Protein AF-A0A2V9KTN9-F1 (afdb_monomer_lite)

Foldseek 3Di:
DPPPDPDVVVVVLCVCQDPCVVVDDPDDDQLPDQWDWDWDFFQAAIEIEIFGSDPPGVLLSVLLVQLLCLLRVCVLVQVKHWQANYEYEYGEEDCPADPQKDKDWDDDLQGTYIYIYGYDDQLQDDDPVSLVVSLVVSLVVSVVCCVNTMDHPDPVVSCCCSCPVVVSSVRSSVSSCCSNVVCVPQNSDHQRHPVSVDDPPDDDDDDPDPDDPCPVPDHPVVVPDPPCPDDPDDFDPDDDDVVLVRSVPPDSVLEHEWHAHDPWAQADWAWADDPPLLDAIEIARETADPVSQLSRLVSVCVVCNLENPVPQKAWEWEAQQAPVQRQKIKIKIWGDVRSRPPDPSHSYYHIDIDIDIDRDPDCVRVVVNVVSCVVNQWHWYFYWYDHPPDPDTDTPRVSIHIGRDYHYYYLLQDAQRRPCLVRHDLPTDGDDDPPPPDGRNVNSNVVRVVVVVVDDPPPDDDD

Sequence (463 aa):
MLADKEDPHAFFLKWRDQPASEDLPAAPLLYEERKVTLRSNLLGCNITVESENTSPCVELAESLLAALESLLSTGTVEWMIAREPVLTVAVRKSDFAGHPFEFELQDHTGRPHLEITCRPFDPYAMPMEAQANIKEKLVDLLATIFARIVMTHDVPQTFEKLVREELALDRSVSFTGSFVSVANVLGNNPKNTISSWSDPEAREYPLKRSEAWDAGDVRADKQTDPTNRRSKLKPGVGEPPQDLVDRARTKHTQIQTVSLWEKAEWIATAFLTSPDEALQPVLAPVFRNAEAARQIFSDWRSEVGICDAEQRLRVAIVRGINKMKPYSYRIVIGSNPDAGFSRPDVRYVALVNRINTMDAESDENVERFLRNYTRTGGYFLAPAFTKRERFQPKAIMDLYIVKRELHVRQAWEIGRNDPDSVAVQEDDEPIIPTGQENPPVLELLRWKRERSAIRPSTVRGPK

Structure (mmCIF, N/CA/C/O backbone):
data_AF-A0A2V9KTN9-F1
#
_entry.id   AF-A0A2V9KTN9-F1
#
loop_
_atom_site.group_PDB
_atom_site.id
_atom_site.type_symbol
_atom_site.label_atom_id
_atom_site.label_alt_id
_atom_site.label_comp_id
_atom_site.label_asym_id
_atom_site.label_entity_id
_atom_site.label_seq_id
_atom_site.pdbx_PDB_ins_code
_atom_site.Cartn_x
_atom_site.Cartn_y
_atom_site.Cartn_z
_atom_site.occupancy
_atom_site.B_iso_or_equiv
_atom_site.auth_seq_id
_atom_site.auth_comp_id
_atom_site.auth_asym_id
_atom_site.auth_atom_id
_atom_site.pdbx_PDB_model_num
ATOM 1 N N . MET A 1 1 ? 37.706 -42.404 -20.684 1.00 37.56 1 MET A N 1
ATOM 2 C CA . MET A 1 1 ? 36.741 -41.731 -19.792 1.00 37.56 1 MET A CA 1
ATOM 3 C C . MET A 1 1 ? 35.941 -40.761 -20.641 1.00 37.56 1 MET A C 1
ATOM 5 O O . MET A 1 1 ? 36.442 -39.698 -20.972 1.00 37.56 1 MET A O 1
ATOM 9 N N . LEU A 1 2 ? 34.774 -41.198 -21.113 1.00 40.53 2 LEU A N 1
ATOM 10 C CA . LEU A 1 2 ? 33.793 -40.323 -21.753 1.00 40.53 2 LEU A CA 1
ATOM 11 C C . LEU A 1 2 ? 33.125 -39.532 -20.627 1.00 40.53 2 LEU A C 1
ATOM 13 O O . LEU A 1 2 ? 32.684 -40.143 -19.660 1.00 40.53 2 LEU A O 1
ATOM 17 N N . ALA A 1 3 ? 33.130 -38.204 -20.723 1.00 47.25 3 ALA A N 1
ATOM 18 C CA . ALA A 1 3 ? 32.383 -37.348 -19.813 1.00 47.25 3 ALA A CA 1
ATOM 19 C C . ALA A 1 3 ? 30.901 -37.754 -19.848 1.00 47.25 3 ALA A C 1
ATOM 21 O O . ALA A 1 3 ? 30.346 -37.924 -20.939 1.00 47.25 3 ALA A O 1
ATOM 22 N N . ASP A 1 4 ? 30.292 -37.937 -18.675 1.00 53.03 4 ASP A N 1
ATOM 23 C CA . ASP A 1 4 ? 28.850 -38.122 -18.533 1.00 53.03 4 ASP A CA 1
ATOM 24 C C . ASP A 1 4 ? 28.142 -36.990 -19.283 1.00 53.03 4 ASP A C 1
ATOM 26 O O . ASP A 1 4 ? 28.284 -35.813 -18.948 1.00 53.03 4 ASP A O 1
ATOM 30 N N . LYS A 1 5 ? 27.424 -37.337 -20.354 1.00 60.50 5 LYS A N 1
ATOM 31 C CA . LYS A 1 5 ? 26.530 -36.399 -21.031 1.00 60.50 5 LYS A CA 1
ATOM 32 C C . LYS A 1 5 ? 25.408 -36.093 -20.046 1.00 60.50 5 LYS A C 1
ATOM 34 O O . LYS A 1 5 ? 24.562 -36.955 -19.827 1.00 60.50 5 LYS A O 1
ATOM 39 N N . GLU A 1 6 ? 25.416 -34.906 -19.444 1.00 64.75 6 GLU A N 1
ATOM 40 C CA . GLU A 1 6 ? 24.267 -34.433 -18.672 1.00 64.75 6 GLU A CA 1
ATOM 41 C C . GLU A 1 6 ? 23.003 -34.548 -19.536 1.00 64.75 6 GLU A C 1
ATOM 43 O O . GLU A 1 6 ? 22.982 -34.103 -20.686 1.00 64.75 6 GLU A O 1
ATOM 48 N N . ASP A 1 7 ? 21.968 -35.192 -18.993 1.00 86.19 7 ASP A N 1
ATOM 49 C CA . ASP A 1 7 ? 20.650 -35.278 -19.615 1.00 86.19 7 ASP A CA 1
ATOM 50 C C . ASP A 1 7 ? 20.085 -33.855 -19.799 1.00 86.19 7 ASP A C 1
ATOM 52 O O . ASP A 1 7 ? 19.859 -33.162 -18.799 1.00 86.19 7 ASP A O 1
ATOM 56 N N . PRO A 1 8 ? 19.843 -33.396 -21.046 1.00 87.12 8 PRO A N 1
ATOM 57 C CA . PRO A 1 8 ? 19.311 -32.062 -21.301 1.00 87.12 8 PRO A CA 1
ATOM 58 C C . PRO A 1 8 ? 17.998 -31.797 -20.562 1.00 87.12 8 PRO A C 1
ATOM 60 O O . PRO A 1 8 ? 17.768 -30.671 -20.130 1.00 87.12 8 PRO A O 1
ATOM 63 N N . HIS A 1 9 ? 17.152 -32.818 -20.376 1.00 89.19 9 HIS A N 1
ATOM 64 C CA . HIS A 1 9 ? 15.897 -32.670 -19.643 1.00 89.19 9 HIS A CA 1
ATOM 65 C C . HIS A 1 9 ? 16.156 -32.321 -18.174 1.00 89.19 9 HIS A C 1
ATOM 67 O O . HIS A 1 9 ? 15.685 -31.295 -17.683 1.00 89.19 9 HIS A O 1
ATOM 73 N N . ALA A 1 10 ? 16.993 -33.112 -17.495 1.00 88.12 10 ALA A N 1
ATOM 74 C CA . ALA A 1 10 ? 17.419 -32.836 -16.127 1.00 88.12 10 ALA A CA 1
ATOM 75 C C . ALA A 1 10 ? 18.109 -31.465 -15.979 1.00 88.12 10 ALA A C 1
ATOM 77 O O . ALA A 1 10 ? 17.908 -30.781 -14.974 1.00 88.12 10 ALA A O 1
ATOM 78 N N . PHE A 1 11 ? 18.897 -31.035 -16.970 1.00 89.75 11 PHE A N 1
ATOM 79 C CA . PHE A 1 11 ? 19.509 -29.703 -16.981 1.00 89.75 11 PHE A CA 1
ATOM 80 C C . PHE A 1 11 ? 18.461 -28.578 -17.039 1.00 89.75 11 PHE A C 1
ATOM 82 O O . PHE A 1 11 ? 18.528 -27.639 -16.243 1.00 89.75 11 PHE A O 1
ATOM 89 N N . PHE A 1 12 ? 17.466 -28.676 -17.928 1.00 90.19 12 PHE A N 1
ATOM 90 C CA . PHE A 1 12 ? 16.407 -27.668 -18.032 1.00 90.19 12 PHE A CA 1
ATOM 91 C C . PHE A 1 12 ? 15.500 -27.635 -16.802 1.00 90.19 12 PHE A C 1
ATOM 93 O O . PHE A 1 12 ? 15.088 -26.549 -16.400 1.00 90.19 12 PHE A O 1
ATOM 100 N N . LEU A 1 13 ? 15.241 -28.777 -16.158 1.00 89.94 13 LEU A N 1
ATOM 101 C CA . LEU A 1 13 ? 14.523 -28.805 -14.880 1.00 89.94 13 LEU A CA 1
ATOM 102 C C . LEU A 1 13 ? 15.296 -28.063 -13.781 1.00 89.94 13 LEU A C 1
ATOM 104 O O . LEU A 1 13 ? 14.711 -27.239 -13.084 1.00 89.94 13 LEU A O 1
ATOM 108 N N . LYS A 1 14 ? 16.621 -28.256 -13.677 1.00 87.94 14 LYS A N 1
ATOM 109 C CA . LYS A 1 14 ? 17.461 -27.491 -12.733 1.00 87.94 14 LYS A CA 1
ATOM 110 C C . LYS A 1 14 ? 17.401 -25.983 -12.996 1.00 87.94 14 LYS A C 1
ATOM 112 O O . LYS A 1 14 ? 17.332 -25.206 -12.051 1.00 87.94 14 LYS A O 1
ATOM 117 N N . TRP A 1 15 ? 17.423 -25.571 -14.264 1.00 86.19 15 TRP A N 1
ATOM 118 C CA . TRP A 1 15 ? 17.294 -24.162 -14.654 1.00 86.19 15 TRP A CA 1
ATOM 119 C C . TRP A 1 15 ? 15.906 -23.590 -14.373 1.00 86.19 15 TRP A C 1
ATOM 121 O O . TRP A 1 15 ? 15.795 -22.441 -13.956 1.00 86.19 15 TRP A O 1
ATOM 131 N N . ARG A 1 16 ? 14.851 -24.379 -14.592 1.00 86.38 16 ARG A N 1
ATOM 132 C CA . ARG A 1 16 ? 13.471 -24.006 -14.272 1.00 86.38 16 ARG A CA 1
ATOM 133 C C . ARG A 1 16 ? 13.297 -23.798 -12.770 1.00 86.38 16 ARG A C 1
ATOM 135 O O . ARG A 1 16 ? 12.680 -22.821 -12.373 1.00 86.38 16 ARG A O 1
ATOM 142 N N . ASP A 1 17 ? 13.859 -24.696 -11.966 1.00 87.06 17 ASP A N 1
ATOM 143 C CA . ASP A 1 17 ? 13.660 -24.738 -10.515 1.00 87.06 17 ASP A CA 1
ATOM 144 C C . ASP A 1 17 ? 14.704 -23.912 -9.736 1.00 87.06 17 ASP A C 1
ATOM 146 O O . ASP A 1 17 ? 14.750 -23.954 -8.506 1.00 87.06 17 ASP A O 1
ATOM 150 N N . GLN A 1 18 ? 15.556 -23.144 -10.426 1.00 86.81 18 GLN A N 1
ATOM 151 C CA . GLN A 1 18 ? 16.512 -22.262 -9.760 1.00 86.81 18 GLN A CA 1
ATOM 152 C C . GLN A 1 18 ? 15.784 -21.113 -9.035 1.00 86.81 18 GLN A C 1
ATOM 154 O O . GLN A 1 18 ? 14.798 -20.597 -9.567 1.00 86.81 18 GLN A O 1
ATOM 159 N N . PRO A 1 19 ? 16.294 -20.611 -7.894 1.00 79.94 19 PRO A N 1
ATOM 160 C CA . PRO A 1 19 ? 15.642 -19.529 -7.147 1.00 79.94 19 PRO A CA 1
ATOM 161 C C . PRO A 1 19 ? 15.408 -18.244 -7.955 1.00 79.94 19 PRO A C 1
ATOM 163 O O . PRO A 1 19 ? 14.438 -17.536 -7.715 1.00 79.94 19 PRO A O 1
ATOM 166 N N . ALA A 1 20 ? 16.264 -17.955 -8.943 1.00 81.31 20 ALA A N 1
ATOM 167 C CA . ALA A 1 20 ? 16.106 -16.791 -9.819 1.00 81.31 20 ALA A CA 1
ATOM 168 C C . ALA A 1 20 ? 14.836 -16.852 -10.691 1.00 81.31 20 ALA A C 1
ATOM 170 O O . ALA A 1 20 ? 14.394 -15.820 -11.184 1.00 81.31 20 ALA A O 1
ATOM 171 N N . SER A 1 21 ? 14.235 -18.034 -10.878 1.00 80.31 21 SER A N 1
ATOM 172 C CA . SER A 1 21 ? 12.977 -18.185 -11.619 1.00 80.31 21 SER A CA 1
ATOM 173 C C . SER A 1 21 ? 11.802 -17.465 -10.952 1.00 80.31 21 SER A C 1
ATOM 175 O O . SER A 1 21 ? 10.915 -16.991 -11.656 1.00 80.31 21 SER A O 1
ATOM 177 N N . GLU A 1 22 ? 11.822 -17.323 -9.621 1.00 76.06 22 GLU A N 1
ATOM 178 C CA . GLU A 1 22 ? 10.807 -16.584 -8.856 1.00 76.06 22 GLU A CA 1
ATOM 179 C C . GLU A 1 22 ? 10.823 -15.081 -9.163 1.00 76.06 22 GLU A C 1
ATOM 181 O O . GLU A 1 22 ? 9.815 -14.402 -8.979 1.00 76.06 22 GLU A O 1
ATOM 186 N N . ASP A 1 23 ? 11.966 -14.568 -9.629 1.00 75.94 23 ASP A N 1
ATOM 187 C CA . ASP A 1 23 ? 12.176 -13.154 -9.936 1.00 75.94 23 ASP A CA 1
ATOM 188 C C . ASP A 1 23 ? 12.005 -12.857 -11.446 1.00 75.94 23 ASP A C 1
ATOM 190 O O . ASP A 1 23 ? 12.043 -11.697 -11.860 1.00 75.94 23 ASP A O 1
ATOM 194 N N . LEU A 1 24 ? 11.789 -13.884 -12.285 1.00 80.94 24 LEU A N 1
ATOM 195 C CA . LEU A 1 24 ? 11.534 -13.718 -13.719 1.00 80.94 24 LEU A CA 1
ATOM 196 C C . LEU A 1 24 ? 10.062 -13.364 -13.999 1.00 80.94 24 LEU A C 1
ATOM 198 O O . LEU A 1 24 ? 9.152 -13.863 -13.331 1.00 80.94 24 LEU A O 1
ATOM 202 N N . PRO A 1 25 ? 9.785 -12.550 -15.034 1.00 78.75 25 PRO A N 1
ATOM 203 C CA . PRO A 1 25 ? 8.417 -12.290 -15.456 1.00 78.75 25 PRO A CA 1
ATOM 204 C C . PRO A 1 25 ? 7.741 -13.575 -15.958 1.00 78.75 25 PRO A C 1
ATOM 206 O O . PRO A 1 25 ? 8.371 -14.442 -16.561 1.00 78.75 25 PRO A O 1
ATOM 209 N N . ALA A 1 26 ? 6.421 -13.669 -15.768 1.00 77.19 26 ALA A N 1
ATOM 210 C CA . ALA A 1 26 ? 5.636 -14.844 -16.162 1.00 77.19 26 ALA A CA 1
ATOM 211 C C . ALA A 1 26 ? 5.655 -15.128 -17.679 1.00 77.19 26 ALA A C 1
ATOM 213 O O . ALA A 1 26 ? 5.421 -16.260 -18.099 1.00 77.19 26 ALA A O 1
ATOM 214 N N . ALA A 1 27 ? 5.907 -14.101 -18.493 1.00 82.75 27 ALA A N 1
ATOM 215 C CA . ALA A 1 27 ? 6.033 -14.194 -19.939 1.00 82.75 27 ALA A CA 1
ATOM 216 C C . ALA A 1 27 ? 6.990 -13.106 -20.458 1.00 82.75 27 ALA A C 1
ATOM 218 O O . ALA A 1 27 ? 7.088 -12.042 -19.838 1.00 82.75 27 ALA A O 1
ATOM 219 N N . PRO A 1 28 ? 7.678 -13.339 -21.590 1.00 86.19 28 PRO A N 1
ATOM 220 C CA . PRO A 1 28 ? 8.470 -12.305 -22.240 1.00 86.19 28 PRO A CA 1
ATOM 221 C C . PRO A 1 28 ? 7.567 -11.203 -22.805 1.00 86.19 28 PRO A C 1
ATOM 223 O O . PRO A 1 28 ? 6.478 -11.469 -23.316 1.00 86.19 28 PRO A O 1
ATOM 226 N N . LEU A 1 29 ? 8.050 -9.964 -22.762 1.00 87.31 29 LEU A N 1
ATOM 227 C CA . LEU A 1 29 ? 7.438 -8.857 -23.487 1.00 87.31 29 LEU A CA 1
ATOM 228 C C . LEU A 1 29 ? 7.917 -8.909 -24.940 1.00 87.31 29 LEU A C 1
ATOM 230 O O . LEU A 1 29 ? 9.114 -8.858 -25.200 1.00 87.31 29 LEU A O 1
ATOM 234 N N . LEU A 1 30 ? 6.981 -9.042 -25.882 1.00 90.38 30 LEU A N 1
ATOM 235 C CA . LEU A 1 30 ? 7.291 -9.200 -27.312 1.00 90.38 30 LEU A CA 1
ATOM 236 C C . LEU A 1 30 ? 7.254 -7.884 -28.103 1.00 90.38 30 LEU A C 1
ATOM 238 O O . LEU A 1 30 ? 7.686 -7.863 -29.253 1.00 90.38 30 LEU A O 1
ATOM 242 N N . TYR A 1 31 ? 6.735 -6.809 -27.494 1.00 89.81 31 TYR A N 1
ATOM 243 C CA . TYR A 1 31 ? 6.667 -5.463 -28.078 1.00 89.81 31 TYR A CA 1
ATOM 244 C C . TYR A 1 31 ? 5.966 -5.421 -29.457 1.00 89.81 31 TYR A C 1
ATOM 246 O O . TYR A 1 31 ? 6.333 -4.634 -30.321 1.00 89.81 31 TYR A O 1
ATOM 254 N N . GLU A 1 32 ? 4.936 -6.245 -29.677 1.00 90.81 32 GLU A N 1
ATOM 255 C CA . GLU A 1 32 ? 4.134 -6.238 -30.922 1.00 90.81 32 GLU A CA 1
ATOM 256 C C . GLU A 1 32 ? 2.894 -5.337 -30.842 1.00 90.81 32 GLU A C 1
ATOM 258 O O . GLU A 1 32 ? 2.314 -4.939 -31.852 1.00 90.81 32 GLU A O 1
ATOM 263 N N . GLU A 1 33 ? 2.448 -5.019 -29.629 1.00 91.88 33 GLU A N 1
ATOM 264 C CA . GLU A 1 33 ? 1.246 -4.224 -29.411 1.00 91.88 33 GLU A CA 1
ATOM 265 C C . GLU A 1 33 ? 1.529 -2.722 -29.532 1.00 91.88 33 GLU A C 1
ATOM 267 O O . GLU A 1 33 ? 2.666 -2.266 -29.446 1.00 91.88 33 GLU A O 1
ATOM 272 N N . ARG A 1 34 ? 0.474 -1.909 -29.681 1.00 93.06 34 ARG A N 1
ATOM 273 C CA . ARG A 1 34 ? 0.603 -0.436 -29.704 1.00 93.06 34 ARG A CA 1
ATOM 274 C C . ARG A 1 34 ? 1.080 0.150 -28.376 1.00 93.06 34 ARG A C 1
ATOM 276 O O . ARG A 1 34 ? 1.528 1.294 -28.339 1.00 93.06 34 ARG A O 1
ATOM 283 N N . LYS A 1 35 ? 0.933 -0.603 -27.290 1.00 95.12 35 LYS A N 1
ATOM 284 C CA . LYS A 1 35 ? 1.353 -0.222 -25.949 1.00 95.12 35 LYS A CA 1
ATOM 285 C C . LYS A 1 35 ? 2.158 -1.349 -25.325 1.00 95.12 35 LYS A C 1
ATOM 287 O O . LYS A 1 35 ? 1.929 -2.514 -25.626 1.00 95.12 35 LYS A O 1
ATOM 292 N N . VAL A 1 36 ? 3.057 -0.989 -24.422 1.00 93.94 36 VAL A N 1
ATOM 293 C CA . VAL A 1 36 ? 3.831 -1.924 -23.604 1.00 93.94 36 VAL A CA 1
ATOM 294 C C . VAL A 1 36 ? 3.525 -1.640 -22.144 1.00 93.94 36 VAL A C 1
ATOM 296 O O . VAL A 1 36 ? 3.424 -0.484 -21.738 1.00 93.94 36 VAL A O 1
ATOM 299 N N . THR A 1 37 ? 3.355 -2.694 -21.350 1.00 95.25 37 THR A N 1
ATOM 300 C CA . THR A 1 37 ? 3.180 -2.579 -19.900 1.00 95.25 37 THR A CA 1
ATOM 301 C C . THR A 1 37 ? 4.395 -3.149 -19.189 1.00 95.25 37 THR A C 1
ATOM 303 O O . THR A 1 37 ? 4.628 -4.356 -19.223 1.00 95.25 37 THR A O 1
ATOM 306 N N . LEU A 1 38 ? 5.135 -2.279 -18.511 1.00 93.62 38 LEU A N 1
ATOM 307 C CA . LEU A 1 38 ? 6.260 -2.629 -17.654 1.00 93.62 38 LEU A CA 1
ATOM 308 C C . LEU A 1 38 ? 5.807 -2.625 -16.192 1.00 93.62 38 LEU A C 1
ATOM 310 O O . LEU A 1 38 ? 4.922 -1.856 -15.805 1.00 93.62 38 LEU A O 1
ATOM 314 N N . ARG A 1 39 ? 6.383 -3.503 -15.370 1.00 93.50 39 ARG A N 1
ATOM 315 C CA . ARG A 1 39 ? 5.991 -3.660 -13.965 1.00 93.50 39 ARG A CA 1
ATOM 316 C C . ARG A 1 39 ? 7.213 -3.794 -13.076 1.00 93.50 39 ARG A C 1
ATOM 318 O O . ARG A 1 39 ? 8.154 -4.483 -13.443 1.00 93.50 39 ARG A O 1
ATOM 325 N N . SER A 1 40 ? 7.135 -3.203 -11.891 1.00 92.19 40 SER A N 1
ATOM 326 C CA . SER A 1 40 ? 8.093 -3.402 -10.805 1.00 92.19 40 SER A CA 1
ATOM 327 C C . SER A 1 40 ? 7.353 -3.471 -9.467 1.00 92.19 40 SER A C 1
ATOM 329 O O . SER A 1 40 ? 6.233 -2.966 -9.338 1.00 92.19 40 SER A O 1
ATOM 331 N N . ASN A 1 41 ? 7.953 -4.112 -8.466 1.00 90.38 41 ASN A N 1
ATOM 332 C CA . ASN A 1 41 ? 7.435 -4.133 -7.100 1.00 90.38 41 ASN A CA 1
ATOM 333 C C . ASN A 1 41 ? 8.501 -3.587 -6.152 1.00 90.38 41 ASN A C 1
ATOM 335 O O . ASN A 1 41 ? 9.528 -4.227 -5.935 1.00 90.38 41 ASN A O 1
ATOM 339 N N . LEU A 1 42 ? 8.237 -2.412 -5.580 1.00 91.06 42 LEU A N 1
ATOM 340 C CA . LEU A 1 42 ? 9.179 -1.699 -4.726 1.00 91.06 42 LEU A CA 1
ATOM 341 C C . LEU A 1 42 ? 8.553 -1.418 -3.365 1.00 91.06 42 LEU A C 1
ATOM 343 O O . LEU A 1 42 ? 7.588 -0.666 -3.250 1.00 91.06 42 LEU A O 1
ATOM 347 N N . LEU A 1 43 ? 9.129 -2.018 -2.318 1.00 88.19 43 LEU A N 1
ATOM 348 C CA . LEU A 1 43 ? 8.761 -1.775 -0.914 1.00 88.19 43 LEU A CA 1
ATOM 349 C C . LEU A 1 43 ? 7.265 -2.014 -0.626 1.00 88.19 43 LEU A C 1
ATOM 351 O O . LEU A 1 43 ? 6.691 -1.358 0.244 1.00 88.19 43 LEU A O 1
ATOM 355 N N . GLY A 1 44 ? 6.643 -2.947 -1.355 1.00 84.88 44 GLY A N 1
ATOM 356 C CA . GLY A 1 44 ? 5.218 -3.260 -1.261 1.00 84.88 44 GLY A CA 1
ATOM 357 C C . GLY A 1 44 ? 4.291 -2.425 -2.145 1.00 84.88 44 GLY A C 1
ATOM 358 O O . GLY A 1 44 ? 3.080 -2.637 -2.079 1.00 84.88 44 GLY A O 1
ATOM 359 N N . CYS A 1 45 ? 4.827 -1.532 -2.984 1.00 89.31 45 CYS A N 1
ATOM 360 C CA . CYS A 1 45 ? 4.090 -0.840 -4.042 1.00 89.31 45 CYS A CA 1
ATOM 361 C C . CYS A 1 45 ? 4.249 -1.568 -5.379 1.00 89.31 45 CYS A C 1
ATOM 363 O O . CYS A 1 45 ? 5.368 -1.774 -5.849 1.00 89.31 45 CYS A O 1
ATOM 365 N N . ASN A 1 46 ? 3.131 -1.911 -6.017 1.00 91.31 46 ASN A N 1
ATOM 366 C CA . ASN A 1 46 ? 3.117 -2.368 -7.402 1.00 91.31 46 ASN A CA 1
ATOM 367 C C . ASN A 1 46 ? 3.124 -1.157 -8.336 1.00 91.31 46 ASN A C 1
ATOM 369 O O . ASN A 1 46 ? 2.138 -0.422 -8.423 1.00 91.31 46 ASN A O 1
ATOM 373 N N . ILE A 1 47 ? 4.226 -0.970 -9.054 1.00 94.88 47 ILE A N 1
ATOM 374 C CA . ILE A 1 47 ? 4.388 0.098 -10.035 1.00 94.88 47 ILE A CA 1
ATOM 375 C C . ILE A 1 47 ? 4.090 -0.484 -11.412 1.00 94.88 47 ILE A C 1
ATOM 377 O O . ILE A 1 47 ? 4.731 -1.444 -11.836 1.00 94.88 47 ILE A O 1
ATOM 381 N N . THR A 1 48 ? 3.102 0.078 -12.103 1.00 95.94 48 THR A N 1
ATOM 382 C CA . THR A 1 48 ? 2.729 -0.329 -13.465 1.00 95.94 48 THR A CA 1
ATOM 383 C C . THR A 1 48 ? 2.887 0.851 -14.407 1.00 95.94 48 THR A C 1
ATOM 385 O O . THR A 1 48 ? 2.206 1.860 -14.237 1.00 95.94 48 THR A O 1
ATOM 388 N N . VAL A 1 49 ? 3.762 0.714 -15.402 1.00 97.31 49 VAL A N 1
ATOM 389 C CA . VAL A 1 49 ? 4.030 1.736 -16.416 1.00 97.31 49 VAL A CA 1
ATOM 390 C C . VAL A 1 49 ? 3.473 1.268 -17.752 1.00 97.31 49 VAL A C 1
ATOM 392 O O . VAL A 1 49 ? 3.970 0.307 -18.332 1.00 97.31 49 VAL A O 1
ATOM 395 N N . GLU A 1 50 ? 2.435 1.936 -18.242 1.00 97.56 50 GLU A N 1
ATOM 396 C CA . GLU A 1 50 ? 1.886 1.724 -19.578 1.00 97.56 50 GLU A CA 1
ATOM 397 C C . GLU A 1 50 ? 2.460 2.775 -20.533 1.00 97.56 50 GLU A C 1
ATOM 399 O O . GLU A 1 50 ? 2.125 3.958 -20.441 1.00 97.56 50 GLU A O 1
ATOM 404 N N . SER A 1 51 ? 3.291 2.349 -21.478 1.00 96.69 51 SER A N 1
ATOM 405 C CA . SER A 1 51 ? 3.938 3.218 -22.462 1.00 96.69 51 SER A CA 1
ATOM 406 C C . SER A 1 51 ? 3.392 2.976 -23.867 1.00 96.69 51 SER A C 1
ATOM 408 O O . SER A 1 51 ? 3.026 1.851 -24.209 1.00 96.69 51 SER A O 1
ATOM 410 N N . GLU A 1 52 ? 3.333 4.015 -24.700 1.00 95.31 52 GLU A N 1
ATOM 411 C CA . GLU A 1 52 ? 3.205 3.819 -26.147 1.00 95.31 52 GLU A CA 1
ATOM 412 C C . GLU A 1 52 ? 4.433 3.078 -26.679 1.00 95.31 52 GLU A C 1
ATOM 414 O O . GLU A 1 52 ? 5.566 3.408 -26.332 1.00 95.31 52 GLU A O 1
ATOM 419 N N . ASN A 1 53 ? 4.214 2.084 -27.541 1.00 93.00 53 ASN A N 1
ATOM 420 C CA . ASN A 1 53 ? 5.286 1.272 -28.109 1.00 93.00 53 ASN A CA 1
ATOM 421 C C . ASN A 1 53 ? 5.999 2.010 -29.255 1.00 93.00 53 ASN A C 1
ATOM 423 O O . ASN A 1 53 ? 5.903 1.649 -30.427 1.00 93.00 53 ASN A O 1
ATOM 427 N N . THR A 1 54 ? 6.640 3.123 -28.918 1.00 89.31 54 THR A N 1
ATOM 428 C CA . THR A 1 54 ? 7.401 3.969 -29.833 1.00 89.31 54 THR A CA 1
ATOM 429 C C . THR A 1 54 ? 8.552 4.609 -29.081 1.00 89.31 54 THR A C 1
ATOM 431 O O . THR A 1 54 ? 8.424 4.982 -27.915 1.00 89.31 54 THR A O 1
ATOM 434 N N . SER A 1 55 ? 9.651 4.843 -29.787 1.00 86.81 55 SER A N 1
ATOM 435 C CA . SER A 1 55 ? 10.719 5.690 -29.273 1.00 86.81 55 SER A CA 1
ATOM 436 C C . SER A 1 55 ? 10.262 7.161 -29.195 1.00 86.81 55 SER A C 1
ATOM 438 O O . SER A 1 55 ? 9.507 7.605 -30.083 1.00 86.81 55 SER A O 1
ATOM 440 N N . PRO A 1 56 ? 10.652 7.932 -28.158 1.00 88.25 56 PRO A N 1
ATOM 441 C CA . PRO A 1 56 ? 11.469 7.542 -26.993 1.00 88.25 56 PRO A CA 1
ATOM 442 C C . PRO A 1 56 ? 10.647 7.112 -25.750 1.00 88.25 56 PRO A C 1
ATOM 444 O O . PRO A 1 56 ? 11.149 7.125 -24.625 1.00 88.25 56 PRO A O 1
ATOM 447 N N . CYS A 1 57 ? 9.352 6.803 -25.906 1.00 91.94 57 CYS A N 1
ATOM 448 C CA . CYS A 1 57 ? 8.447 6.526 -24.781 1.00 91.94 57 CYS A CA 1
ATOM 449 C C . CYS A 1 57 ? 8.789 5.219 -24.057 1.00 91.94 57 CYS A C 1
ATOM 451 O O . CYS A 1 57 ? 8.655 5.138 -22.834 1.00 91.94 57 CYS A O 1
ATOM 453 N N . VAL A 1 58 ? 9.208 4.191 -24.794 1.00 90.12 58 VAL A N 1
ATOM 454 C CA . VAL A 1 58 ? 9.608 2.901 -24.216 1.00 90.12 58 VAL A CA 1
ATOM 455 C C . VAL A 1 58 ? 10.862 3.074 -23.365 1.00 90.12 58 VAL A C 1
ATOM 457 O O . VAL A 1 58 ? 10.877 2.701 -22.197 1.00 90.12 58 VAL A O 1
ATOM 460 N N . GLU A 1 59 ? 11.875 3.728 -23.915 1.00 88.94 59 GLU A N 1
ATOM 461 C CA . GLU A 1 59 ? 13.171 3.924 -23.280 1.00 88.94 59 GLU A CA 1
ATOM 462 C C . GLU A 1 59 ? 13.055 4.847 -22.054 1.00 88.94 59 GLU A C 1
ATOM 464 O O . GLU A 1 59 ? 13.734 4.642 -21.046 1.00 88.94 59 GLU A O 1
ATOM 469 N N . LEU A 1 60 ? 12.144 5.829 -22.089 1.00 90.62 60 LEU A N 1
ATOM 470 C CA . LEU A 1 60 ? 11.806 6.647 -20.923 1.00 90.62 60 LEU A CA 1
ATOM 471 C C . LEU A 1 60 ? 11.101 5.830 -19.830 1.00 90.62 60 LEU A C 1
ATOM 473 O O . LEU A 1 60 ? 11.417 5.992 -18.652 1.00 90.62 60 LEU A O 1
ATOM 477 N N . ALA A 1 61 ? 10.176 4.942 -20.203 1.00 93.31 61 ALA A N 1
ATOM 478 C CA . ALA A 1 61 ? 9.489 4.060 -19.262 1.00 93.31 61 ALA A CA 1
ATOM 479 C C . ALA A 1 61 ? 10.459 3.068 -18.590 1.00 93.31 61 ALA A C 1
ATOM 481 O O . ALA A 1 61 ? 10.404 2.878 -17.374 1.00 93.31 61 ALA A O 1
ATOM 482 N N . GLU A 1 62 ? 11.375 2.485 -19.363 1.00 91.06 62 GLU A N 1
ATOM 483 C CA . GLU A 1 62 ? 12.437 1.600 -18.871 1.00 91.06 62 GLU A CA 1
ATOM 484 C C . GLU A 1 62 ? 13.412 2.357 -17.961 1.00 91.06 62 GLU A C 1
ATOM 486 O O . GLU A 1 62 ? 13.701 1.904 -16.853 1.00 91.06 62 GLU A O 1
ATOM 491 N N . SER A 1 63 ? 13.851 3.552 -18.376 1.00 90.94 63 SER A N 1
ATOM 492 C CA . SER A 1 63 ? 14.736 4.410 -17.578 1.00 90.94 63 SER A CA 1
ATOM 493 C C . SER A 1 63 ? 14.106 4.814 -16.247 1.00 90.94 63 SER A C 1
ATOM 495 O O . SER A 1 63 ? 14.795 4.835 -15.229 1.00 90.94 63 SER A O 1
ATOM 497 N N . LEU A 1 64 ? 12.803 5.114 -16.232 1.00 93.50 64 LEU A N 1
ATOM 498 C CA . LEU A 1 64 ? 12.068 5.435 -15.010 1.00 93.50 64 LEU A CA 1
ATOM 499 C C . LEU A 1 64 ? 12.070 4.261 -14.027 1.00 93.50 64 LEU A C 1
ATOM 501 O O . LEU A 1 64 ? 12.394 4.454 -12.855 1.00 93.50 64 LEU A O 1
ATOM 505 N N . LEU A 1 65 ? 11.713 3.057 -14.486 1.00 93.81 65 LEU A N 1
ATOM 506 C CA . LEU A 1 65 ? 11.686 1.880 -13.616 1.00 93.81 65 LEU A CA 1
ATOM 507 C C . LEU A 1 65 ? 13.081 1.527 -13.105 1.00 93.81 65 LEU A C 1
ATOM 509 O O . LEU A 1 65 ? 13.247 1.368 -11.898 1.00 93.81 65 LEU A O 1
ATOM 513 N N . ALA A 1 66 ? 14.085 1.508 -13.983 1.00 92.31 66 ALA A N 1
ATOM 514 C CA . ALA A 1 66 ? 15.465 1.228 -13.599 1.00 92.31 66 ALA A CA 1
ATOM 515 C C . ALA A 1 66 ? 15.994 2.250 -12.578 1.00 92.31 66 ALA A C 1
ATOM 517 O O . ALA A 1 66 ? 16.652 1.888 -11.601 1.00 92.31 66 ALA A O 1
ATOM 518 N N . ALA A 1 67 ? 15.669 3.533 -12.755 1.00 93.00 67 ALA A N 1
ATOM 519 C CA . ALA A 1 67 ? 16.065 4.570 -11.815 1.00 93.00 67 ALA A CA 1
ATOM 520 C C . ALA A 1 67 ? 15.333 4.456 -10.467 1.00 93.00 67 ALA A C 1
ATOM 522 O O . ALA A 1 67 ? 15.964 4.637 -9.430 1.00 93.00 67 ALA A O 1
ATOM 523 N N . LEU A 1 68 ? 14.041 4.112 -10.449 1.00 92.94 68 LEU A N 1
ATOM 524 C CA . LEU A 1 68 ? 13.298 3.859 -9.207 1.00 92.94 68 LEU A CA 1
ATOM 525 C C . LEU A 1 68 ? 13.833 2.635 -8.453 1.00 92.94 68 LEU A C 1
ATOM 527 O O . LEU A 1 68 ? 14.008 2.693 -7.235 1.00 92.94 68 LEU A O 1
ATOM 531 N N . GLU A 1 69 ? 14.115 1.546 -9.165 1.00 91.81 69 GLU A N 1
ATOM 532 C CA . GLU A 1 69 ? 14.713 0.330 -8.606 1.00 91.81 69 GLU A CA 1
ATOM 533 C C . GLU A 1 69 ? 16.093 0.614 -8.015 1.00 91.81 69 GLU A C 1
ATOM 535 O O . GLU A 1 69 ? 16.388 0.222 -6.886 1.00 91.81 69 GLU A O 1
ATOM 540 N N . SER A 1 70 ? 16.919 1.370 -8.737 1.00 92.00 70 SER A N 1
ATOM 541 C CA . SER A 1 70 ? 18.235 1.799 -8.269 1.00 92.00 70 SER A CA 1
ATOM 542 C C . SER A 1 70 ? 18.144 2.688 -7.026 1.00 92.00 70 SER A C 1
ATOM 544 O O . SER A 1 70 ? 18.862 2.457 -6.042 1.00 92.00 70 SER A O 1
ATOM 546 N N . LEU A 1 71 ? 17.218 3.652 -7.021 1.00 90.69 71 LEU A N 1
ATOM 547 C CA . LEU A 1 71 ? 17.016 4.586 -5.914 1.00 90.69 71 LEU A CA 1
ATOM 548 C C . LEU A 1 71 ? 16.633 3.841 -4.640 1.00 90.69 71 LEU A C 1
ATOM 550 O O . LEU A 1 71 ? 17.196 4.094 -3.578 1.00 90.69 71 LEU A O 1
ATOM 554 N N . LEU A 1 72 ? 15.706 2.891 -4.765 1.00 90.31 72 LEU A N 1
ATOM 555 C CA . LEU A 1 72 ? 15.117 2.170 -3.643 1.00 90.31 72 LEU A CA 1
ATOM 556 C C . LEU A 1 72 ? 15.805 0.840 -3.325 1.00 90.31 72 LEU A C 1
ATOM 558 O O . LEU A 1 72 ? 15.359 0.168 -2.400 1.00 90.31 72 LEU A O 1
ATOM 562 N N . SER A 1 73 ? 16.889 0.478 -4.015 1.00 87.94 73 SER A N 1
ATOM 563 C CA . SER A 1 73 ? 17.590 -0.811 -3.853 1.00 87.94 73 SER A CA 1
ATOM 564 C C . SER A 1 73 ? 18.023 -1.132 -2.415 1.00 87.94 73 SER A C 1
ATOM 566 O O . SER A 1 73 ? 18.049 -2.294 -2.019 1.00 87.94 73 SER A O 1
ATOM 568 N N . THR A 1 74 ? 18.315 -0.115 -1.605 1.00 84.38 74 THR A N 1
ATOM 569 C CA . THR A 1 74 ? 18.685 -0.232 -0.181 1.00 84.38 74 THR A CA 1
ATOM 570 C C . THR A 1 74 ? 17.522 0.063 0.770 1.00 84.38 74 THR A C 1
ATOM 572 O O . THR A 1 74 ? 17.657 -0.001 1.991 1.00 84.38 74 THR A O 1
ATOM 575 N N . GLY A 1 75 ? 16.330 0.335 0.237 1.00 82.56 75 GLY A N 1
ATOM 576 C CA . GLY A 1 75 ? 15.192 0.799 1.021 1.00 82.56 75 GLY A CA 1
ATOM 577 C C . GLY A 1 75 ? 14.633 -0.197 2.023 1.00 82.56 75 GLY A C 1
ATOM 578 O O . GLY A 1 75 ? 14.003 0.203 3.002 1.00 82.56 75 GLY A O 1
ATOM 579 N N . THR A 1 76 ? 14.880 -1.489 1.820 1.00 82.38 76 THR A N 1
ATOM 580 C CA . THR A 1 76 ? 14.509 -2.515 2.795 1.00 82.38 76 THR A CA 1
ATOM 581 C C . THR A 1 76 ? 15.323 -2.370 4.082 1.00 82.38 76 THR A C 1
ATOM 583 O O . THR A 1 76 ? 14.730 -2.434 5.162 1.00 82.38 76 THR A O 1
ATOM 586 N N . VAL A 1 77 ? 16.627 -2.088 3.971 1.00 82.38 77 VAL A N 1
ATOM 587 C CA . VAL A 1 77 ? 17.566 -1.867 5.087 1.00 82.38 77 VAL A CA 1
ATOM 588 C C . VAL A 1 77 ? 17.246 -0.571 5.831 1.00 82.38 77 VAL A C 1
ATOM 590 O O . VAL A 1 77 ? 17.197 -0.567 7.059 1.00 82.38 77 VAL A O 1
ATOM 593 N N . GLU A 1 78 ? 16.909 0.493 5.100 1.00 79.25 78 GLU A N 1
ATOM 594 C CA . GLU A 1 78 ? 16.589 1.813 5.669 1.00 79.25 78 GLU A CA 1
ATOM 595 C C . GLU A 1 78 ? 15.180 1.923 6.270 1.00 79.25 78 GLU A C 1
ATOM 597 O O . GLU A 1 78 ? 14.693 3.021 6.540 1.00 79.25 78 GLU A O 1
ATOM 602 N N . TRP A 1 79 ? 14.495 0.793 6.484 1.00 75.88 79 TRP A N 1
ATOM 603 C CA . TRP A 1 79 ? 13.139 0.750 7.044 1.00 75.88 79 TRP A CA 1
ATOM 604 C C . TRP A 1 79 ? 12.126 1.614 6.284 1.00 75.88 79 TRP A C 1
ATOM 606 O O . TRP A 1 79 ? 11.126 2.069 6.850 1.00 75.88 79 TRP A O 1
ATOM 616 N N . MET A 1 80 ? 12.349 1.782 4.981 1.00 86.62 80 MET A N 1
ATOM 617 C CA . MET A 1 80 ? 11.385 2.418 4.103 1.00 86.62 80 MET A CA 1
ATOM 618 C C . MET A 1 80 ? 10.246 1.444 3.801 1.00 86.62 80 MET A C 1
ATOM 620 O O . MET A 1 80 ? 10.429 0.224 3.675 1.00 86.62 80 MET A O 1
ATOM 624 N N . ILE A 1 81 ? 9.043 1.997 3.699 1.00 82.69 81 ILE A N 1
ATOM 625 C CA . ILE A 1 81 ? 7.848 1.283 3.258 1.00 82.69 81 ILE A CA 1
ATOM 626 C C . ILE A 1 81 ? 7.095 2.143 2.259 1.00 82.69 81 ILE A C 1
ATOM 628 O O . ILE A 1 81 ? 7.091 3.372 2.364 1.00 82.69 81 ILE A O 1
ATOM 632 N N . ALA A 1 82 ? 6.425 1.504 1.304 1.00 86.25 82 ALA A N 1
ATOM 633 C CA . ALA A 1 82 ? 5.488 2.238 0.484 1.00 86.25 82 ALA A CA 1
ATOM 634 C C . ALA A 1 82 ? 4.248 2.610 1.310 1.00 86.25 82 ALA A C 1
ATOM 636 O O . ALA A 1 82 ? 3.709 1.785 2.048 1.00 86.25 82 ALA A O 1
ATOM 637 N N . ARG A 1 83 ? 3.780 3.849 1.180 1.00 80.12 83 ARG A N 1
ATOM 638 C CA . ARG A 1 83 ? 2.497 4.332 1.697 1.00 80.12 83 ARG A CA 1
ATOM 639 C C . ARG A 1 83 ? 1.342 3.965 0.774 1.00 80.12 83 ARG A C 1
ATOM 641 O O . ARG A 1 83 ? 0.218 3.860 1.248 1.00 80.12 83 ARG A O 1
ATOM 648 N N . GLU A 1 84 ? 1.606 3.778 -0.514 1.00 82.81 84 GLU A N 1
ATOM 649 C CA . GLU A 1 84 ? 0.608 3.405 -1.515 1.00 82.81 84 GLU A CA 1
ATOM 650 C C . GLU A 1 84 ? 0.882 1.985 -2.034 1.00 82.81 84 GLU A C 1
ATOM 652 O O . GLU A 1 84 ? 2.035 1.653 -2.301 1.00 82.81 84 GLU A O 1
ATOM 657 N N . PRO A 1 85 ? -0.142 1.124 -2.165 1.00 81.38 85 PRO A N 1
ATOM 658 C CA . PRO A 1 85 ? 0.013 -0.242 -2.661 1.00 81.38 85 PRO A CA 1
ATOM 659 C C . PRO A 1 85 ? 0.196 -0.302 -4.180 1.00 81.38 85 PRO A C 1
ATOM 661 O O . PRO A 1 85 ? 0.657 -1.315 -4.704 1.00 81.38 85 PRO A O 1
ATOM 664 N N . VAL A 1 86 ? -0.221 0.747 -4.893 1.00 87.81 86 VAL A N 1
ATOM 665 C CA . VAL A 1 86 ? -0.221 0.810 -6.353 1.00 87.81 86 VAL A CA 1
ATOM 666 C C . VAL A 1 86 ? 0.164 2.216 -6.794 1.00 87.81 86 VAL A C 1
ATOM 668 O O . VAL A 1 86 ? -0.411 3.194 -6.315 1.00 87.81 86 VAL A O 1
ATOM 671 N N . LEU A 1 87 ? 1.089 2.291 -7.747 1.00 92.75 87 LEU A N 1
ATOM 672 C CA . LEU A 1 87 ? 1.378 3.473 -8.550 1.00 92.75 87 LEU A CA 1
ATOM 673 C C . LEU A 1 87 ? 1.163 3.105 -10.014 1.00 92.75 87 LEU A C 1
ATOM 675 O O . LEU A 1 87 ? 1.739 2.138 -10.514 1.00 92.75 87 LEU A O 1
ATOM 679 N N . THR A 1 88 ? 0.344 3.887 -10.707 1.00 95.75 88 THR A N 1
ATOM 680 C CA . THR A 1 88 ? 0.167 3.734 -12.154 1.00 95.75 88 THR A CA 1
ATOM 681 C C . THR A 1 88 ? 0.856 4.875 -12.880 1.00 95.75 88 THR A C 1
ATOM 683 O O . THR A 1 88 ? 0.839 6.009 -12.411 1.00 95.75 88 THR A O 1
ATOM 686 N N . VAL A 1 89 ? 1.479 4.572 -14.013 1.00 97.94 89 VAL A N 1
ATOM 687 C CA . VAL A 1 89 ? 2.170 5.550 -14.849 1.00 97.94 89 VAL A CA 1
ATOM 688 C C . VAL A 1 89 ? 1.728 5.361 -16.293 1.00 97.94 89 VAL A C 1
ATOM 690 O O . VAL A 1 89 ? 1.697 4.234 -16.784 1.00 97.94 89 VAL A O 1
ATOM 693 N N . ALA A 1 90 ? 1.400 6.449 -16.977 1.00 97.81 90 ALA A N 1
ATOM 694 C CA . ALA A 1 90 ? 1.131 6.469 -18.406 1.00 97.81 90 ALA A CA 1
ATOM 695 C C . ALA A 1 90 ? 2.206 7.298 -19.112 1.00 97.81 90 ALA A C 1
ATOM 697 O O . ALA A 1 90 ? 2.373 8.470 -18.799 1.00 97.81 90 ALA A O 1
ATOM 698 N N . VAL A 1 91 ? 2.913 6.705 -20.075 1.00 97.19 91 VAL A N 1
ATOM 699 C CA . VAL A 1 91 ? 3.887 7.416 -20.918 1.00 97.19 91 VAL A CA 1
ATOM 700 C C . VAL A 1 91 ? 3.320 7.546 -22.326 1.00 97.19 91 VAL A C 1
ATOM 702 O O . VAL A 1 91 ? 2.915 6.547 -22.933 1.00 97.19 91 VAL A O 1
ATOM 705 N N . ARG A 1 92 ? 3.227 8.780 -22.826 1.00 96.25 92 ARG A N 1
ATOM 706 C CA . ARG A 1 92 ? 2.600 9.119 -24.111 1.00 96.25 92 ARG A CA 1
ATOM 707 C C . ARG A 1 92 ? 3.481 10.045 -24.925 1.00 96.25 92 ARG A C 1
ATOM 709 O O . ARG A 1 92 ? 4.114 10.944 -24.372 1.00 96.25 92 ARG A O 1
ATOM 716 N N . LYS A 1 93 ? 3.467 9.875 -26.243 1.00 94.12 93 LYS A N 1
ATOM 717 C CA . LYS A 1 93 ? 4.117 10.800 -27.161 1.00 94.12 93 LYS A CA 1
ATOM 718 C C . LYS A 1 93 ? 3.217 12.008 -27.410 1.00 94.12 93 LYS A C 1
ATOM 720 O O . LYS A 1 93 ? 2.022 11.865 -27.648 1.00 94.12 93 LYS A O 1
ATOM 725 N N . SER A 1 94 ? 3.794 13.206 -27.393 1.00 93.25 94 SER A N 1
ATOM 726 C CA . SER A 1 94 ? 3.088 14.438 -27.751 1.00 93.25 94 SER A CA 1
ATOM 727 C C . SER A 1 94 ? 4.033 15.432 -28.413 1.00 93.25 94 SER A C 1
ATOM 729 O O . SER A 1 94 ? 5.047 15.819 -27.834 1.00 93.25 94 SER A O 1
ATOM 731 N N . ASP A 1 95 ? 3.677 15.902 -29.608 1.00 86.88 95 ASP A N 1
ATOM 732 C CA . ASP A 1 95 ? 4.445 16.931 -30.324 1.00 86.88 95 ASP A CA 1
ATOM 733 C C . ASP A 1 95 ? 4.384 18.307 -29.632 1.00 86.88 95 ASP A C 1
ATOM 735 O O . ASP A 1 95 ? 5.201 19.184 -29.918 1.00 86.88 95 ASP A O 1
ATOM 739 N N . PHE A 1 96 ? 3.436 18.489 -28.704 1.00 88.12 96 PHE A N 1
ATOM 740 C CA . PHE A 1 96 ? 3.212 19.732 -27.961 1.00 88.12 96 PHE A CA 1
ATOM 741 C C . PHE A 1 96 ? 3.863 19.754 -26.573 1.00 88.12 96 PHE A C 1
ATOM 743 O O . PHE A 1 96 ? 3.846 20.802 -25.932 1.00 88.12 96 PHE A O 1
ATOM 750 N N . ALA A 1 97 ? 4.426 18.635 -26.106 1.00 86.94 97 ALA A N 1
ATOM 751 C CA . ALA A 1 97 ? 5.068 18.573 -24.796 1.00 86.94 97 ALA A CA 1
ATOM 752 C C . ALA A 1 97 ? 6.338 19.441 -24.737 1.00 86.94 97 ALA A C 1
ATOM 754 O O . ALA A 1 97 ? 7.083 19.576 -25.719 1.00 86.94 97 ALA A O 1
ATOM 755 N N . GLY A 1 98 ? 6.619 19.994 -23.558 1.00 85.00 98 GLY A N 1
ATOM 756 C CA . GLY A 1 98 ? 7.909 20.594 -23.234 1.00 85.00 98 GLY A CA 1
ATOM 757 C C . GLY A 1 98 ? 9.071 19.608 -23.409 1.00 85.00 98 GLY A C 1
ATOM 758 O O . GLY A 1 98 ? 8.931 18.396 -23.241 1.00 85.00 98 GLY A O 1
ATOM 759 N N . HIS A 1 99 ? 10.245 20.125 -23.777 1.00 80.69 99 HIS A N 1
ATOM 760 C CA . HIS A 1 99 ? 11.450 19.303 -23.895 1.00 80.69 99 HIS A CA 1
ATOM 761 C C . HIS A 1 99 ? 12.087 19.069 -22.512 1.00 80.69 99 HIS A C 1
ATOM 763 O O . HIS A 1 99 ? 12.191 20.027 -21.742 1.00 80.69 99 HIS A O 1
ATOM 769 N N . PRO A 1 100 ? 12.596 17.860 -22.205 1.00 81.69 100 PRO A N 1
ATOM 770 C CA . PRO A 1 100 ? 12.487 16.609 -22.973 1.00 81.69 100 PRO A CA 1
ATOM 771 C C . PRO A 1 100 ? 11.159 15.862 -22.757 1.00 81.69 100 PRO A C 1
ATOM 773 O O . PRO A 1 100 ? 10.678 15.172 -23.658 1.00 81.69 100 PRO A O 1
ATOM 776 N N . PHE A 1 101 ? 10.563 16.011 -21.576 1.00 92.12 101 PHE A N 1
ATOM 777 C CA . PHE A 1 101 ? 9.236 15.517 -21.236 1.00 92.12 101 PHE A CA 1
ATOM 778 C C . PHE A 1 101 ? 8.640 16.363 -20.109 1.00 92.12 101 PHE A C 1
ATOM 780 O O . PHE A 1 101 ? 9.352 17.049 -19.368 1.00 92.12 101 PHE A O 1
ATOM 787 N N . GLU A 1 102 ? 7.328 16.269 -19.968 1.00 94.50 102 GLU A N 1
ATOM 788 C CA . GLU A 1 102 ? 6.557 16.829 -18.865 1.00 94.50 102 GLU A CA 1
ATOM 789 C C . GLU A 1 102 ? 5.907 15.691 -18.088 1.00 94.50 102 GLU A C 1
ATOM 791 O O . GLU A 1 102 ? 5.687 14.603 -18.629 1.00 94.50 102 GLU A O 1
ATOM 796 N N . PHE A 1 103 ? 5.628 15.932 -16.811 1.00 96.12 103 PHE A N 1
ATOM 797 C CA . PHE A 1 103 ? 4.912 14.973 -15.992 1.00 96.12 103 PHE A CA 1
ATOM 798 C C . PHE A 1 103 ? 3.930 15.664 -15.054 1.00 96.12 103 PHE A C 1
ATOM 800 O O . PHE A 1 103 ? 4.199 16.752 -14.543 1.00 96.12 103 PHE A O 1
ATOM 807 N N . GLU A 1 104 ? 2.816 14.993 -14.795 1.00 95.56 104 GLU A N 1
ATOM 808 C CA . GLU A 1 104 ? 1.810 15.410 -13.831 1.00 95.56 104 GLU A CA 1
ATOM 809 C C . GLU A 1 104 ? 1.449 14.230 -12.931 1.00 95.56 104 GLU A C 1
ATOM 811 O O . GLU A 1 104 ? 1.087 13.148 -13.396 1.00 95.56 104 GLU A O 1
ATOM 816 N N . LEU A 1 105 ? 1.566 14.437 -11.620 1.00 93.31 105 LEU A N 1
ATOM 817 C CA . LEU A 1 105 ? 1.133 13.470 -10.622 1.00 93.31 105 LEU A CA 1
ATOM 818 C C . LEU A 1 105 ? -0.248 13.872 -10.106 1.00 93.31 105 LEU A C 1
ATOM 820 O O . LEU A 1 105 ? -0.400 14.881 -9.418 1.00 93.31 105 LEU A O 1
ATOM 824 N N . GLN A 1 106 ? -1.231 13.028 -10.383 1.00 88.94 106 GLN A N 1
ATOM 825 C CA . GLN A 1 106 ? -2.615 13.192 -9.960 1.00 88.94 106 GLN A CA 1
ATOM 826 C C . GLN A 1 106 ? -3.109 11.948 -9.220 1.00 88.94 106 GLN A C 1
ATOM 828 O O . GLN A 1 106 ? -2.416 10.937 -9.144 1.00 88.94 106 GLN A O 1
ATOM 833 N N . ASP A 1 107 ? -4.304 12.018 -8.635 1.00 81.44 107 ASP A N 1
ATOM 834 C CA . ASP A 1 107 ? -4.954 10.824 -8.097 1.00 81.44 107 ASP A CA 1
ATOM 835 C C . ASP A 1 107 ? -6.046 10.367 -9.073 1.00 81.44 107 ASP A C 1
ATOM 837 O O . ASP A 1 107 ? -7.018 11.088 -9.300 1.00 81.44 107 ASP A O 1
ATOM 841 N N . HIS A 1 108 ? -5.924 9.151 -9.603 1.00 74.06 108 HIS A N 1
ATOM 842 C CA . HIS A 1 108 ? -6.998 8.459 -10.315 1.00 74.06 108 HIS A CA 1
ATOM 843 C C . HIS A 1 108 ? -7.604 7.412 -9.392 1.00 74.06 108 HIS A C 1
ATOM 845 O O . HIS A 1 108 ? -6.884 6.595 -8.822 1.00 74.06 108 HIS A O 1
ATOM 851 N N . THR A 1 109 ? -8.928 7.464 -9.207 1.00 68.44 109 THR A N 1
ATOM 852 C CA . THR A 1 109 ? -9.659 6.543 -8.314 1.00 68.44 109 THR A CA 1
ATOM 853 C C . THR A 1 109 ? -8.987 6.399 -6.939 1.00 68.44 109 THR A C 1
ATOM 855 O O . THR A 1 109 ? -8.674 5.299 -6.491 1.00 68.44 109 THR A O 1
ATOM 858 N N . GLY A 1 110 ? -8.616 7.537 -6.336 1.00 68.12 110 GLY A N 1
ATOM 859 C CA . GLY A 1 110 ? -7.993 7.589 -5.009 1.00 68.12 110 GLY A CA 1
ATOM 860 C C . GLY A 1 110 ? -6.550 7.071 -4.917 1.00 68.12 110 GLY A C 1
ATOM 861 O O . GLY A 1 110 ? -6.013 7.011 -3.810 1.00 68.12 110 GLY A O 1
ATOM 862 N N . ARG A 1 111 ? -5.918 6.711 -6.041 1.00 77.94 111 ARG A N 1
ATOM 863 C CA . ARG A 1 111 ? -4.548 6.184 -6.123 1.00 77.94 111 ARG A CA 1
ATOM 864 C C . ARG A 1 111 ? -3.654 7.101 -6.954 1.00 77.94 111 ARG A C 1
ATOM 866 O O . ARG A 1 111 ? -4.148 7.711 -7.901 1.00 77.94 111 ARG A O 1
ATOM 873 N N . PRO A 1 112 ? -2.347 7.178 -6.653 1.00 88.12 112 PRO A N 1
ATOM 874 C CA . PRO A 1 112 ? -1.440 7.992 -7.443 1.00 88.12 112 PRO A CA 1
ATOM 875 C C . PRO A 1 112 ? -1.356 7.467 -8.884 1.00 88.12 112 PRO A C 1
ATOM 877 O O . PRO A 1 112 ? -1.109 6.281 -9.141 1.00 88.12 112 PRO A O 1
ATOM 880 N N . HIS A 1 113 ? -1.552 8.387 -9.818 1.00 93.56 113 HIS A N 1
ATOM 881 C CA . HIS A 1 113 ? -1.384 8.199 -11.244 1.00 93.56 113 HIS A CA 1
ATOM 882 C C . HIS A 1 113 ? -0.466 9.284 -11.785 1.00 93.56 113 HIS A C 1
ATOM 884 O O . HIS A 1 113 ? -0.709 10.474 -11.595 1.00 93.56 113 HIS A O 1
ATOM 890 N N . LEU A 1 114 ? 0.591 8.858 -12.454 1.00 96.69 114 LEU A N 1
ATOM 891 C CA . LEU A 1 114 ? 1.552 9.739 -13.083 1.00 96.69 114 LEU A CA 1
ATOM 892 C C . LEU A 1 114 ? 1.329 9.729 -14.592 1.00 96.69 114 LEU A C 1
ATOM 894 O O . LEU A 1 114 ? 1.430 8.682 -15.229 1.00 96.69 114 LEU A O 1
ATOM 898 N N . GLU A 1 115 ? 1.079 10.891 -15.167 1.00 97.06 115 GLU A N 1
ATOM 899 C CA . GLU A 1 115 ? 1.047 11.070 -16.611 1.00 97.06 115 GLU A CA 1
ATOM 900 C C . GLU A 1 115 ? 2.370 11.685 -17.059 1.00 97.06 115 GLU A C 1
ATOM 902 O O . GLU A 1 115 ? 2.810 12.681 -16.494 1.00 97.06 115 GLU A O 1
ATOM 907 N N . ILE A 1 116 ? 3.034 11.064 -18.032 1.00 96.69 116 ILE A N 1
ATOM 908 C CA . ILE A 1 116 ? 4.283 11.536 -18.626 1.00 96.69 116 ILE A CA 1
ATOM 909 C C . ILE A 1 116 ? 4.037 11.756 -20.112 1.00 96.69 116 ILE A C 1
ATOM 911 O O . ILE A 1 116 ? 3.784 10.808 -20.861 1.00 96.69 116 ILE A O 1
ATOM 915 N N . THR A 1 117 ? 4.164 13.001 -20.555 1.00 95.88 117 THR A N 1
ATOM 916 C CA . THR A 1 117 ? 4.087 13.363 -21.970 1.00 95.88 117 THR A CA 1
ATOM 917 C C . THR A 1 117 ? 5.473 13.683 -22.490 1.00 95.88 117 THR A C 1
ATOM 919 O O . THR A 1 117 ? 6.127 14.625 -22.042 1.00 95.88 117 THR A O 1
ATOM 922 N N . CYS A 1 118 ? 5.930 12.886 -23.446 1.00 90.25 118 CYS A N 1
ATOM 923 C CA . CYS A 1 118 ? 7.266 12.975 -23.998 1.00 90.25 118 CYS A CA 1
ATOM 924 C C . CYS A 1 118 ? 7.238 13.577 -25.402 1.00 90.25 118 CYS A C 1
ATOM 926 O O . CYS A 1 118 ? 6.482 13.135 -26.276 1.00 90.25 118 CYS A O 1
ATOM 928 N N . ARG A 1 119 ? 8.094 14.576 -25.627 1.00 87.88 119 ARG A N 1
ATOM 929 C CA . ARG A 1 119 ? 8.312 15.135 -26.957 1.00 87.88 119 ARG A CA 1
ATOM 930 C C . ARG A 1 119 ? 9.191 14.181 -27.773 1.00 87.88 119 ARG A C 1
ATOM 932 O O . ARG A 1 119 ? 10.141 13.635 -27.217 1.00 87.88 119 ARG A O 1
ATOM 939 N N . PRO A 1 120 ? 8.953 13.994 -29.084 1.00 85.06 120 PRO A N 1
ATOM 940 C CA . PRO A 1 120 ? 9.859 13.201 -29.906 1.00 85.06 120 PRO A CA 1
ATOM 941 C C . PRO A 1 120 ? 11.297 13.748 -29.850 1.00 85.06 120 PRO A C 1
ATOM 943 O O . PRO A 1 120 ? 11.527 14.932 -30.106 1.00 85.06 120 PRO A O 1
ATOM 946 N N . PHE A 1 121 ? 12.259 12.877 -29.559 1.00 82.94 121 PHE A N 1
ATOM 947 C CA . PHE A 1 121 ? 13.693 13.117 -29.718 1.00 82.94 121 PHE A CA 1
ATOM 948 C C . PHE A 1 121 ? 14.372 11.820 -30.170 1.00 82.94 121 PHE A C 1
ATOM 950 O O . PHE A 1 121 ? 13.799 10.743 -30.016 1.00 82.94 121 PHE A O 1
ATOM 957 N N . ASP A 1 122 ? 15.568 11.930 -30.747 1.00 81.44 122 ASP A N 1
ATOM 958 C CA . ASP A 1 122 ? 16.396 10.765 -31.062 1.00 81.44 122 ASP A CA 1
ATOM 959 C C . ASP A 1 122 ? 17.177 10.360 -29.800 1.00 81.44 122 ASP A C 1
ATOM 961 O O . ASP A 1 122 ? 18.086 11.099 -29.405 1.00 81.44 122 ASP A O 1
ATOM 965 N N . PRO A 1 123 ? 16.841 9.237 -29.137 1.00 75.19 123 PRO A N 1
ATOM 966 C CA . PRO A 1 123 ? 17.536 8.810 -27.922 1.00 75.19 123 PRO A CA 1
ATOM 967 C C . PRO A 1 123 ? 19.006 8.441 -28.172 1.00 75.19 123 PRO A C 1
ATOM 969 O O . PRO A 1 123 ? 19.816 8.440 -27.244 1.00 75.19 123 PRO A O 1
ATOM 972 N N . TYR A 1 124 ? 19.378 8.162 -29.418 1.00 76.56 124 TYR A N 1
ATOM 973 C CA . TYR A 1 124 ? 20.696 7.662 -29.794 1.00 76.56 124 TYR A CA 1
ATOM 974 C C . TYR A 1 124 ? 21.637 8.775 -30.274 1.00 76.56 124 TYR A C 1
ATOM 976 O O . TYR A 1 124 ? 22.848 8.572 -30.351 1.00 76.56 124 TYR A O 1
ATOM 984 N N . ALA A 1 125 ? 21.105 9.972 -30.535 1.00 77.50 125 ALA A N 1
ATOM 985 C CA . ALA A 1 125 ? 21.853 11.132 -31.021 1.00 77.50 125 ALA A CA 1
ATOM 986 C C . ALA A 1 125 ? 21.595 12.398 -30.180 1.00 77.50 125 ALA A C 1
ATOM 988 O O . ALA A 1 125 ? 21.339 13.480 -30.712 1.00 77.50 125 ALA A O 1
ATOM 989 N N . MET A 1 126 ? 21.667 12.281 -28.850 1.00 79.12 126 MET A N 1
ATOM 990 C CA . MET A 1 126 ? 21.383 13.397 -27.940 1.00 79.12 126 MET A CA 1
ATOM 991 C C . MET A 1 126 ? 22.618 14.257 -27.615 1.00 79.12 126 MET A C 1
ATOM 993 O O . MET A 1 126 ? 23.606 13.726 -27.092 1.00 79.12 126 MET A O 1
ATOM 997 N N . PRO A 1 127 ? 22.557 15.592 -27.805 1.00 83.25 127 PRO A N 1
ATOM 998 C CA . PRO A 1 127 ? 23.572 16.518 -27.300 1.00 83.25 127 PRO A CA 1
ATOM 999 C C . PRO A 1 127 ? 23.748 16.417 -25.779 1.00 83.25 127 PRO A C 1
ATOM 1001 O O . PRO A 1 127 ? 22.801 16.098 -25.059 1.00 83.25 127 PRO A O 1
ATOM 1004 N N . MET A 1 128 ? 24.937 16.758 -25.268 1.00 82.94 128 MET A N 1
ATOM 1005 C CA . MET A 1 128 ? 25.227 16.711 -23.822 1.00 82.94 128 MET A CA 1
ATOM 1006 C C . MET A 1 128 ? 24.249 17.555 -22.989 1.00 82.94 128 MET A C 1
ATOM 1008 O O . MET A 1 128 ? 23.868 17.146 -21.898 1.00 82.94 128 MET A O 1
ATOM 1012 N N . GLU A 1 129 ? 23.806 18.698 -23.518 1.00 85.06 129 GLU A N 1
ATOM 1013 C CA . GLU A 1 129 ? 22.805 19.558 -22.876 1.00 85.06 129 GLU A CA 1
ATOM 1014 C C . GLU A 1 129 ? 21.440 18.861 -22.752 1.00 85.06 129 GLU A C 1
ATOM 1016 O O . GLU A 1 129 ? 20.841 18.860 -21.682 1.00 85.06 129 GLU A O 1
ATOM 1021 N N . ALA A 1 130 ? 20.981 18.174 -23.803 1.00 82.81 130 ALA A N 1
ATOM 1022 C CA . ALA A 1 130 ? 19.734 17.408 -23.760 1.00 82.81 130 ALA A CA 1
ATOM 1023 C C . ALA A 1 130 ? 19.816 16.246 -22.755 1.00 82.81 130 ALA A C 1
ATOM 1025 O O . ALA A 1 130 ? 18.872 16.006 -22.004 1.00 82.81 130 ALA A O 1
ATOM 1026 N N . GLN A 1 131 ? 20.966 15.568 -22.678 1.00 82.88 131 GLN A N 1
ATOM 1027 C CA . GLN A 1 131 ? 21.201 14.521 -21.678 1.00 82.88 131 GLN A CA 1
ATOM 1028 C C . GLN A 1 131 ? 21.174 15.074 -20.245 1.00 82.88 131 GLN A C 1
ATOM 1030 O O . GLN A 1 131 ? 20.635 14.425 -19.349 1.00 82.88 131 GLN A O 1
ATOM 1035 N N . ALA A 1 132 ? 21.735 16.266 -20.018 1.00 85.19 132 ALA A N 1
ATOM 1036 C CA . ALA A 1 132 ? 21.676 16.940 -18.722 1.00 85.19 132 ALA A CA 1
ATOM 1037 C C . ALA A 1 132 ? 20.232 17.317 -18.348 1.00 85.19 132 ALA A C 1
ATOM 1039 O O . ALA A 1 132 ? 19.798 17.016 -17.238 1.00 85.19 132 ALA A O 1
ATOM 1040 N N . ASN A 1 133 ? 19.461 17.858 -19.296 1.00 87.38 133 ASN A N 1
ATOM 1041 C CA . ASN A 1 133 ? 18.056 18.218 -19.085 1.00 87.38 133 ASN A CA 1
ATOM 1042 C C . ASN A 1 133 ? 17.183 16.993 -18.759 1.00 87.38 133 ASN A C 1
ATOM 1044 O O . ASN A 1 133 ? 16.316 17.062 -17.890 1.00 87.38 133 ASN A O 1
ATOM 1048 N N . ILE A 1 134 ? 17.417 15.851 -19.420 1.00 86.38 134 ILE A N 1
ATOM 1049 C CA . ILE A 1 134 ? 16.728 14.585 -19.106 1.00 86.38 134 ILE A CA 1
ATOM 1050 C C . ILE A 1 134 ? 17.063 14.122 -17.690 1.00 86.38 134 ILE A C 1
ATOM 1052 O O . ILE A 1 134 ? 16.163 13.711 -16.959 1.00 86.38 134 ILE A O 1
ATOM 1056 N N . LYS A 1 135 ? 18.338 14.198 -17.291 1.00 87.06 135 LYS A N 1
ATOM 1057 C CA . LYS A 1 135 ? 18.770 13.841 -15.934 1.00 87.06 135 LYS A CA 1
ATOM 1058 C C . LYS A 1 135 ? 18.081 14.696 -14.884 1.00 87.06 135 LYS A C 1
ATOM 1060 O O . LYS A 1 135 ? 17.520 14.139 -13.948 1.00 87.06 135 LYS A O 1
ATOM 1065 N N . GLU A 1 136 ? 18.089 16.014 -15.055 1.00 88.88 136 GLU A N 1
ATOM 1066 C CA . GLU A 1 136 ? 17.444 16.949 -14.130 1.00 88.88 136 GLU A CA 1
ATOM 1067 C C . GLU A 1 136 ? 15.940 16.666 -14.008 1.00 88.88 136 GLU A C 1
ATOM 1069 O O . GLU A 1 136 ? 15.438 16.452 -12.905 1.00 88.88 136 GLU A O 1
ATOM 1074 N N . LYS A 1 137 ? 15.234 16.516 -15.138 1.00 90.38 137 LYS A N 1
ATOM 1075 C CA . LYS A 1 137 ? 13.806 16.167 -15.130 1.00 90.38 137 LYS A CA 1
ATOM 1076 C C . LYS A 1 137 ? 13.513 14.808 -14.508 1.00 90.38 137 LYS A C 1
ATOM 1078 O O . LYS A 1 137 ? 12.483 14.654 -13.852 1.00 90.38 137 LYS A O 1
ATOM 1083 N N . LEU A 1 138 ? 14.391 13.821 -14.691 1.00 90.25 138 LEU A N 1
ATOM 1084 C CA . LEU A 1 138 ? 14.223 12.530 -14.034 1.00 90.25 138 LEU A CA 1
ATOM 1085 C C . LEU A 1 138 ? 14.434 12.646 -12.521 1.00 90.25 138 LEU A C 1
ATOM 1087 O O . LEU A 1 138 ? 13.691 12.014 -11.779 1.00 90.25 138 LEU A O 1
ATOM 1091 N N . VAL A 1 139 ? 15.381 13.461 -12.046 1.00 89.88 139 VAL A N 1
ATOM 1092 C CA . VAL A 1 139 ? 15.552 13.716 -10.604 1.00 89.88 139 VAL A CA 1
ATOM 1093 C C . VAL A 1 139 ? 14.282 14.311 -10.007 1.00 89.88 139 VAL A C 1
ATOM 1095 O O . VAL A 1 139 ? 13.794 13.787 -9.005 1.00 89.88 139 VAL A O 1
ATOM 1098 N N . ASP A 1 140 ? 13.712 15.338 -10.641 1.00 91.62 140 ASP A N 1
ATOM 1099 C CA . ASP A 1 140 ? 12.456 15.954 -10.194 1.00 91.62 140 ASP A CA 1
ATOM 1100 C C . ASP A 1 140 ? 11.326 14.924 -10.124 1.00 91.62 140 ASP A C 1
ATOM 1102 O O . ASP A 1 140 ? 10.559 14.870 -9.154 1.00 91.62 140 ASP A O 1
ATOM 1106 N N . LEU A 1 141 ? 11.243 14.066 -11.142 1.00 93.69 141 LEU A N 1
ATOM 1107 C CA . LEU A 1 141 ? 10.238 13.023 -11.207 1.00 93.69 141 LEU A CA 1
ATOM 1108 C C . LEU A 1 141 ? 10.422 11.977 -10.096 1.00 93.69 141 LEU A C 1
ATOM 1110 O O . LEU A 1 141 ? 9.467 11.649 -9.389 1.00 93.69 141 LEU A O 1
ATOM 1114 N N . LEU A 1 142 ? 11.645 11.478 -9.905 1.00 92.25 142 LEU A N 1
ATOM 1115 C CA . LEU A 1 142 ? 11.978 10.508 -8.861 1.00 92.25 142 LEU A CA 1
ATOM 1116 C C . LEU A 1 142 ? 11.712 11.078 -7.469 1.00 92.25 142 LEU A C 1
ATOM 1118 O O . LEU A 1 142 ? 11.123 10.390 -6.639 1.00 92.25 142 LEU A O 1
ATOM 1122 N N . ALA A 1 143 ? 12.092 12.333 -7.220 1.00 90.12 143 ALA A N 1
ATOM 1123 C CA . ALA A 1 143 ? 11.826 13.019 -5.961 1.00 90.12 143 ALA A CA 1
ATOM 1124 C C . ALA A 1 143 ? 10.318 13.165 -5.709 1.00 90.12 143 ALA A C 1
ATOM 1126 O O . ALA A 1 143 ? 9.850 12.907 -4.598 1.00 90.12 143 ALA A O 1
ATOM 1127 N N . THR A 1 144 ? 9.546 13.502 -6.746 1.00 92.50 144 THR A N 1
ATOM 1128 C CA . THR A 1 144 ? 8.082 13.612 -6.673 1.00 92.50 144 THR A CA 1
ATOM 1129 C C . THR A 1 144 ? 7.434 12.266 -6.341 1.00 92.50 144 THR A C 1
ATOM 1131 O O . THR A 1 144 ? 6.596 12.186 -5.439 1.00 92.50 144 THR A O 1
ATOM 1134 N N . ILE A 1 145 ? 7.846 11.190 -7.022 1.00 92.50 145 ILE A N 1
ATOM 1135 C CA . ILE A 1 145 ? 7.364 9.833 -6.739 1.00 92.50 145 ILE A CA 1
ATOM 1136 C C . ILE A 1 145 ? 7.756 9.429 -5.318 1.00 92.50 145 ILE A C 1
ATOM 1138 O O . ILE A 1 145 ? 6.887 9.025 -4.548 1.00 92.50 145 ILE A O 1
ATOM 1142 N N . PHE A 1 146 ? 9.031 9.578 -4.948 1.00 88.69 146 PHE A N 1
ATOM 1143 C CA . PHE A 1 146 ? 9.552 9.215 -3.631 1.00 88.69 146 PHE A CA 1
ATOM 1144 C C . PHE A 1 146 ? 8.757 9.897 -2.515 1.00 88.69 146 PHE A C 1
ATOM 1146 O O . PHE A 1 146 ? 8.252 9.220 -1.622 1.00 88.69 146 PHE A O 1
ATOM 1153 N N . ALA A 1 147 ? 8.563 11.215 -2.603 1.00 87.25 147 ALA A N 1
ATOM 1154 C CA . ALA A 1 147 ? 7.807 11.979 -1.615 1.00 87.25 147 ALA A CA 1
ATOM 1155 C C . ALA A 1 147 ? 6.332 11.549 -1.522 1.00 87.25 147 ALA A C 1
ATOM 1157 O O . ALA A 1 147 ? 5.735 11.617 -0.446 1.00 87.25 147 ALA A O 1
ATOM 1158 N N . ARG A 1 148 ? 5.731 11.098 -2.632 1.00 85.00 148 ARG A N 1
ATOM 1159 C CA . ARG A 1 148 ? 4.339 10.632 -2.650 1.00 85.00 148 ARG A CA 1
ATOM 1160 C C . ARG A 1 148 ? 4.184 9.229 -2.073 1.00 85.00 148 ARG A C 1
ATOM 1162 O O . ARG A 1 148 ? 3.220 8.992 -1.341 1.00 85.00 148 ARG A O 1
ATOM 1169 N N . ILE A 1 149 ? 5.065 8.302 -2.452 1.00 85.75 149 ILE A N 1
ATOM 1170 C CA . ILE A 1 149 ? 4.854 6.869 -2.215 1.00 85.75 149 ILE A CA 1
ATOM 1171 C C . ILE A 1 149 ? 5.686 6.305 -1.072 1.00 85.75 149 ILE A C 1
ATOM 1173 O O . ILE A 1 149 ? 5.312 5.251 -0.577 1.00 85.75 149 ILE A O 1
ATOM 1177 N N . VAL A 1 150 ? 6.777 6.940 -0.639 1.00 86.00 150 VAL A N 1
ATOM 1178 C CA . VAL A 1 150 ? 7.676 6.383 0.384 1.00 86.00 150 VAL A CA 1
ATOM 11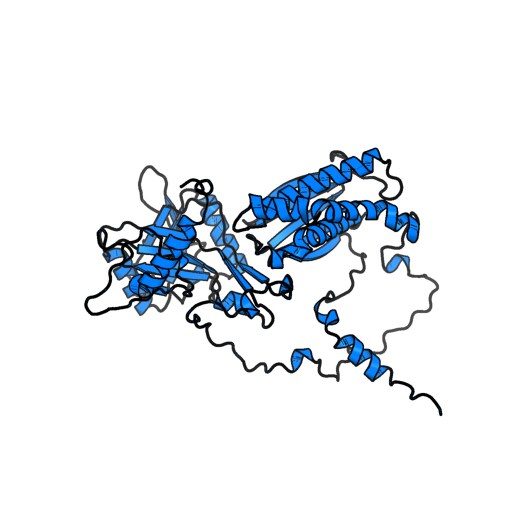79 C C . VAL A 1 150 ? 7.416 7.021 1.746 1.00 86.00 150 VAL A C 1
ATOM 1181 O O . VAL A 1 150 ? 7.287 8.235 1.876 1.00 86.00 150 VAL A O 1
ATOM 1184 N N . MET A 1 151 ? 7.364 6.190 2.787 1.00 82.25 151 MET A N 1
ATOM 1185 C CA . MET A 1 151 ? 7.330 6.618 4.182 1.00 82.25 151 MET A CA 1
ATOM 1186 C C . MET A 1 151 ? 8.531 6.039 4.932 1.00 82.25 151 MET A C 1
ATOM 1188 O O . MET A 1 151 ? 8.838 4.851 4.821 1.00 82.25 151 MET A O 1
ATOM 1192 N N . THR A 1 152 ? 9.175 6.882 5.735 1.00 81.56 152 THR A N 1
ATOM 1193 C CA . THR A 1 152 ? 10.256 6.515 6.657 1.00 81.56 152 THR A CA 1
ATOM 1194 C C . THR A 1 152 ? 10.008 7.154 8.027 1.00 81.56 152 THR A C 1
ATOM 1196 O O . THR A 1 152 ? 9.194 8.070 8.164 1.00 81.56 152 THR A O 1
ATOM 1199 N N . HIS A 1 153 ? 10.673 6.638 9.058 1.00 70.00 153 HIS A N 1
ATOM 1200 C CA . HIS A 1 153 ? 10.553 7.120 10.432 1.00 70.00 153 HIS A CA 1
ATOM 1201 C C . HIS A 1 153 ? 11.276 8.456 10.663 1.00 70.00 153 HIS A C 1
ATOM 1203 O O . HIS A 1 153 ? 10.785 9.261 11.454 1.00 70.00 153 HIS A O 1
ATOM 1209 N N . ASP A 1 154 ? 12.399 8.686 9.976 1.00 75.81 154 ASP A N 1
ATOM 1210 C CA . ASP A 1 154 ? 13.208 9.908 10.046 1.00 75.81 154 ASP A CA 1
ATOM 1211 C C . ASP A 1 154 ? 13.601 10.330 8.624 1.00 75.81 154 ASP A C 1
ATOM 1213 O O . ASP A 1 154 ? 14.555 9.821 8.038 1.00 75.81 154 ASP A O 1
ATOM 1217 N N . VAL A 1 155 ? 12.801 11.223 8.032 1.00 78.06 155 VAL A N 1
ATOM 1218 C CA . VAL A 1 155 ? 12.999 11.661 6.642 1.00 78.06 155 VAL A CA 1
ATOM 1219 C C . VAL A 1 155 ? 14.366 12.330 6.449 1.00 78.06 155 VAL A C 1
ATOM 1221 O O . VAL A 1 155 ? 15.060 11.918 5.520 1.00 78.06 155 VAL A O 1
ATOM 1224 N N . PRO A 1 156 ? 14.793 13.304 7.285 1.00 79.50 156 PRO A N 1
ATOM 1225 C CA . PRO A 1 156 ? 16.120 13.903 7.159 1.00 79.50 156 PRO A CA 1
ATOM 1226 C C . PRO A 1 156 ? 17.258 12.883 7.188 1.00 79.50 156 PRO A C 1
ATOM 1228 O O . PRO A 1 156 ? 18.097 12.899 6.290 1.00 79.50 156 PRO A O 1
ATOM 1231 N N . GLN A 1 157 ? 17.268 11.977 8.170 1.00 82.06 157 GLN A N 1
ATOM 1232 C CA . GLN A 1 157 ? 18.351 11.006 8.317 1.00 82.06 157 GLN A CA 1
ATOM 1233 C C . GLN A 1 157 ? 18.370 9.995 7.165 1.00 82.06 157 GLN A C 1
ATOM 1235 O O . GLN A 1 157 ? 19.427 9.727 6.595 1.00 82.06 157 GLN A O 1
ATOM 1240 N N . THR A 1 158 ? 17.207 9.453 6.783 1.00 81.88 158 THR A N 1
ATOM 1241 C CA . THR A 1 158 ? 17.110 8.531 5.643 1.00 81.88 158 THR A CA 1
ATOM 1242 C C . THR A 1 158 ? 17.549 9.211 4.348 1.00 81.88 158 THR A C 1
ATOM 1244 O O . THR A 1 158 ? 18.268 8.608 3.556 1.00 81.88 158 THR A O 1
ATOM 1247 N N . PHE A 1 159 ? 17.153 10.466 4.125 1.00 80.75 159 PHE A N 1
ATOM 1248 C CA . PHE A 1 159 ? 17.542 11.201 2.926 1.00 80.75 159 PHE A CA 1
ATOM 1249 C C . PHE A 1 159 ? 19.043 11.505 2.901 1.00 80.75 159 PHE A C 1
ATOM 1251 O O . PHE A 1 159 ? 19.679 11.313 1.867 1.00 80.75 159 PHE A O 1
ATOM 1258 N N . GLU A 1 160 ? 19.625 11.931 4.028 1.00 82.56 160 GLU A N 1
ATOM 1259 C CA . GLU A 1 160 ? 21.070 12.153 4.139 1.00 82.56 160 GLU A CA 1
ATOM 1260 C C . GLU A 1 160 ? 21.850 10.884 3.799 1.00 82.56 160 GLU A C 1
ATOM 1262 O O . GLU A 1 160 ? 22.753 10.929 2.965 1.00 82.56 160 GLU A O 1
ATOM 1267 N N . LYS A 1 161 ? 21.447 9.743 4.357 1.00 85.19 161 LYS A N 1
ATOM 1268 C CA . LYS A 1 161 ? 22.101 8.466 4.089 1.00 85.19 161 LYS A CA 1
ATOM 1269 C C . LYS A 1 161 ? 21.958 8.021 2.632 1.00 85.19 161 LYS A C 1
ATOM 1271 O O . LYS A 1 161 ? 22.963 7.748 1.979 1.00 85.19 161 LYS A O 1
ATOM 1276 N N . LEU A 1 162 ? 20.739 8.026 2.084 1.00 85.25 162 LEU A N 1
ATOM 1277 C CA . LEU A 1 162 ? 20.497 7.637 0.689 1.00 85.25 162 LEU A CA 1
ATOM 1278 C C . LEU A 1 162 ? 21.276 8.516 -0.289 1.00 85.25 162 LEU A C 1
ATOM 1280 O O . LEU A 1 162 ? 21.908 8.012 -1.214 1.00 85.25 162 LEU A O 1
ATOM 1284 N N . VAL A 1 163 ? 21.225 9.836 -0.111 1.00 82.94 163 VAL A N 1
ATOM 1285 C CA . VAL A 1 163 ? 21.799 10.768 -1.083 1.00 82.94 163 VAL A CA 1
ATOM 1286 C C . VAL A 1 163 ? 23.302 10.934 -0.895 1.00 82.94 163 VAL A C 1
ATOM 1288 O O . VAL A 1 163 ? 24.023 10.922 -1.886 1.00 82.94 163 VAL A O 1
ATOM 1291 N N . ARG A 1 164 ? 23.793 11.093 0.341 1.00 81.75 164 ARG A N 1
ATOM 1292 C CA . ARG A 1 164 ? 25.211 11.402 0.589 1.00 81.75 164 ARG A CA 1
ATOM 1293 C C . ARG A 1 164 ? 26.081 10.174 0.791 1.00 81.75 164 ARG A C 1
ATOM 1295 O O . ARG A 1 164 ? 27.181 10.139 0.253 1.00 81.75 164 ARG A O 1
ATOM 1302 N N . GLU A 1 165 ? 25.633 9.207 1.587 1.00 84.31 165 GLU A N 1
ATOM 1303 C CA . GLU A 1 165 ? 26.462 8.045 1.939 1.00 84.31 165 GLU A CA 1
ATOM 1304 C C . GLU A 1 165 ? 26.393 6.963 0.860 1.00 84.31 165 GLU A C 1
ATOM 1306 O O . GLU A 1 165 ? 27.410 6.376 0.496 1.00 84.31 165 GLU A O 1
ATOM 1311 N N . GLU A 1 166 ? 25.199 6.720 0.319 1.00 84.88 166 GLU A N 1
ATOM 1312 C CA . GLU A 1 166 ? 24.958 5.639 -0.640 1.00 84.88 166 GLU A CA 1
ATOM 1313 C C . GLU A 1 166 ? 24.953 6.083 -2.105 1.00 84.88 166 GLU A C 1
ATOM 1315 O O . GLU A 1 166 ? 24.851 5.234 -2.999 1.00 84.88 166 GLU A O 1
ATOM 1320 N N . LEU A 1 167 ? 25.030 7.397 -2.351 1.00 87.38 167 LEU A N 1
ATOM 1321 C CA . LEU A 1 167 ? 24.978 8.007 -3.683 1.00 87.38 167 LEU A CA 1
ATOM 1322 C C . LEU A 1 167 ? 23.785 7.486 -4.506 1.00 87.38 167 LEU A C 1
ATOM 1324 O O . LEU A 1 167 ? 23.885 7.246 -5.712 1.00 87.38 167 LEU A O 1
ATOM 1328 N N . ALA A 1 168 ? 22.645 7.261 -3.838 1.00 86.31 168 ALA A N 1
ATOM 1329 C CA . ALA A 1 168 ? 21.481 6.601 -4.416 1.00 86.31 168 ALA A CA 1
ATOM 1330 C C . ALA A 1 168 ? 20.934 7.376 -5.619 1.00 86.31 168 ALA A C 1
ATOM 1332 O O . ALA A 1 168 ? 20.559 6.771 -6.623 1.00 86.31 168 ALA A O 1
ATOM 1333 N N . LEU A 1 169 ? 20.942 8.711 -5.561 1.00 83.94 169 LEU A N 1
ATOM 1334 C CA . LEU A 1 169 ? 20.555 9.546 -6.697 1.00 83.94 169 LEU A CA 1
ATOM 1335 C C . LEU A 1 169 ? 21.547 9.414 -7.858 1.00 83.94 169 LEU A C 1
ATOM 1337 O O . LEU A 1 169 ? 21.096 9.193 -8.979 1.00 83.94 169 LEU A O 1
ATOM 1341 N N . ASP A 1 170 ? 22.861 9.443 -7.611 1.00 84.19 170 ASP A N 1
ATOM 1342 C CA . ASP A 1 170 ? 23.885 9.314 -8.660 1.00 84.19 170 ASP A CA 1
ATOM 1343 C C . ASP A 1 170 ? 23.786 7.978 -9.414 1.00 84.19 170 ASP A C 1
ATOM 1345 O O . ASP A 1 170 ? 23.810 7.945 -10.652 1.00 84.19 170 ASP A O 1
ATOM 1349 N N . ARG A 1 171 ? 23.596 6.863 -8.692 1.00 85.81 171 ARG A N 1
ATOM 1350 C CA . ARG A 1 171 ? 23.373 5.546 -9.320 1.00 85.81 171 ARG A CA 1
ATOM 1351 C C . ARG A 1 171 ? 22.034 5.462 -10.052 1.00 85.81 171 ARG A C 1
ATOM 1353 O O . ARG A 1 171 ? 21.938 4.756 -11.051 1.00 85.81 171 ARG A O 1
ATOM 1360 N N . SER A 1 172 ? 21.004 6.173 -9.594 1.00 87.00 172 SER A N 1
ATOM 1361 C CA . SER A 1 172 ? 19.674 6.154 -10.222 1.00 87.00 172 SER A CA 1
ATOM 1362 C C . SER A 1 172 ? 19.662 6.916 -11.535 1.00 87.00 172 SER A C 1
ATOM 1364 O O . SER A 1 172 ? 19.230 6.394 -12.559 1.00 87.00 172 SER A O 1
ATOM 1366 N N . VAL A 1 173 ? 20.204 8.135 -11.540 1.00 83.31 173 VAL A N 1
ATOM 1367 C CA . VAL A 1 173 ? 20.231 8.972 -12.745 1.00 83.31 173 VAL A CA 1
ATOM 1368 C C . VAL A 1 173 ? 21.201 8.443 -13.791 1.00 83.31 173 VAL A C 1
ATOM 1370 O O . VAL A 1 173 ? 21.047 8.756 -14.968 1.00 83.31 173 VAL A O 1
ATOM 1373 N N . SER A 1 174 ? 22.164 7.600 -13.412 1.00 81.06 174 SER A N 1
ATOM 1374 C CA . SER A 1 174 ? 23.048 6.919 -14.364 1.00 81.06 174 SER A CA 1
ATOM 1375 C C . SER A 1 174 ? 22.280 6.028 -15.355 1.00 81.06 174 SER A C 1
ATOM 1377 O O . SER A 1 174 ? 22.735 5.859 -16.486 1.00 81.06 174 SER A O 1
ATOM 1379 N N . PHE A 1 175 ? 21.071 5.564 -15.009 1.00 76.44 175 PHE A N 1
ATOM 1380 C CA . PHE A 1 175 ? 20.202 4.817 -15.927 1.00 76.44 175 PHE A CA 1
ATOM 1381 C C . PHE A 1 175 ? 19.608 5.671 -17.060 1.00 76.44 175 PHE A C 1
ATOM 1383 O O . PHE A 1 175 ? 19.222 5.115 -18.083 1.00 76.44 175 PHE A O 1
ATOM 1390 N N . THR A 1 176 ? 19.649 7.007 -16.974 1.00 69.25 176 THR A N 1
ATOM 1391 C CA . THR A 1 176 ? 19.372 7.888 -18.135 1.00 69.25 176 THR A CA 1
ATOM 1392 C C . THR A 1 176 ? 20.466 7.831 -19.198 1.00 69.25 176 THR A C 1
ATOM 1394 O O . THR A 1 176 ? 20.255 8.248 -20.326 1.00 69.25 176 THR A O 1
ATOM 1397 N N . GLY A 1 177 ? 21.656 7.318 -18.877 1.00 61.81 177 GLY A N 1
ATOM 1398 C CA . GLY A 1 177 ? 22.703 7.080 -19.871 1.00 61.81 177 GLY A CA 1
ATOM 1399 C C . GLY A 1 177 ? 22.394 5.897 -20.795 1.00 61.81 177 GLY A C 1
ATOM 1400 O O . GLY A 1 177 ? 23.109 5.699 -21.781 1.00 61.81 177 GLY A O 1
ATOM 1401 N N . SER A 1 178 ? 21.353 5.111 -20.487 1.00 64.50 178 SER A N 1
ATOM 1402 C CA . SER A 1 178 ? 20.943 3.931 -21.255 1.00 64.50 178 SER A CA 1
ATOM 1403 C C . SER A 1 178 ? 20.585 4.273 -22.700 1.00 64.50 178 SER A C 1
ATOM 1405 O O . SER A 1 178 ? 21.019 3.546 -23.587 1.00 64.50 178 SER A O 1
ATOM 1407 N N . PHE A 1 179 ? 19.922 5.408 -22.953 1.00 69.06 179 PHE A N 1
ATOM 1408 C CA . PHE A 1 179 ? 19.547 5.838 -24.303 1.00 69.06 179 PHE A CA 1
ATOM 1409 C C . PHE A 1 179 ? 20.752 5.810 -25.262 1.00 69.06 179 PHE A C 1
ATOM 1411 O O . PHE A 1 179 ? 20.729 5.106 -26.263 1.00 69.06 179 PHE A O 1
ATOM 1418 N N . VAL A 1 180 ? 21.863 6.469 -24.908 1.00 73.62 180 VAL A N 1
ATOM 1419 C CA . VAL A 1 180 ? 23.077 6.508 -25.748 1.00 73.62 180 VAL A CA 1
ATOM 1420 C C . VAL A 1 180 ? 23.877 5.204 -25.655 1.00 73.62 180 VAL A C 1
ATOM 1422 O O . VAL A 1 180 ? 24.430 4.726 -26.645 1.00 73.62 180 VAL A O 1
ATOM 1425 N N . SER A 1 181 ? 23.941 4.600 -24.467 1.00 74.94 181 SER A N 1
ATOM 1426 C CA . SER A 1 181 ? 24.767 3.407 -24.234 1.00 74.94 181 SER A CA 1
ATOM 1427 C C . SER A 1 181 ? 24.247 2.178 -24.980 1.00 74.94 181 SER A C 1
ATOM 1429 O O . SER A 1 181 ? 25.046 1.386 -25.473 1.00 74.94 181 SER A O 1
ATOM 1431 N N . VAL A 1 182 ? 22.925 2.034 -25.107 1.00 76.00 182 VAL A N 1
ATOM 1432 C CA . VAL A 1 182 ? 22.298 0.951 -25.873 1.00 76.00 182 VAL A CA 1
ATOM 1433 C C . VAL A 1 182 ? 22.643 1.076 -27.355 1.00 76.00 182 VAL A C 1
ATOM 1435 O O . VAL A 1 182 ? 23.032 0.078 -27.961 1.00 76.00 182 VAL A O 1
ATOM 1438 N N . ALA A 1 183 ? 22.615 2.286 -27.925 1.00 75.25 183 ALA A N 1
ATOM 1439 C CA . ALA A 1 183 ? 23.040 2.501 -29.310 1.00 75.25 183 ALA A CA 1
ATOM 1440 C C . ALA A 1 183 ? 24.519 2.194 -29.550 1.00 75.25 183 ALA A C 1
ATOM 1442 O O . ALA A 1 183 ? 24.867 1.651 -30.596 1.00 75.25 183 ALA A O 1
ATOM 1443 N N . ASN A 1 184 ? 25.395 2.463 -28.579 1.00 79.62 184 ASN A N 1
ATOM 1444 C CA . ASN A 1 184 ? 26.811 2.110 -28.707 1.00 79.62 184 ASN A CA 1
ATOM 1445 C C . ASN A 1 184 ? 27.038 0.592 -28.844 1.00 79.62 184 ASN A C 1
ATOM 1447 O O . ASN A 1 184 ? 28.052 0.182 -29.406 1.00 79.62 184 ASN A O 1
ATOM 1451 N N . VAL A 1 185 ? 26.118 -0.236 -28.336 1.00 83.50 185 VAL A N 1
ATOM 1452 C CA . VAL A 1 185 ? 26.219 -1.704 -28.375 1.00 83.50 185 VAL A CA 1
ATOM 1453 C C . VAL A 1 185 ? 25.388 -2.306 -29.512 1.00 83.50 185 VAL A C 1
ATOM 1455 O O . VAL A 1 185 ? 25.880 -3.165 -30.240 1.00 83.50 185 VAL A O 1
ATOM 1458 N N . LEU A 1 186 ? 24.134 -1.872 -29.668 1.00 82.88 186 LEU A N 1
ATOM 1459 C CA . LEU A 1 186 ? 23.159 -2.448 -30.605 1.00 82.88 186 LEU A CA 1
ATOM 1460 C C . LEU A 1 186 ? 23.008 -1.649 -31.913 1.00 82.88 186 LEU A C 1
ATOM 1462 O O . LEU A 1 186 ? 22.333 -2.105 -32.835 1.00 82.88 186 LEU A O 1
ATOM 1466 N N . GLY A 1 187 ? 23.641 -0.478 -32.011 1.00 81.69 187 GLY A N 1
ATOM 1467 C CA . GLY A 1 187 ? 23.478 0.477 -33.108 1.00 81.69 187 GLY A CA 1
ATOM 1468 C C . GLY A 1 187 ? 22.260 1.395 -32.942 1.00 81.69 187 GLY A C 1
ATOM 1469 O O . GLY A 1 187 ? 21.444 1.226 -32.043 1.00 81.69 187 GLY A O 1
ATOM 1470 N N . ASN A 1 188 ? 22.110 2.361 -33.854 1.00 78.50 188 ASN A N 1
ATOM 1471 C CA . ASN A 1 188 ? 21.065 3.402 -33.793 1.00 78.50 188 ASN A CA 1
ATOM 1472 C C . ASN A 1 188 ? 19.674 2.929 -34.258 1.00 78.50 188 ASN A C 1
ATOM 1474 O O . ASN A 1 188 ? 18.747 3.727 -34.346 1.00 78.50 188 ASN A O 1
ATOM 1478 N N . ASN A 1 189 ? 19.537 1.654 -34.627 1.00 78.06 189 ASN A N 1
ATOM 1479 C CA . ASN A 1 189 ? 18.265 1.065 -35.045 1.00 78.06 189 ASN A CA 1
ATOM 1480 C C . ASN A 1 189 ? 18.143 -0.375 -34.519 1.00 78.06 189 ASN A C 1
ATOM 1482 O O . ASN A 1 189 ? 18.197 -1.328 -35.307 1.00 78.06 189 ASN A O 1
ATOM 1486 N N . PRO A 1 190 ? 18.074 -0.554 -33.188 1.00 81.44 190 PRO A N 1
ATOM 1487 C CA . PRO A 1 190 ? 17.986 -1.877 -32.596 1.00 81.44 190 PRO A CA 1
ATOM 1488 C C . PRO A 1 190 ? 16.652 -2.553 -32.944 1.00 81.44 190 PRO A C 1
ATOM 1490 O O . PRO A 1 190 ? 15.602 -1.923 -33.082 1.00 81.44 190 PRO A O 1
ATOM 1493 N N . LYS A 1 191 ? 16.701 -3.877 -33.099 1.00 85.25 191 LYS A N 1
ATOM 1494 C CA . LYS A 1 191 ? 15.539 -4.726 -33.376 1.00 85.25 191 LYS A CA 1
ATOM 1495 C C . LYS A 1 191 ? 14.754 -4.996 -32.084 1.00 85.25 191 LYS A C 1
ATOM 1497 O O . LYS A 1 191 ? 15.046 -5.959 -31.374 1.00 85.25 191 LYS A O 1
ATOM 1502 N N . ASN A 1 192 ? 13.776 -4.140 -31.785 1.00 80.88 192 ASN A N 1
ATOM 1503 C CA . ASN A 1 192 ? 13.071 -4.125 -30.491 1.00 80.88 192 ASN A CA 1
ATOM 1504 C C . ASN A 1 192 ? 11.769 -4.948 -30.452 1.00 80.88 192 ASN A C 1
ATOM 1506 O O . ASN A 1 192 ? 11.221 -5.158 -29.376 1.00 80.88 192 ASN A O 1
ATOM 1510 N N . THR A 1 193 ? 11.270 -5.421 -31.597 1.00 88.38 193 THR A N 1
ATOM 1511 C CA . THR A 1 193 ? 10.062 -6.266 -31.685 1.00 88.38 193 THR A CA 1
ATOM 1512 C C . THR A 1 193 ? 10.430 -7.670 -32.140 1.00 88.38 193 THR A C 1
ATOM 1514 O O . THR A 1 193 ? 11.397 -7.837 -32.889 1.00 88.38 193 THR A O 1
ATOM 1517 N N . ILE A 1 194 ? 9.671 -8.697 -31.753 1.00 87.94 194 ILE A N 1
ATOM 1518 C CA . ILE A 1 194 ? 9.966 -10.062 -32.218 1.00 87.94 194 ILE A CA 1
ATOM 1519 C C . ILE A 1 194 ? 9.833 -10.182 -33.748 1.00 87.94 194 ILE A C 1
ATOM 1521 O O . ILE A 1 194 ? 10.635 -10.859 -34.391 1.00 87.94 194 ILE A O 1
ATOM 1525 N N . SER A 1 195 ? 8.901 -9.446 -34.355 1.00 88.75 195 SER A N 1
ATOM 1526 C CA . SER A 1 195 ? 8.698 -9.354 -35.803 1.00 88.75 195 SER A CA 1
ATOM 1527 C C . SER A 1 195 ? 9.900 -8.768 -36.541 1.00 88.75 195 SER A C 1
ATOM 1529 O O . SER A 1 195 ? 10.200 -9.208 -37.648 1.00 88.75 195 SER A O 1
ATOM 1531 N N . SER A 1 196 ? 10.661 -7.858 -35.926 1.00 88.62 196 SER A N 1
ATOM 1532 C CA . SER A 1 196 ? 11.883 -7.306 -36.533 1.00 88.62 196 SER A CA 1
ATOM 1533 C C . SER A 1 196 ? 13.007 -8.345 -36.695 1.00 88.62 196 SER A C 1
ATOM 1535 O O . SER A 1 196 ? 13.930 -8.164 -37.501 1.00 88.62 196 SER A O 1
ATOM 1537 N N . TRP A 1 197 ? 12.926 -9.461 -35.964 1.00 87.38 197 TRP A N 1
ATOM 1538 C CA . TRP A 1 197 ? 13.820 -10.613 -36.091 1.00 87.38 197 TRP A CA 1
ATOM 1539 C C . TRP A 1 197 ? 13.306 -11.678 -37.065 1.00 87.38 197 TRP A C 1
ATOM 1541 O O . TRP A 1 197 ? 14.061 -12.590 -37.397 1.00 87.38 197 TRP A O 1
ATOM 1551 N N . SER A 1 198 ? 12.061 -11.565 -37.532 1.00 86.25 198 SER A N 1
ATOM 1552 C CA . SER A 1 198 ? 11.470 -12.506 -38.480 1.00 86.25 198 SER A CA 1
ATOM 1553 C C . SER A 1 198 ? 12.007 -12.262 -39.891 1.00 86.25 198 SER A C 1
A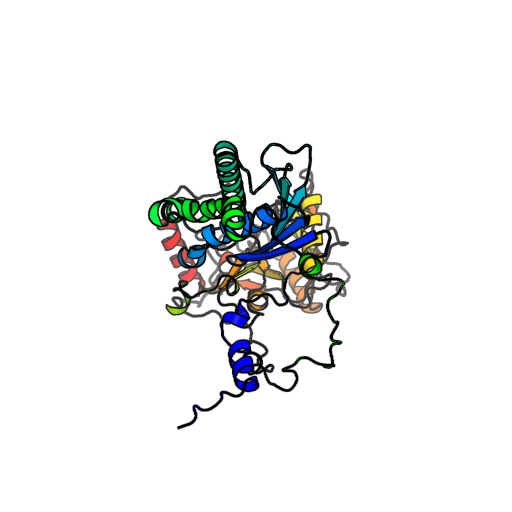TOM 1555 O O . SER A 1 198 ? 12.055 -11.129 -40.369 1.00 86.25 198 SER A O 1
ATOM 1557 N N . ASP A 1 199 ? 12.423 -13.339 -40.550 1.00 87.44 199 ASP A N 1
ATOM 1558 C CA . ASP A 1 199 ? 12.743 -13.352 -41.973 1.00 87.44 199 ASP A CA 1
ATOM 1559 C C . ASP A 1 199 ? 11.548 -13.979 -42.714 1.00 87.44 199 ASP A C 1
ATOM 1561 O O . ASP A 1 199 ? 11.216 -15.131 -42.421 1.00 87.44 199 ASP A O 1
ATOM 1565 N N . PRO A 1 200 ? 10.882 -13.259 -43.639 1.00 86.12 200 PRO A N 1
ATOM 1566 C CA . PRO A 1 200 ? 9.762 -13.796 -44.415 1.00 86.12 200 PRO A CA 1
ATOM 1567 C C . PRO A 1 200 ? 10.102 -15.062 -45.213 1.00 86.12 200 PRO A C 1
ATOM 1569 O O . PRO A 1 200 ? 9.209 -15.847 -45.517 1.00 86.12 200 PRO A O 1
ATOM 1572 N N . GLU A 1 201 ? 11.381 -15.270 -45.535 1.00 91.44 201 GLU A N 1
ATOM 1573 C CA . GLU A 1 201 ? 11.870 -16.450 -46.254 1.00 91.44 201 GLU A CA 1
ATOM 1574 C C . GLU A 1 201 ? 12.292 -17.586 -45.300 1.00 91.44 201 GLU A C 1
ATOM 1576 O O . GLU A 1 201 ? 12.711 -18.665 -45.739 1.00 91.44 201 GLU A O 1
ATOM 1581 N N . ALA A 1 202 ? 12.200 -17.378 -43.980 1.00 90.31 202 ALA A N 1
ATOM 1582 C CA . ALA A 1 202 ? 12.552 -18.396 -43.004 1.00 90.31 202 ALA A CA 1
ATOM 1583 C C . ALA A 1 202 ? 11.609 -19.598 -43.086 1.00 90.31 202 ALA A C 1
ATOM 1585 O O . ALA A 1 202 ? 10.389 -19.493 -43.202 1.00 90.31 202 ALA A O 1
ATOM 1586 N N . ARG A 1 203 ? 12.188 -20.790 -42.932 1.00 91.00 203 ARG A N 1
ATOM 1587 C CA . ARG A 1 203 ? 11.408 -22.019 -42.824 1.00 91.00 203 ARG A CA 1
ATOM 1588 C C . ARG A 1 203 ? 10.630 -22.039 -41.511 1.00 91.00 203 ARG A C 1
ATOM 1590 O O . ARG A 1 203 ? 11.226 -22.128 -40.438 1.00 91.00 203 ARG A O 1
ATOM 1597 N N . GLU A 1 204 ? 9.308 -22.078 -41.608 1.00 88.94 204 GLU A N 1
ATOM 1598 C CA . GLU A 1 204 ? 8.440 -22.267 -40.451 1.00 88.94 204 GLU A CA 1
ATOM 1599 C C . GLU A 1 204 ? 8.466 -23.718 -39.950 1.00 88.94 204 GLU A C 1
ATOM 1601 O O . GLU A 1 204 ? 8.368 -24.684 -40.716 1.00 88.94 204 GLU A O 1
ATOM 1606 N N . TYR A 1 205 ? 8.579 -23.874 -38.631 1.00 90.06 205 TYR A N 1
ATOM 1607 C CA . TYR A 1 205 ? 8.478 -25.160 -37.950 1.00 90.06 205 TYR A CA 1
ATOM 1608 C C . TYR A 1 205 ? 7.252 -25.136 -37.031 1.00 90.06 205 TYR A C 1
ATOM 1610 O O . TYR A 1 205 ? 7.286 -24.452 -36.007 1.00 90.06 205 TYR A O 1
ATOM 1618 N N . PRO A 1 206 ? 6.172 -25.873 -37.354 1.00 91.38 206 PRO A N 1
ATOM 1619 C CA . PRO A 1 206 ? 4.975 -25.869 -36.524 1.00 91.38 206 PRO A CA 1
ATOM 1620 C C . PRO A 1 206 ? 5.266 -26.469 -35.146 1.00 91.38 206 PRO A C 1
ATOM 1622 O O . PRO A 1 206 ? 5.988 -27.468 -35.022 1.00 91.38 206 PRO A O 1
ATOM 1625 N N . LEU A 1 207 ? 4.675 -25.876 -34.105 1.00 91.56 207 LEU A N 1
ATOM 1626 C CA . LEU A 1 207 ? 4.768 -26.390 -32.744 1.00 91.56 207 LEU A CA 1
ATOM 1627 C C . LEU A 1 207 ? 4.136 -27.786 -32.685 1.00 91.56 207 LEU A C 1
ATOM 1629 O O . LEU A 1 207 ? 2.938 -27.951 -32.892 1.00 91.56 207 LEU A O 1
ATOM 1633 N N . LYS A 1 208 ? 4.957 -28.803 -32.402 1.00 93.50 208 LYS A N 1
ATOM 1634 C CA . LYS A 1 208 ? 4.500 -30.201 -32.314 1.00 93.50 208 LYS A CA 1
ATOM 1635 C C . LYS A 1 208 ? 3.926 -30.577 -30.948 1.00 93.50 208 LYS A C 1
ATOM 1637 O O . LYS A 1 208 ? 3.248 -31.592 -30.845 1.00 93.50 208 LYS A O 1
ATOM 1642 N N . ARG A 1 209 ? 4.253 -29.819 -29.896 1.00 89.62 209 ARG A N 1
ATOM 1643 C CA . ARG A 1 209 ? 3.779 -30.091 -28.533 1.00 89.62 209 ARG A CA 1
ATOM 1644 C C . ARG A 1 209 ? 2.382 -29.506 -28.344 1.00 89.62 209 ARG A C 1
ATOM 1646 O O . ARG A 1 209 ? 2.151 -28.360 -28.711 1.00 89.62 209 ARG A O 1
ATOM 1653 N N . SER A 1 210 ? 1.488 -30.280 -27.740 1.00 92.50 210 SER A N 1
ATOM 1654 C CA . SER A 1 210 ? 0.158 -29.830 -27.305 1.00 92.50 210 SER A CA 1
ATOM 1655 C C . SER A 1 210 ? 0.143 -29.300 -25.869 1.00 92.50 210 SER A C 1
ATOM 1657 O O . SER A 1 210 ? -0.849 -28.720 -25.441 1.00 92.50 210 SER A O 1
ATOM 1659 N N . GLU A 1 211 ? 1.229 -29.509 -25.126 1.00 92.12 211 GLU A N 1
ATOM 1660 C CA . GLU A 1 211 ? 1.397 -29.117 -23.727 1.00 92.12 211 GLU A CA 1
ATOM 1661 C C . GLU A 1 211 ? 2.801 -28.545 -23.476 1.00 92.12 211 GLU A C 1
ATOM 1663 O O . GLU A 1 211 ? 3.679 -28.596 -24.347 1.00 92.12 211 GLU A O 1
ATOM 1668 N N . ALA A 1 212 ? 3.006 -27.966 -22.290 1.00 87.88 212 ALA A N 1
ATOM 1669 C CA . ALA A 1 212 ? 4.309 -27.459 -21.870 1.00 87.88 212 ALA A CA 1
ATOM 1670 C C . ALA A 1 212 ? 5.359 -28.583 -21.859 1.00 87.88 212 ALA A C 1
ATOM 1672 O O . ALA A 1 212 ? 5.039 -29.747 -21.630 1.00 87.88 212 ALA A O 1
ATOM 1673 N N . TRP A 1 213 ? 6.626 -28.239 -22.114 1.00 89.25 213 TRP A N 1
ATOM 1674 C CA . TRP A 1 213 ? 7.700 -29.238 -22.192 1.00 89.25 213 TRP A CA 1
ATOM 1675 C C . TRP A 1 213 ? 7.929 -29.983 -20.869 1.00 89.25 213 TRP A C 1
ATOM 1677 O O . TRP A 1 213 ? 8.452 -31.089 -20.910 1.00 89.25 213 TRP A O 1
ATOM 1687 N N . ASP A 1 214 ? 7.515 -29.386 -19.749 1.00 89.00 214 ASP A N 1
ATOM 1688 C CA . ASP A 1 214 ? 7.663 -29.861 -18.374 1.00 89.00 214 ASP A CA 1
ATOM 1689 C C . ASP A 1 214 ? 6.318 -30.240 -17.721 1.00 89.00 214 ASP A C 1
ATOM 1691 O O . ASP A 1 214 ? 6.206 -30.282 -16.497 1.00 89.00 214 ASP A O 1
ATOM 1695 N N . ALA A 1 215 ? 5.264 -30.479 -18.514 1.00 87.25 215 ALA A N 1
ATOM 1696 C CA . ALA A 1 215 ? 3.908 -30.721 -18.006 1.00 87.25 215 ALA A CA 1
ATOM 1697 C C . ALA A 1 215 ? 3.801 -31.937 -17.061 1.00 87.25 215 ALA A C 1
ATOM 1699 O O . ALA A 1 215 ? 2.947 -31.954 -16.173 1.00 87.25 215 ALA A O 1
ATOM 1700 N N . GLY A 1 216 ? 4.669 -32.939 -17.242 1.00 86.94 216 GLY A N 1
ATOM 1701 C CA . GLY A 1 216 ? 4.749 -34.129 -16.391 1.00 86.94 216 GLY A CA 1
ATOM 1702 C C . GLY A 1 216 ? 5.587 -33.952 -15.121 1.00 86.94 216 GLY A C 1
ATOM 1703 O O . GLY A 1 216 ? 5.596 -34.849 -14.278 1.00 86.94 216 GLY A O 1
ATOM 1704 N N . ASP A 1 217 ? 6.278 -32.820 -14.963 1.00 88.75 217 ASP A N 1
ATOM 1705 C CA . ASP A 1 217 ? 7.234 -32.593 -13.884 1.00 88.75 217 ASP A CA 1
ATOM 1706 C C . ASP A 1 217 ? 6.645 -31.704 -12.788 1.00 88.75 217 ASP A C 1
ATOM 1708 O O . ASP A 1 217 ? 6.185 -30.582 -13.020 1.00 88.75 217 ASP A O 1
ATOM 1712 N N . VAL A 1 218 ? 6.727 -32.171 -11.543 1.00 80.56 218 VAL A N 1
ATOM 1713 C CA . VAL A 1 218 ? 6.333 -31.371 -10.380 1.00 80.56 218 VAL A CA 1
ATOM 1714 C C . VAL A 1 218 ? 7.354 -30.252 -10.186 1.00 80.56 218 VAL A C 1
ATOM 1716 O O . VAL A 1 218 ? 8.551 -30.511 -10.076 1.00 80.56 218 VAL A O 1
ATOM 1719 N N . ARG A 1 219 ? 6.890 -29.001 -10.139 1.00 76.12 219 ARG A N 1
ATOM 1720 C CA . ARG A 1 219 ? 7.752 -27.867 -9.791 1.00 76.12 219 ARG A CA 1
ATOM 1721 C C . ARG A 1 219 ? 8.135 -27.904 -8.312 1.00 76.12 219 ARG A C 1
ATOM 1723 O O . ARG A 1 219 ? 7.317 -28.274 -7.467 1.00 76.12 219 ARG A O 1
ATOM 1730 N N . ALA A 1 220 ? 9.360 -27.485 -8.005 1.00 68.25 220 ALA A N 1
ATOM 1731 C CA . ALA A 1 220 ? 9.886 -27.485 -6.639 1.00 68.25 220 ALA A CA 1
ATOM 1732 C C . ALA A 1 220 ? 9.082 -26.580 -5.674 1.00 68.25 220 ALA A C 1
ATOM 1734 O O . ALA A 1 220 ? 8.912 -26.923 -4.506 1.00 68.25 220 ALA A O 1
ATOM 1735 N N . ASP A 1 221 ? 8.524 -25.471 -6.168 1.00 62.56 221 ASP A N 1
ATOM 1736 C CA . ASP A 1 221 ? 7.708 -24.501 -5.415 1.00 62.56 221 ASP A CA 1
ATOM 1737 C C . ASP A 1 221 ? 6.346 -25.068 -4.947 1.00 62.56 221 ASP A C 1
ATOM 1739 O O . ASP A 1 221 ? 5.859 -24.758 -3.854 1.00 62.56 221 ASP A O 1
ATOM 1743 N N . LYS A 1 222 ? 5.748 -25.968 -5.737 1.00 54.56 222 LYS A N 1
ATOM 1744 C CA . LYS A 1 222 ? 4.448 -26.611 -5.476 1.00 54.56 222 LYS A CA 1
ATOM 1745 C C . LYS A 1 222 ? 4.507 -27.804 -4.518 1.00 54.56 222 LYS A C 1
ATOM 1747 O O . LYS A 1 222 ? 3.469 -28.404 -4.250 1.00 54.56 222 LYS A O 1
ATOM 1752 N N . GLN A 1 223 ? 5.676 -28.145 -3.970 1.00 52.47 223 GLN A N 1
ATOM 1753 C CA . GLN A 1 223 ? 5.781 -29.136 -2.885 1.00 52.47 223 GLN A CA 1
ATOM 1754 C C . GLN A 1 223 ? 5.320 -28.591 -1.522 1.00 52.47 223 GLN A C 1
ATOM 1756 O O . GLN A 1 223 ? 5.300 -29.325 -0.534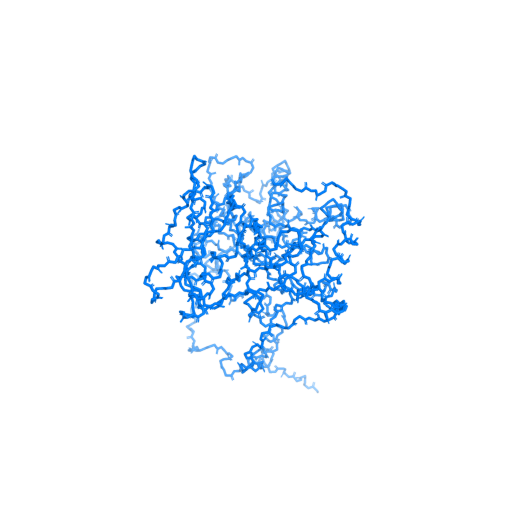 1.00 52.47 223 GLN A O 1
ATOM 1761 N N . THR A 1 224 ? 4.919 -27.320 -1.449 1.00 50.41 224 THR A N 1
ATOM 1762 C CA . THR A 1 224 ? 4.305 -26.742 -0.253 1.00 50.41 224 THR A CA 1
ATOM 1763 C C . THR A 1 224 ? 2.854 -27.214 -0.103 1.00 50.41 224 THR A C 1
ATOM 1765 O O . THR A 1 224 ? 2.033 -27.072 -1.006 1.00 50.41 224 THR A O 1
ATOM 1768 N N . ASP A 1 225 ? 2.548 -27.818 1.048 1.00 43.59 225 ASP A N 1
ATOM 1769 C CA . ASP A 1 225 ? 1.268 -28.469 1.338 1.00 43.59 225 ASP A CA 1
ATOM 1770 C C . ASP A 1 225 ? 0.073 -27.486 1.221 1.00 43.59 225 ASP A C 1
ATOM 1772 O O . ASP A 1 225 ? -0.034 -26.546 2.020 1.00 43.59 225 ASP A O 1
ATOM 1776 N N . PRO A 1 226 ? -0.856 -27.687 0.264 1.00 44.59 226 PRO A N 1
ATOM 1777 C CA . PRO A 1 226 ? -2.009 -26.810 0.057 1.00 44.59 226 PRO A CA 1
ATOM 1778 C C . PRO A 1 226 ? -3.042 -26.876 1.195 1.00 44.59 226 PRO A C 1
ATOM 1780 O O . PRO A 1 226 ? -3.977 -26.074 1.224 1.00 44.59 226 PRO A O 1
ATOM 1783 N N . THR A 1 227 ? -2.904 -27.808 2.145 1.00 40.38 227 THR A N 1
ATOM 1784 C CA . THR A 1 227 ? -3.820 -27.933 3.290 1.00 40.38 227 THR A CA 1
ATOM 1785 C C . THR A 1 227 ? -3.543 -26.940 4.417 1.00 40.38 227 THR A C 1
ATOM 1787 O O . THR A 1 227 ? -4.371 -26.795 5.321 1.00 40.38 227 THR A O 1
ATOM 1790 N N . ASN A 1 228 ? -2.444 -26.182 4.350 1.00 44.66 228 ASN A N 1
ATOM 1791 C CA . ASN A 1 228 ? -2.115 -25.180 5.354 1.00 44.66 228 ASN A CA 1
ATOM 1792 C C . ASN A 1 228 ? -2.936 -23.893 5.132 1.00 44.66 228 ASN A C 1
ATOM 1794 O O . ASN A 1 228 ? -2.409 -22.836 4.783 1.00 44.66 228 ASN A O 1
ATOM 1798 N N . ARG A 1 229 ? -4.263 -23.977 5.327 1.00 45.41 229 ARG A N 1
ATOM 1799 C CA . ARG A 1 229 ? -5.109 -22.799 5.567 1.00 45.41 229 ARG A CA 1
ATOM 1800 C C . ARG A 1 229 ? -4.516 -22.082 6.771 1.00 45.41 229 ARG A C 1
ATOM 1802 O O . ARG A 1 229 ? -4.706 -22.517 7.904 1.00 45.41 229 ARG A O 1
ATOM 1809 N N . ARG A 1 230 ? -3.751 -21.024 6.500 1.00 55.47 230 ARG A N 1
ATOM 1810 C CA . ARG A 1 230 ? -3.027 -20.255 7.511 1.00 55.47 230 ARG A CA 1
ATOM 1811 C C . ARG A 1 230 ? -3.975 -19.906 8.653 1.00 55.47 230 ARG A C 1
ATOM 1813 O O . ARG A 1 230 ? -5.010 -19.276 8.444 1.00 55.47 230 ARG A O 1
ATOM 1820 N N . SER A 1 231 ? -3.640 -20.373 9.853 1.00 57.34 231 SER A N 1
ATOM 1821 C CA . SER A 1 231 ? -4.335 -19.976 11.074 1.00 57.34 231 SER A CA 1
ATOM 1822 C C . SER A 1 231 ? -4.253 -18.458 11.234 1.00 57.34 231 SER A C 1
ATOM 1824 O O . SER A 1 231 ? -3.220 -17.886 10.884 1.00 57.34 231 SER A O 1
ATOM 1826 N N . LYS A 1 232 ? -5.287 -17.830 11.814 1.00 66.56 232 LYS A N 1
ATOM 1827 C CA . LYS A 1 232 ? -5.258 -16.400 12.175 1.00 66.56 232 LYS A CA 1
ATOM 1828 C C . LYS A 1 232 ? -3.938 -16.046 12.864 1.00 66.56 232 LYS A C 1
ATOM 1830 O O . LYS A 1 232 ? -3.485 -16.796 13.739 1.00 66.56 232 LYS A O 1
ATOM 1835 N N . LEU A 1 233 ? -3.339 -14.924 12.471 1.00 74.00 233 LEU A N 1
ATOM 1836 C CA . LEU A 1 233 ? -2.090 -14.449 13.052 1.00 74.00 233 LEU A CA 1
ATOM 1837 C C . LEU A 1 233 ? -2.282 -14.218 14.550 1.00 74.00 233 LEU A C 1
ATOM 1839 O O . LEU A 1 233 ? -3.284 -13.655 14.995 1.00 74.00 233 LEU A O 1
ATOM 1843 N N . LYS A 1 234 ? -1.305 -14.662 15.340 1.00 78.94 234 LYS A N 1
ATOM 1844 C CA . LYS A 1 234 ? -1.277 -14.426 16.782 1.00 78.94 234 LYS A CA 1
ATOM 1845 C C . LYS A 1 234 ? -0.180 -13.413 17.092 1.00 78.94 234 LYS A C 1
ATOM 1847 O O . LYS A 1 234 ? 0.957 -13.641 16.676 1.00 78.94 234 LYS A O 1
ATOM 1852 N N . PRO A 1 235 ? -0.488 -12.325 17.816 1.00 81.00 235 PRO A N 1
ATOM 1853 C CA . PRO A 1 235 ? 0.529 -11.406 18.307 1.00 81.00 235 PRO A CA 1
ATOM 1854 C C . PRO A 1 235 ? 1.624 -12.141 19.090 1.00 81.00 235 PRO A C 1
ATOM 1856 O O . PRO A 1 235 ? 1.325 -12.978 19.944 1.00 81.00 235 PRO A O 1
ATOM 1859 N N . GLY A 1 236 ? 2.888 -11.826 18.798 1.00 81.06 236 GLY A N 1
ATOM 1860 C CA . GLY A 1 236 ? 4.032 -12.302 19.578 1.00 81.06 236 GLY A CA 1
ATOM 1861 C C . GLY A 1 236 ? 4.155 -11.582 20.925 1.00 81.06 236 GLY A C 1
ATOM 1862 O O . GLY A 1 236 ? 3.531 -10.541 21.145 1.00 81.06 236 GLY A O 1
ATOM 1863 N N . VAL A 1 237 ? 4.993 -12.106 21.821 1.00 78.62 237 VAL A N 1
ATOM 1864 C CA . VAL A 1 237 ? 5.280 -11.511 23.139 1.00 78.62 237 VAL A CA 1
ATOM 1865 C C . VAL A 1 237 ? 6.704 -10.955 23.149 1.00 78.62 237 VAL A C 1
ATOM 1867 O O . VAL A 1 237 ? 7.631 -11.657 22.755 1.00 78.62 237 VAL A O 1
ATOM 1870 N N . GLY A 1 238 ? 6.877 -9.721 23.630 1.00 81.38 238 GLY A N 1
ATOM 1871 C CA . GLY A 1 238 ? 8.184 -9.070 23.744 1.00 81.38 238 GLY A CA 1
ATOM 1872 C C . GLY A 1 238 ? 8.696 -8.455 22.439 1.00 81.38 238 GLY A C 1
ATOM 1873 O O . GLY A 1 238 ? 7.913 -8.061 21.569 1.00 81.38 238 GLY A O 1
ATOM 1874 N N . GLU A 1 239 ? 10.022 -8.329 22.340 1.00 80.94 239 GLU A N 1
ATOM 1875 C CA . GLU A 1 239 ? 10.703 -7.793 21.158 1.00 80.94 239 GLU A CA 1
ATOM 1876 C C . GLU A 1 239 ? 10.597 -8.748 19.959 1.00 80.94 239 GLU A C 1
ATOM 1878 O O . GLU A 1 239 ? 10.596 -9.970 20.139 1.00 80.94 239 GLU A O 1
ATOM 1883 N N . PRO A 1 240 ? 10.537 -8.216 18.725 1.00 79.19 240 PRO A N 1
ATOM 1884 C CA . PRO A 1 240 ? 10.588 -9.047 17.537 1.00 79.19 240 PRO A CA 1
ATOM 1885 C C . PRO A 1 240 ? 11.919 -9.825 17.476 1.00 79.19 240 PRO A C 1
ATOM 1887 O O . PRO A 1 240 ? 12.976 -9.254 17.762 1.00 79.19 240 PRO A O 1
ATOM 1890 N N . PRO A 1 241 ? 11.884 -11.110 17.081 1.00 79.50 241 PRO A N 1
ATOM 1891 C CA . PRO A 1 241 ? 13.073 -11.891 16.749 1.00 79.50 241 PRO A CA 1
ATOM 1892 C C . PRO A 1 241 ? 14.042 -11.134 15.824 1.00 79.50 241 PRO A C 1
ATOM 1894 O O . PRO A 1 241 ? 13.606 -10.442 14.904 1.00 79.50 241 PRO A O 1
ATOM 1897 N N . GLN A 1 242 ? 15.357 -11.257 16.051 1.00 73.88 242 GLN A N 1
ATOM 1898 C CA . GLN A 1 242 ? 16.373 -10.505 15.290 1.00 73.88 242 GLN A CA 1
ATOM 1899 C C . GLN A 1 242 ? 16.306 -10.758 13.779 1.00 73.88 242 GLN A C 1
ATOM 1901 O O . GLN A 1 242 ? 16.526 -9.841 12.995 1.00 73.88 242 GLN A O 1
ATOM 1906 N N . ASP A 1 243 ? 15.952 -11.971 13.367 1.00 69.31 243 ASP A N 1
ATOM 1907 C CA . ASP A 1 243 ? 15.758 -12.364 11.971 1.00 69.31 243 ASP A CA 1
ATOM 1908 C C . ASP A 1 243 ? 14.556 -11.676 11.301 1.00 69.31 243 ASP A C 1
ATOM 1910 O O . ASP A 1 243 ? 14.528 -11.557 10.079 1.00 69.31 243 ASP A O 1
ATOM 1914 N N . LEU A 1 244 ? 13.587 -11.184 12.082 1.00 70.62 244 LEU A N 1
ATOM 1915 C CA . LEU A 1 244 ? 12.506 -10.319 11.597 1.00 70.62 244 LEU A CA 1
ATOM 1916 C C . LEU A 1 244 ? 12.893 -8.833 11.602 1.00 70.62 244 LEU A C 1
ATOM 1918 O O . LEU A 1 244 ? 12.243 -8.035 10.927 1.00 70.62 244 LEU A O 1
ATOM 1922 N N . VAL A 1 245 ? 13.934 -8.442 12.334 1.00 70.69 245 VAL A N 1
ATOM 1923 C CA . VAL A 1 245 ? 14.438 -7.059 12.382 1.00 70.69 245 VAL A CA 1
ATOM 1924 C C . VAL A 1 245 ? 15.476 -6.809 11.282 1.00 70.69 245 VAL A C 1
ATOM 1926 O O . VAL A 1 245 ? 15.526 -5.711 10.731 1.00 70.69 245 VAL A O 1
ATOM 1929 N N . ASP A 1 246 ? 16.274 -7.814 10.920 1.00 75.31 246 ASP A N 1
ATOM 1930 C CA . ASP A 1 246 ? 17.246 -7.711 9.830 1.00 75.31 246 ASP A CA 1
ATOM 1931 C C . ASP A 1 246 ? 16.571 -7.810 8.451 1.00 75.31 246 ASP A C 1
ATOM 1933 O O . ASP A 1 246 ? 16.268 -8.889 7.933 1.00 75.31 246 ASP A O 1
ATOM 1937 N N . ARG A 1 247 ? 16.362 -6.649 7.824 1.00 77.19 247 ARG A N 1
ATOM 1938 C CA . ARG A 1 247 ? 15.737 -6.548 6.500 1.00 77.19 247 ARG A CA 1
ATOM 1939 C C . ARG A 1 247 ? 16.725 -6.662 5.339 1.00 77.19 247 ARG A C 1
ATOM 1941 O O . ARG A 1 247 ? 16.278 -6.638 4.194 1.00 77.19 247 ARG A O 1
ATOM 1948 N N . ALA A 1 248 ? 18.023 -6.866 5.582 1.00 77.50 248 ALA A N 1
ATOM 1949 C CA . ALA A 1 248 ? 19.030 -6.938 4.516 1.00 77.50 248 ALA A CA 1
ATOM 1950 C C . ALA A 1 248 ? 18.793 -8.089 3.525 1.00 77.50 248 ALA A C 1
ATOM 1952 O O . ALA A 1 248 ? 19.182 -8.005 2.364 1.00 77.50 248 ALA A O 1
ATOM 1953 N N . ARG A 1 249 ? 18.124 -9.162 3.964 1.00 78.31 249 ARG A N 1
ATOM 1954 C CA . ARG A 1 249 ? 17.759 -10.315 3.118 1.00 78.31 249 ARG A CA 1
ATOM 1955 C C . ARG A 1 249 ? 16.312 -10.285 2.624 1.00 78.31 249 ARG A C 1
ATOM 1957 O O . ARG A 1 249 ? 15.845 -11.258 2.038 1.00 78.31 249 ARG A O 1
ATOM 1964 N N . THR A 1 250 ? 15.585 -9.207 2.901 1.00 81.06 250 THR A N 1
ATOM 1965 C CA . THR A 1 250 ? 14.182 -9.069 2.504 1.00 81.06 250 THR A CA 1
ATOM 1966 C C . THR A 1 250 ? 14.105 -8.603 1.060 1.00 81.06 250 THR A C 1
ATOM 1968 O O . THR A 1 250 ? 14.611 -7.531 0.734 1.00 81.06 250 THR A O 1
ATOM 1971 N N . LYS A 1 251 ? 13.428 -9.372 0.202 1.00 83.00 251 LYS A N 1
ATOM 1972 C CA . LYS A 1 251 ? 13.097 -8.918 -1.155 1.00 83.00 251 LYS A CA 1
ATOM 1973 C C . LYS A 1 251 ? 11.983 -7.868 -1.095 1.00 83.00 251 LYS A C 1
ATOM 1975 O O . LYS A 1 251 ? 11.083 -7.968 -0.260 1.00 83.00 251 LYS A O 1
ATOM 1980 N N . HIS A 1 252 ? 11.971 -6.909 -2.022 1.00 83.19 252 HIS A N 1
ATOM 1981 C CA . HIS A 1 252 ? 10.880 -5.928 -2.122 1.00 83.19 252 HIS A CA 1
ATOM 1982 C C . HIS A 1 252 ? 9.503 -6.595 -2.270 1.00 83.19 252 HIS A C 1
ATOM 1984 O O . HIS A 1 252 ? 8.545 -6.160 -1.635 1.00 83.19 252 HIS A O 1
ATOM 1990 N N . THR A 1 253 ? 9.438 -7.707 -3.007 1.00 78.31 253 THR A N 1
ATOM 1991 C CA . THR A 1 253 ? 8.234 -8.523 -3.226 1.00 78.31 253 THR A CA 1
ATOM 1992 C C . THR A 1 253 ? 7.696 -9.196 -1.964 1.00 78.31 253 THR A C 1
ATOM 1994 O O . THR A 1 253 ? 6.513 -9.530 -1.920 1.00 78.31 253 THR A O 1
ATOM 1997 N N . GLN A 1 254 ? 8.522 -9.362 -0.925 1.00 80.75 254 GLN A N 1
ATOM 1998 C CA . GLN A 1 254 ? 8.128 -9.923 0.375 1.00 80.75 254 GLN A CA 1
ATOM 1999 C C . GLN A 1 254 ? 7.544 -8.865 1.323 1.00 80.75 254 GLN A C 1
ATOM 2001 O O . GLN A 1 254 ? 7.197 -9.177 2.468 1.00 80.75 254 GLN A O 1
ATOM 2006 N N . ILE A 1 255 ? 7.454 -7.616 0.864 1.00 79.69 255 ILE A N 1
ATOM 2007 C CA . ILE A 1 255 ? 6.798 -6.511 1.550 1.00 79.69 255 ILE A CA 1
ATOM 2008 C C . ILE A 1 255 ? 5.445 -6.303 0.880 1.00 79.69 255 ILE A C 1
ATOM 2010 O O . ILE A 1 255 ? 5.344 -6.283 -0.343 1.00 79.69 255 ILE A O 1
ATOM 2014 N N . GLN A 1 256 ? 4.398 -6.129 1.675 1.00 77.56 256 GLN A N 1
ATOM 2015 C CA . GLN A 1 256 ? 3.076 -5.789 1.176 1.00 77.56 256 GLN A CA 1
ATOM 2016 C C . GLN A 1 256 ? 2.578 -4.522 1.858 1.00 77.56 256 GLN A C 1
ATOM 2018 O O . GLN A 1 256 ? 2.425 -4.480 3.078 1.00 77.56 256 GLN A O 1
ATOM 2023 N N . THR A 1 257 ? 2.299 -3.491 1.068 1.00 75.56 257 THR A N 1
ATOM 2024 C CA . THR A 1 257 ? 1.609 -2.302 1.558 1.00 75.56 257 THR A CA 1
ATOM 2025 C C . THR A 1 257 ? 0.122 -2.478 1.350 1.00 75.56 257 THR A C 1
ATOM 2027 O O . THR A 1 257 ? -0.323 -2.904 0.287 1.00 75.56 257 THR A O 1
ATOM 2030 N N . VAL A 1 258 ? -0.661 -2.116 2.361 1.00 62.91 258 VAL A N 1
ATOM 2031 C CA . VAL A 1 258 ? -2.101 -1.957 2.203 1.00 62.91 258 VAL A CA 1
ATOM 2032 C C . VAL A 1 258 ? -2.491 -0.605 2.776 1.00 62.91 258 VAL A C 1
ATOM 2034 O O . VAL A 1 258 ? -2.327 -0.341 3.972 1.00 62.91 258 VAL A O 1
ATOM 2037 N N . SER A 1 259 ? -2.969 0.280 1.902 1.00 63.12 259 SER A N 1
ATOM 2038 C CA . SER A 1 259 ? -3.346 1.635 2.282 1.00 63.12 259 SER A CA 1
ATOM 2039 C C . SER A 1 259 ? -4.732 2.008 1.810 1.00 63.12 259 SER A C 1
ATOM 2041 O O . SER A 1 259 ? -5.181 1.583 0.743 1.00 63.12 259 SER A O 1
ATOM 2043 N N . LEU A 1 260 ? -5.390 2.836 2.619 1.00 56.47 260 LEU A N 1
ATOM 2044 C CA . LEU A 1 260 ? -6.695 3.389 2.318 1.00 56.47 260 LEU A CA 1
ATOM 2045 C C . LEU A 1 260 ? -6.657 4.895 2.597 1.00 56.47 260 LEU A C 1
ATOM 2047 O O . LEU A 1 260 ? -6.524 5.313 3.747 1.00 56.47 260 LEU A O 1
ATOM 2051 N N . TRP A 1 261 ? -6.711 5.640 1.489 1.00 63.41 261 TRP A N 1
ATOM 2052 C CA . TRP A 1 261 ? -7.120 7.034 1.265 1.00 63.41 261 TRP A CA 1
ATOM 2053 C C . TRP A 1 261 ? -6.668 8.134 2.252 1.00 63.41 261 TRP A C 1
ATOM 2055 O O . TRP A 1 261 ? -6.713 8.009 3.472 1.00 63.41 261 TRP A O 1
ATOM 2065 N N . GLU A 1 262 ? -6.279 9.296 1.724 1.00 55.41 262 GLU A N 1
ATOM 2066 C CA . GLU A 1 262 ? -5.793 10.449 2.508 1.00 55.41 262 GLU A CA 1
ATOM 2067 C C . GLU A 1 262 ? -6.762 11.648 2.515 1.00 55.41 262 GLU A C 1
ATOM 2069 O O . GLU A 1 262 ? -6.753 12.452 3.440 1.00 55.41 262 GLU A O 1
ATOM 2074 N N . LYS A 1 263 ? -7.644 11.755 1.514 1.00 55.50 263 LYS A N 1
ATOM 2075 C CA . LYS A 1 263 ? -8.292 13.028 1.147 1.00 55.50 263 LYS A CA 1
ATOM 2076 C C . LYS A 1 263 ? -9.663 13.328 1.769 1.00 55.50 263 LYS A C 1
ATOM 2078 O O . LYS A 1 263 ? -10.287 14.310 1.371 1.00 55.50 263 LYS A O 1
ATOM 2083 N N . ALA A 1 264 ? -10.164 12.542 2.722 1.00 57.75 264 ALA A N 1
ATOM 2084 C CA . ALA A 1 264 ? -11.484 12.809 3.298 1.00 57.75 264 ALA A CA 1
ATOM 2085 C C . ALA A 1 264 ? -11.418 13.187 4.779 1.00 57.75 264 ALA A C 1
ATOM 2087 O O . ALA A 1 264 ? -11.008 12.408 5.632 1.00 57.75 264 ALA A O 1
ATOM 2088 N N . GLU A 1 265 ? -11.874 14.395 5.102 1.00 76.06 265 GLU A N 1
ATOM 2089 C CA . GLU A 1 265 ? -12.072 14.842 6.480 1.00 76.06 265 GLU A CA 1
ATOM 2090 C C . GLU A 1 265 ? -13.159 13.991 7.159 1.00 76.06 265 GLU A C 1
ATOM 2092 O O . GLU A 1 265 ? -14.339 14.359 7.182 1.00 76.06 265 GLU A O 1
ATOM 2097 N N . TRP A 1 266 ? -12.769 12.820 7.665 1.00 86.12 266 TRP A N 1
ATOM 2098 C CA . TRP A 1 266 ? -13.593 11.962 8.503 1.00 86.12 266 TRP A CA 1
ATOM 2099 C C . TRP A 1 266 ? -13.728 12.623 9.868 1.00 86.12 266 TRP A C 1
ATOM 2101 O O . TRP A 1 266 ? -12.760 12.730 10.615 1.00 86.12 266 TRP A O 1
ATOM 2111 N N . ILE A 1 267 ? -14.932 13.092 10.180 1.00 88.62 267 ILE A N 1
ATOM 2112 C CA . ILE A 1 267 ? -15.186 13.947 11.346 1.00 88.62 267 ILE A CA 1
ATOM 2113 C C . ILE A 1 267 ? -16.010 13.274 12.437 1.00 88.62 267 ILE A C 1
ATOM 2115 O O . ILE A 1 267 ? -16.021 13.765 13.558 1.00 88.62 267 ILE A O 1
ATOM 2119 N N . ALA A 1 268 ? -16.724 12.196 12.120 1.00 90.62 268 ALA A N 1
ATOM 2120 C CA . ALA A 1 268 ? -17.546 11.470 13.079 1.00 90.62 268 ALA A CA 1
ATOM 2121 C C . ALA A 1 268 ? -17.919 10.083 12.548 1.00 90.62 268 ALA A C 1
ATOM 2123 O O . ALA A 1 268 ? -17.714 9.782 11.375 1.00 90.62 268 ALA A O 1
ATOM 2124 N N . THR A 1 269 ? -18.539 9.253 13.381 1.00 93.94 269 THR A N 1
ATOM 2125 C CA . THR A 1 269 ? -19.176 7.999 12.958 1.00 93.94 269 THR A CA 1
ATOM 2126 C C . THR A 1 269 ? -20.623 7.984 13.427 1.00 93.94 269 THR A C 1
ATOM 2128 O O . THR A 1 269 ? -20.895 8.221 14.601 1.00 93.94 269 THR A O 1
ATOM 2131 N N . ALA A 1 270 ? -21.553 7.731 12.509 1.00 93.81 270 ALA A N 1
ATOM 2132 C CA . ALA A 1 270 ? -22.967 7.566 12.807 1.00 93.81 270 ALA A CA 1
ATOM 2133 C C . ALA A 1 270 ? -23.328 6.077 12.872 1.00 93.81 270 ALA A C 1
ATOM 2135 O O . ALA A 1 270 ? -22.883 5.282 12.044 1.00 93.81 270 ALA A O 1
ATOM 2136 N N . PHE A 1 271 ? -24.172 5.720 13.837 1.00 94.94 271 PHE A N 1
ATOM 2137 C CA . PHE A 1 271 ? -24.745 4.385 13.976 1.00 94.94 271 PHE A CA 1
ATOM 2138 C C . PHE A 1 271 ? -26.235 4.451 13.663 1.00 94.94 271 PHE A C 1
ATOM 2140 O O . PHE A 1 271 ? -27.001 5.061 14.412 1.00 94.94 271 PHE A O 1
ATOM 2147 N N . LEU A 1 272 ? -26.645 3.852 12.547 1.00 93.50 272 LEU A N 1
ATOM 2148 C CA . LEU A 1 272 ? -28.038 3.861 12.104 1.00 93.50 272 LEU A CA 1
ATOM 2149 C C . LEU A 1 272 ? -28.642 2.480 12.339 1.00 93.50 272 LEU A C 1
ATOM 2151 O O . LEU A 1 272 ? -28.070 1.454 11.968 1.00 93.50 272 LEU A O 1
ATOM 2155 N N . THR A 1 273 ? -29.814 2.463 12.958 1.00 91.38 273 THR A N 1
ATOM 2156 C CA . THR A 1 273 ? -30.562 1.248 13.278 1.00 91.38 273 THR A CA 1
ATOM 2157 C C . THR A 1 273 ? -32.017 1.453 12.892 1.00 91.38 273 THR A C 1
ATOM 2159 O O . THR A 1 273 ? -32.568 2.522 13.150 1.00 91.38 273 THR A O 1
ATOM 2162 N N . SER A 1 274 ? -32.632 0.440 12.288 1.00 87.75 274 SER A N 1
ATOM 2163 C CA . SER A 1 274 ? -34.065 0.449 11.994 1.00 87.75 274 SER A CA 1
ATOM 2164 C C . SER A 1 274 ? -34.875 0.039 13.232 1.00 87.75 274 SER A C 1
ATOM 2166 O O . SER A 1 274 ? -34.369 -0.748 14.036 1.00 87.75 274 SER A O 1
ATOM 2168 N N . PRO A 1 275 ? -36.123 0.526 13.389 1.00 85.25 275 PRO A N 1
ATOM 2169 C CA . PRO A 1 275 ? -37.096 -0.080 14.298 1.00 85.25 275 PRO A CA 1
ATOM 2170 C C . PRO A 1 275 ? -37.418 -1.532 13.926 1.00 85.25 275 PRO A C 1
ATOM 2172 O O . PRO A 1 275 ? -37.735 -2.330 14.802 1.00 85.25 275 PRO A O 1
ATOM 2175 N N . ASP A 1 276 ? -37.331 -1.870 12.634 1.00 87.25 276 ASP A N 1
ATOM 2176 C CA . ASP A 1 276 ? -37.350 -3.263 12.199 1.00 87.25 276 ASP A CA 1
ATOM 2177 C C . ASP A 1 276 ? -36.012 -3.904 12.548 1.00 87.25 276 ASP A C 1
ATOM 2179 O O . ASP A 1 276 ? -34.993 -3.718 11.875 1.00 87.25 276 ASP A O 1
ATOM 2183 N N . GLU A 1 277 ? -36.042 -4.667 13.627 1.00 78.38 277 GLU A N 1
ATOM 2184 C CA . GLU A 1 277 ? -34.909 -5.413 14.109 1.00 78.38 277 GLU A CA 1
ATOM 2185 C C . GLU A 1 277 ? -34.382 -6.396 13.039 1.00 78.38 277 GLU A C 1
ATOM 2187 O O . GLU A 1 277 ? -33.175 -6.596 12.948 1.00 78.38 277 GLU A O 1
ATOM 2192 N N . ALA A 1 278 ? -35.177 -6.965 12.131 1.00 84.38 278 ALA A N 1
ATOM 2193 C CA . ALA A 1 278 ? -34.645 -7.898 11.124 1.00 84.38 278 ALA A CA 1
ATOM 2194 C C . ALA A 1 278 ? -33.561 -7.286 10.202 1.00 84.38 278 ALA A C 1
ATOM 2196 O O . ALA A 1 278 ? -32.766 -8.022 9.612 1.00 84.38 278 ALA A O 1
ATOM 2197 N N . LEU A 1 279 ? -33.488 -5.953 10.105 1.00 89.31 279 LEU A N 1
ATOM 2198 C CA . LEU A 1 279 ? -32.527 -5.253 9.260 1.00 89.31 279 LEU A CA 1
ATOM 2199 C C . LEU A 1 279 ? -31.152 -5.097 9.923 1.00 89.31 279 LEU A C 1
ATOM 2201 O O . LEU A 1 279 ? -31.020 -4.732 11.093 1.00 89.31 279 LEU A O 1
ATOM 2205 N N . GLN A 1 280 ? -30.104 -5.320 9.126 1.00 93.19 280 GLN A N 1
ATOM 2206 C CA . GLN A 1 280 ? -28.718 -5.109 9.540 1.00 93.19 280 GLN A CA 1
ATOM 2207 C C . GLN A 1 280 ? -28.471 -3.637 9.904 1.00 93.19 280 GLN A C 1
ATOM 2209 O O . GLN A 1 280 ? -28.931 -2.738 9.192 1.00 93.19 280 GLN A O 1
ATOM 2214 N N . PRO A 1 281 ? -27.728 -3.363 10.990 1.00 97.00 281 PRO A N 1
ATOM 2215 C CA . PRO A 1 281 ? -27.396 -1.998 11.356 1.00 97.00 281 PRO A CA 1
ATOM 2216 C C . PRO A 1 281 ? -26.341 -1.414 10.403 1.00 97.00 281 PRO A C 1
ATOM 2218 O O . PRO A 1 281 ? -25.615 -2.145 9.725 1.00 97.00 281 PRO A O 1
ATOM 2221 N N . VAL A 1 282 ? -26.226 -0.085 10.376 1.00 97.50 282 VAL A N 1
ATOM 2222 C CA . VAL A 1 282 ? -25.249 0.633 9.544 1.00 97.50 282 VAL A CA 1
ATOM 2223 C C . VAL A 1 282 ? -24.229 1.341 10.429 1.00 97.50 282 VAL A C 1
ATOM 2225 O O . VAL A 1 282 ? -24.599 2.104 11.325 1.00 97.50 282 VAL A O 1
ATOM 2228 N N . LEU A 1 283 ? -22.947 1.121 10.142 1.00 97.94 283 LEU A N 1
ATOM 2229 C CA . LEU A 1 283 ? -21.835 1.920 10.646 1.00 97.94 283 LEU A CA 1
ATOM 2230 C C . LEU A 1 283 ? -21.429 2.884 9.534 1.00 97.94 283 LEU A C 1
ATOM 2232 O O . LEU A 1 283 ? -21.010 2.452 8.459 1.00 97.94 283 LEU A O 1
ATOM 2236 N N . ALA A 1 284 ? -21.566 4.184 9.781 1.00 96.38 284 ALA A N 1
ATOM 2237 C CA . ALA A 1 284 ? -21.371 5.194 8.754 1.00 96.38 284 ALA A CA 1
ATOM 2238 C C . ALA A 1 284 ? -20.306 6.229 9.139 1.00 96.38 284 ALA A C 1
ATOM 2240 O O . ALA A 1 284 ? -20.604 7.153 9.904 1.00 96.38 284 ALA A O 1
ATOM 2241 N N . PRO A 1 285 ? -19.069 6.124 8.614 1.00 93.94 285 PRO A N 1
ATOM 2242 C CA . PRO A 1 285 ? -18.089 7.198 8.703 1.00 93.94 285 PRO A CA 1
ATOM 2243 C C . PRO A 1 285 ? -18.645 8.465 8.043 1.00 93.94 285 PRO A C 1
ATOM 2245 O O . PRO A 1 285 ? -19.092 8.442 6.895 1.00 93.94 285 PRO A O 1
ATOM 2248 N N . VAL A 1 286 ? -18.652 9.568 8.787 1.00 92.62 286 VAL A N 1
ATOM 2249 C CA . VAL A 1 286 ? -19.207 10.856 8.370 1.00 92.62 286 VAL A CA 1
ATOM 2250 C C . VAL A 1 286 ? -18.082 11.762 7.894 1.00 92.62 286 VAL A C 1
ATOM 2252 O O . VAL A 1 286 ? -17.174 12.098 8.657 1.00 92.62 286 VAL A O 1
ATOM 2255 N N . PHE A 1 287 ? -18.178 12.207 6.649 1.00 89.06 287 PHE A N 1
ATOM 2256 C CA . PHE A 1 287 ? -17.199 13.064 5.995 1.00 89.06 287 PHE A CA 1
ATOM 2257 C C . PHE A 1 287 ? -17.739 14.479 5.772 1.00 89.06 287 PHE A C 1
ATOM 2259 O O . PHE A 1 287 ? -18.947 14.689 5.616 1.00 89.06 287 PHE A O 1
ATOM 2266 N N . ARG A 1 288 ? -16.843 15.471 5.697 1.00 85.62 288 ARG A N 1
ATOM 2267 C CA . ARG A 1 288 ? -17.233 16.819 5.239 1.00 85.62 288 ARG A CA 1
ATOM 2268 C C . ARG A 1 288 ? -17.478 16.893 3.736 1.00 85.62 288 ARG A C 1
ATOM 2270 O O . ARG A 1 288 ? -18.376 17.606 3.297 1.00 85.62 288 ARG A O 1
ATOM 2277 N N . ASN A 1 289 ? -16.673 16.175 2.956 1.00 84.25 289 ASN A N 1
ATOM 2278 C CA . ASN A 1 289 ? -16.731 16.180 1.500 1.00 84.25 289 ASN A CA 1
ATOM 2279 C C . ASN A 1 289 ? -17.475 14.934 1.001 1.00 84.25 289 ASN A C 1
ATOM 2281 O O . ASN A 1 289 ? -16.979 13.815 1.125 1.00 84.25 289 ASN A O 1
ATOM 2285 N N . ALA A 1 290 ? -18.669 15.142 0.441 1.00 86.69 290 ALA A N 1
ATOM 2286 C CA . ALA A 1 290 ? -19.506 14.062 -0.073 1.00 86.69 290 ALA A CA 1
ATOM 2287 C C . ALA A 1 290 ? -18.880 13.352 -1.285 1.00 86.69 290 ALA A C 1
ATOM 2289 O O . ALA A 1 290 ? -19.012 12.138 -1.405 1.00 86.69 290 ALA A O 1
ATOM 2290 N N . GLU A 1 291 ? -18.180 14.083 -2.152 1.00 85.19 291 GLU A N 1
ATOM 2291 C CA . GLU A 1 291 ? -17.556 13.530 -3.358 1.00 85.19 291 GLU A CA 1
ATOM 2292 C C . GLU A 1 291 ? -16.364 12.644 -2.994 1.00 85.19 291 GLU A C 1
ATOM 2294 O O . GLU A 1 291 ? -16.270 11.508 -3.451 1.00 85.19 291 GLU A O 1
ATOM 2299 N N . ALA A 1 292 ? -15.526 13.108 -2.062 1.00 80.19 292 ALA A N 1
ATOM 2300 C CA . ALA A 1 292 ? -14.433 12.303 -1.524 1.00 80.19 292 ALA A CA 1
ATOM 2301 C C . ALA A 1 292 ? -14.953 11.028 -0.834 1.00 80.19 292 ALA A C 1
ATOM 2303 O O . ALA A 1 292 ? -14.398 9.951 -1.028 1.00 80.19 292 ALA A O 1
ATOM 2304 N N . ALA A 1 293 ? -16.052 11.129 -0.074 1.00 84.88 293 ALA A N 1
ATOM 2305 C CA . ALA A 1 293 ? -16.680 9.975 0.568 1.00 84.88 293 ALA A CA 1
ATOM 2306 C C . ALA A 1 293 ? -17.200 8.944 -0.448 1.00 84.88 293 ALA A C 1
ATOM 2308 O O . ALA A 1 293 ? -17.026 7.742 -0.245 1.00 84.88 293 ALA A O 1
ATOM 2309 N N . ARG A 1 294 ? -17.817 9.404 -1.548 1.00 88.69 294 ARG A N 1
ATOM 2310 C CA . ARG A 1 294 ? -18.255 8.525 -2.641 1.00 88.69 294 ARG A CA 1
ATOM 2311 C C . ARG A 1 294 ? -17.080 7.837 -3.311 1.00 88.69 294 ARG A C 1
ATOM 2313 O O . ARG A 1 294 ? -17.141 6.627 -3.507 1.00 88.69 294 ARG A O 1
ATOM 2320 N N . GLN A 1 295 ? -16.027 8.591 -3.617 1.00 82.75 295 GLN A N 1
ATOM 2321 C CA . GLN A 1 295 ? -14.841 8.056 -4.272 1.00 82.75 295 GLN A CA 1
ATOM 2322 C C . GLN A 1 295 ? -14.217 6.933 -3.437 1.00 82.75 295 GLN A C 1
ATOM 2324 O O . GLN A 1 295 ? -14.079 5.823 -3.935 1.00 82.75 295 GLN A O 1
ATOM 2329 N N . ILE A 1 296 ? -13.992 7.168 -2.139 1.00 81.50 296 ILE A N 1
ATOM 2330 C CA . ILE A 1 296 ? -13.420 6.170 -1.218 1.00 81.50 296 ILE A CA 1
ATOM 2331 C C . ILE A 1 296 ? -14.190 4.851 -1.246 1.00 81.50 296 ILE A C 1
ATOM 2333 O O . ILE A 1 296 ? -13.597 3.782 -1.356 1.00 81.50 296 ILE A O 1
ATOM 2337 N N . PHE A 1 297 ? -15.516 4.910 -1.128 1.00 88.81 297 PHE A N 1
ATOM 2338 C CA . PHE A 1 297 ? -16.326 3.695 -1.088 1.00 88.81 297 PHE A CA 1
ATOM 2339 C C . PHE A 1 297 ? -16.499 3.052 -2.464 1.00 88.81 297 PHE A C 1
ATOM 2341 O O . PHE A 1 297 ? -16.654 1.835 -2.539 1.00 88.81 297 PHE A O 1
ATOM 2348 N N . SER A 1 298 ? -16.450 3.830 -3.546 1.00 87.69 298 SER A N 1
ATOM 2349 C CA . SER A 1 298 ? -16.376 3.290 -4.905 1.00 87.69 298 SER A CA 1
ATOM 2350 C C . SER A 1 298 ? -15.082 2.499 -5.107 1.00 87.69 298 SER A C 1
ATOM 2352 O O . SER A 1 298 ? -15.129 1.380 -5.613 1.00 87.69 298 SER A O 1
ATOM 2354 N N . ASP A 1 299 ? -13.952 3.038 -4.646 1.00 79.19 299 ASP A N 1
ATOM 2355 C CA . ASP A 1 299 ? -12.640 2.390 -4.736 1.00 79.19 299 ASP A CA 1
ATOM 2356 C C . ASP A 1 299 ? -12.587 1.139 -3.852 1.00 79.19 299 ASP A C 1
ATOM 2358 O O . ASP A 1 299 ? -12.166 0.071 -4.282 1.00 79.19 299 ASP A O 1
ATOM 2362 N N . TRP A 1 300 ? -13.118 1.203 -2.628 1.00 84.50 300 TRP A N 1
ATOM 2363 C CA . TRP A 1 300 ? -13.234 0.005 -1.796 1.00 84.50 300 TRP A CA 1
ATOM 2364 C C . TRP A 1 300 ? -14.104 -1.061 -2.449 1.00 84.50 300 TRP A C 1
ATOM 2366 O O . TRP A 1 300 ? -13.732 -2.229 -2.444 1.00 84.50 300 TRP A O 1
ATOM 2376 N N . ARG A 1 301 ? -15.233 -0.688 -3.056 1.00 87.75 301 ARG A N 1
ATOM 2377 C CA . ARG A 1 301 ? -16.087 -1.649 -3.762 1.00 87.75 301 ARG A CA 1
ATOM 2378 C C . ARG A 1 301 ? -15.427 -2.238 -5.003 1.00 87.75 301 ARG A C 1
ATOM 2380 O O . ARG A 1 301 ? -15.731 -3.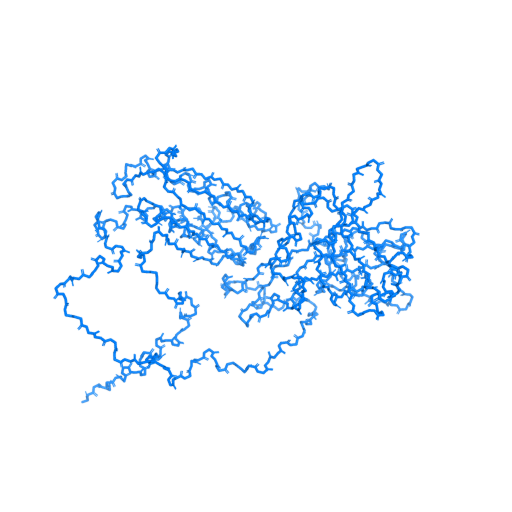386 -5.317 1.00 87.75 301 ARG A O 1
ATOM 2387 N N . SER A 1 302 ? -14.559 -1.506 -5.701 1.00 82.00 302 SER A N 1
ATOM 2388 C CA . SER A 1 302 ? -13.800 -2.074 -6.822 1.00 82.00 302 SER A CA 1
ATOM 2389 C C . SER A 1 302 ? -12.742 -3.075 -6.340 1.00 82.00 302 SER A C 1
ATOM 2391 O O . SER A 1 302 ? -12.482 -4.056 -7.032 1.00 82.00 302 SER A O 1
ATOM 2393 N N . GLU A 1 303 ? -12.198 -2.888 -5.131 1.00 77.06 303 GLU A N 1
ATOM 2394 C CA . GLU A 1 303 ? -11.187 -3.773 -4.538 1.00 77.06 303 GLU A CA 1
ATOM 2395 C C . GLU A 1 303 ? -11.765 -4.998 -3.802 1.00 77.06 303 GLU A C 1
ATOM 2397 O O . GLU A 1 303 ? -11.209 -6.092 -3.914 1.00 77.06 303 GLU A O 1
ATOM 2402 N N . VAL A 1 304 ? -12.835 -4.828 -3.014 1.00 84.50 304 VAL A N 1
ATOM 2403 C CA . VAL A 1 304 ? -13.396 -5.877 -2.131 1.00 84.50 304 VAL A CA 1
ATOM 2404 C C . VAL A 1 304 ? -14.798 -6.336 -2.533 1.00 84.50 304 VAL A C 1
ATOM 2406 O O . VAL A 1 304 ? -15.324 -7.284 -1.956 1.00 84.50 304 VAL A O 1
ATOM 2409 N N . GLY A 1 305 ? -15.415 -5.686 -3.521 1.00 89.00 305 GLY A N 1
ATOM 2410 C CA . GLY A 1 305 ? -16.786 -5.956 -3.945 1.00 89.00 305 GLY A CA 1
ATOM 2411 C C . GLY A 1 305 ? -17.852 -5.330 -3.038 1.00 89.00 305 GLY A C 1
ATOM 2412 O O . GLY A 1 305 ? -17.576 -4.593 -2.093 1.00 89.00 305 GLY A O 1
ATOM 2413 N N . ILE A 1 306 ? -19.121 -5.634 -3.334 1.00 94.62 306 ILE A N 1
ATOM 2414 C CA . ILE A 1 306 ? -20.272 -5.219 -2.505 1.00 94.62 306 ILE A CA 1
ATOM 2415 C C . ILE A 1 306 ? -20.246 -5.929 -1.147 1.00 94.62 306 ILE A C 1
ATOM 2417 O O . ILE A 1 306 ? -20.665 -5.371 -0.138 1.00 94.62 306 ILE A O 1
ATOM 2421 N N . CYS A 1 307 ? -19.758 -7.168 -1.115 1.00 94.50 307 CYS A N 1
ATOM 2422 C CA . CYS A 1 307 ? -19.579 -7.945 0.099 1.00 94.50 307 CYS A CA 1
ATOM 2423 C C . CYS A 1 307 ? -18.093 -8.217 0.286 1.00 94.50 307 CYS A C 1
ATOM 2425 O O . CYS A 1 307 ? -17.508 -8.926 -0.527 1.00 94.50 307 CYS A O 1
ATOM 2427 N N . ASP A 1 308 ? -17.522 -7.727 1.387 1.00 92.00 308 ASP A N 1
ATOM 2428 C CA . ASP A 1 308 ? -16.138 -8.011 1.764 1.00 92.00 308 ASP A CA 1
ATOM 2429 C C . ASP A 1 308 ? -16.037 -9.444 2.316 1.00 92.00 308 ASP A C 1
ATOM 2431 O O . ASP A 1 308 ? -15.984 -9.681 3.528 1.00 92.00 308 ASP A O 1
ATOM 2435 N N . ALA A 1 309 ? -16.125 -10.419 1.409 1.00 88.00 309 ALA A N 1
ATOM 2436 C CA . ALA A 1 309 ? -16.178 -11.843 1.727 1.00 88.00 309 ALA A CA 1
ATOM 2437 C C . ALA A 1 309 ? -14.865 -12.341 2.348 1.00 88.00 309 ALA A C 1
ATOM 2439 O O . ALA A 1 309 ? -14.889 -13.155 3.271 1.00 88.00 309 ALA A O 1
ATOM 2440 N N . GLU A 1 310 ? -13.741 -11.794 1.888 1.00 83.88 310 GLU A N 1
ATOM 2441 C CA . GLU A 1 310 ? -12.386 -12.127 2.340 1.00 83.88 310 GLU A CA 1
ATOM 2442 C C . GLU A 1 310 ? -11.956 -11.349 3.597 1.00 83.88 310 GLU A C 1
ATOM 2444 O O . GLU A 1 310 ? -10.837 -11.518 4.072 1.00 83.88 310 GLU A O 1
ATOM 2449 N N . GLN A 1 311 ? -12.836 -10.507 4.155 1.00 88.00 311 GLN A N 1
ATOM 2450 C CA . GLN A 1 311 ? -12.553 -9.648 5.312 1.00 88.00 311 GLN A CA 1
ATOM 2451 C C . GLN A 1 311 ? -11.287 -8.796 5.132 1.00 88.00 311 GLN A C 1
ATOM 2453 O O . GLN A 1 311 ? -10.506 -8.634 6.070 1.00 88.00 311 GLN A O 1
ATOM 2458 N N . ARG A 1 312 ? -11.073 -8.236 3.936 1.00 84.88 312 ARG A N 1
ATOM 2459 C CA . ARG A 1 312 ? -9.907 -7.396 3.623 1.00 84.88 312 ARG A CA 1
ATOM 2460 C C . ARG A 1 312 ? -9.927 -6.077 4.392 1.00 84.88 312 ARG A C 1
ATOM 2462 O O . ARG A 1 312 ? -8.862 -5.569 4.745 1.00 84.88 312 ARG A O 1
ATOM 2469 N N . LEU A 1 313 ? -11.115 -5.546 4.696 1.00 88.69 313 LEU A N 1
ATOM 2470 C CA . LEU A 1 313 ? -11.287 -4.367 5.543 1.00 88.69 313 LEU A CA 1
ATOM 2471 C C . LEU A 1 313 ? -11.437 -4.775 7.012 1.00 88.69 313 LEU A C 1
ATOM 2473 O O . LEU A 1 313 ? -12.334 -5.539 7.378 1.00 88.69 313 LEU A O 1
ATOM 2477 N N . ARG A 1 314 ? -10.606 -4.202 7.881 1.00 91.56 314 ARG A N 1
ATOM 2478 C CA . ARG A 1 314 ? -10.719 -4.318 9.337 1.00 91.56 314 ARG A CA 1
ATOM 2479 C C . ARG A 1 314 ? -11.425 -3.086 9.891 1.00 91.56 314 ARG A C 1
ATOM 2481 O O . ARG A 1 314 ? -11.008 -1.962 9.619 1.00 91.56 314 ARG A O 1
ATOM 2488 N N . VAL A 1 315 ? -12.459 -3.304 10.702 1.00 95.38 315 VAL A N 1
ATOM 2489 C CA . VAL A 1 315 ? -13.116 -2.249 11.485 1.00 95.38 315 VAL A CA 1
ATOM 2490 C C . VAL A 1 315 ? -13.075 -2.630 12.960 1.00 95.38 315 VAL A C 1
ATOM 2492 O O . VAL A 1 315 ? -13.530 -3.715 13.331 1.00 95.38 315 VAL A O 1
ATOM 2495 N N . ALA A 1 316 ? -12.538 -1.741 13.793 1.00 97.06 316 ALA A N 1
ATOM 2496 C CA . ALA A 1 316 ? -12.490 -1.911 15.238 1.00 97.06 316 ALA A CA 1
ATOM 2497 C C . ALA A 1 316 ? -13.136 -0.732 15.979 1.00 97.06 316 ALA A C 1
ATOM 2499 O O . ALA A 1 316 ? -12.998 0.419 15.571 1.00 97.06 316 ALA A O 1
ATOM 2500 N N . ILE A 1 317 ? -13.821 -1.030 17.083 1.00 98.00 317 ILE A N 1
ATOM 2501 C CA . ILE A 1 317 ? -14.346 -0.077 18.062 1.00 98.00 317 ILE A CA 1
ATOM 2502 C C . ILE A 1 317 ? -13.588 -0.314 19.368 1.00 98.00 317 ILE A C 1
ATOM 2504 O O . ILE A 1 317 ? -13.800 -1.327 20.037 1.00 98.00 317 ILE A O 1
ATOM 2508 N N . VAL A 1 318 ? -12.701 0.612 19.726 1.00 98.19 318 VAL A N 1
ATOM 2509 C CA . VAL A 1 318 ? -11.886 0.543 20.944 1.00 98.19 318 VAL A CA 1
ATOM 2510 C C . VAL A 1 318 ? -12.486 1.455 22.005 1.00 98.19 318 VAL A C 1
ATOM 2512 O O . VAL A 1 318 ? -12.519 2.673 21.836 1.00 98.19 318 VAL A O 1
ATOM 2515 N N . ARG A 1 319 ? -12.985 0.860 23.089 1.00 97.88 319 ARG A N 1
ATOM 2516 C CA . ARG A 1 319 ? -13.662 1.541 24.204 1.00 97.88 319 ARG A CA 1
ATOM 2517 C C . ARG A 1 319 ? -12.738 1.674 25.412 1.00 97.88 319 ARG A C 1
ATOM 2519 O O . ARG A 1 319 ? -11.684 1.043 25.474 1.00 97.88 319 ARG A O 1
ATOM 2526 N N . GLY A 1 320 ? -13.142 2.503 26.375 1.00 96.69 320 GLY A N 1
ATOM 2527 C CA . GLY A 1 320 ? -12.427 2.646 27.642 1.00 96.69 320 GLY A CA 1
ATOM 2528 C C . GLY A 1 320 ? -11.056 3.302 27.493 1.00 96.69 320 GLY A C 1
ATOM 2529 O O . GLY A 1 320 ? -10.151 2.987 28.255 1.00 96.69 320 GLY A O 1
ATOM 2530 N N . ILE A 1 321 ? -10.891 4.187 26.506 1.00 96.69 321 ILE A N 1
ATOM 2531 C CA . ILE A 1 321 ? -9.623 4.877 26.211 1.00 96.69 321 ILE A CA 1
ATOM 2532 C C . ILE A 1 321 ? -9.296 5.996 27.214 1.00 96.69 321 ILE A C 1
ATOM 2534 O O . ILE A 1 321 ? -8.146 6.411 27.328 1.00 96.69 321 ILE A O 1
ATOM 2538 N N . ASN A 1 322 ? -10.306 6.498 27.932 1.00 96.00 322 ASN A N 1
ATOM 2539 C CA . ASN A 1 322 ? -10.165 7.620 28.852 1.00 96.00 322 ASN A CA 1
ATOM 2540 C C . ASN A 1 322 ? -11.093 7.458 30.069 1.00 96.00 322 ASN A C 1
ATOM 2542 O O . ASN A 1 322 ? -12.315 7.451 29.934 1.00 96.00 322 ASN A O 1
ATOM 2546 N N . LYS A 1 323 ? -10.524 7.373 31.273 1.00 95.25 323 LYS A N 1
ATOM 2547 C CA . LYS A 1 323 ? -11.268 7.249 32.539 1.00 95.25 323 LYS A CA 1
ATOM 2548 C C . LYS A 1 323 ? -12.109 8.479 32.897 1.00 95.25 323 LYS A C 1
ATOM 2550 O O . LYS A 1 323 ? -13.116 8.338 33.581 1.00 95.25 323 LYS A O 1
ATOM 2555 N N . MET A 1 324 ? -11.720 9.669 32.435 1.00 95.56 324 MET A N 1
ATOM 2556 C CA . MET A 1 324 ? -12.455 10.922 32.652 1.00 95.56 324 MET A CA 1
ATOM 2557 C C . MET A 1 324 ? -13.609 11.094 31.659 1.00 95.56 324 MET A C 1
ATOM 2559 O O . MET A 1 324 ? -14.558 11.821 31.943 1.00 95.56 324 MET A O 1
ATOM 2563 N N . LYS A 1 325 ? -13.551 10.406 30.510 1.00 95.69 325 LYS A N 1
ATOM 2564 C CA . LYS A 1 325 ? -14.628 10.327 29.514 1.00 95.69 325 LYS A CA 1
ATOM 2565 C C . LYS A 1 325 ? -14.963 8.858 29.203 1.00 95.69 325 LYS A C 1
ATOM 2567 O O . LYS A 1 325 ? -14.571 8.353 28.150 1.00 95.69 325 LYS A O 1
ATOM 2572 N N . PRO A 1 326 ? -15.691 8.153 30.091 1.00 94.50 326 PRO A N 1
ATOM 2573 C CA . PRO A 1 326 ? -15.861 6.699 29.998 1.00 94.50 326 PRO A CA 1
ATOM 2574 C C . PRO A 1 326 ? -16.537 6.193 28.720 1.00 94.50 326 PRO A C 1
ATOM 2576 O O . PRO A 1 326 ? -16.311 5.054 28.311 1.00 94.50 326 PRO A O 1
ATOM 2579 N N . TYR A 1 327 ? -17.353 7.035 28.085 1.00 96.12 327 TYR A N 1
ATOM 2580 C CA . TYR A 1 327 ? -18.051 6.709 26.844 1.00 96.12 327 TYR A CA 1
ATOM 2581 C C . TYR A 1 327 ? -17.271 7.096 25.587 1.00 96.12 327 TYR A C 1
ATOM 2583 O O . TYR A 1 327 ? -17.729 6.789 24.488 1.00 96.12 327 TYR A O 1
ATOM 2591 N N . SER A 1 328 ? -16.096 7.722 25.714 1.00 96.44 328 SER A N 1
ATOM 2592 C CA . SER A 1 328 ? -15.237 7.959 24.559 1.00 96.44 328 SER A CA 1
ATOM 2593 C C . SER A 1 328 ? -14.732 6.631 23.991 1.00 96.44 328 SER A C 1
ATOM 2595 O O . SER A 1 328 ? -14.323 5.717 24.715 1.00 96.44 328 SER A O 1
ATOM 2597 N N . TYR A 1 329 ? -14.738 6.529 22.667 1.00 96.81 329 TYR A N 1
ATOM 2598 C CA . TYR A 1 329 ? -14.232 5.371 21.936 1.00 96.81 329 TYR A CA 1
ATOM 2599 C C . TYR A 1 329 ? -13.507 5.817 20.672 1.00 96.81 329 TYR A C 1
ATOM 2601 O O . TYR A 1 329 ? -13.693 6.930 20.182 1.00 96.81 329 TYR A O 1
ATOM 2609 N N . ARG A 1 330 ? -12.684 4.932 20.116 1.00 96.81 330 ARG A N 1
ATOM 2610 C CA . ARG A 1 330 ? -12.060 5.125 18.808 1.00 96.81 330 ARG A CA 1
ATOM 2611 C C . ARG A 1 330 ? -12.577 4.116 17.812 1.00 96.81 330 ARG A C 1
ATOM 2613 O O . ARG A 1 330 ? -12.632 2.924 18.101 1.00 96.81 330 ARG A O 1
ATOM 2620 N N . ILE A 1 331 ? -12.912 4.607 16.628 1.00 96.12 331 ILE A N 1
ATOM 2621 C CA . ILE A 1 331 ? -13.138 3.762 15.464 1.00 96.12 331 ILE A CA 1
ATOM 2622 C C . ILE A 1 331 ? -11.824 3.674 14.703 1.00 96.12 331 ILE A C 1
ATOM 2624 O O . ILE A 1 331 ? -11.234 4.702 14.374 1.00 96.12 331 ILE A O 1
ATOM 2628 N N . VAL A 1 332 ? -11.384 2.453 14.421 1.00 93.56 332 VAL A N 1
ATOM 2629 C CA . VAL A 1 332 ? -10.242 2.171 13.552 1.00 93.56 332 VAL A CA 1
ATOM 2630 C C . VAL A 1 332 ? -10.767 1.502 12.296 1.00 93.56 332 VAL A C 1
ATOM 2632 O O . VAL A 1 332 ? -11.453 0.487 12.384 1.00 93.56 332 VAL A O 1
ATOM 2635 N N . ILE A 1 333 ? -10.451 2.064 11.135 1.00 90.94 333 ILE A N 1
ATOM 2636 C CA . ILE A 1 333 ? -10.724 1.439 9.841 1.00 90.94 333 ILE A CA 1
ATOM 2637 C C . ILE A 1 333 ? -9.406 1.309 9.101 1.00 90.94 333 ILE A C 1
ATOM 2639 O O . ILE A 1 333 ? -8.670 2.283 8.949 1.00 90.94 333 ILE A O 1
ATOM 2643 N N . GLY A 1 334 ? -9.109 0.111 8.628 1.00 85.81 334 GLY A N 1
ATOM 2644 C CA . GLY A 1 334 ? -7.904 -0.133 7.862 1.00 85.81 334 GLY A CA 1
ATOM 2645 C C . GLY A 1 334 ? -7.908 -1.510 7.241 1.00 85.81 334 GLY A C 1
ATOM 2646 O O . GLY A 1 334 ? -8.957 -2.107 7.003 1.00 85.81 334 GLY A O 1
ATOM 2647 N N . SER A 1 335 ? -6.713 -2.002 6.967 1.00 83.06 335 SER A N 1
ATOM 2648 C CA . SER A 1 335 ? -6.529 -3.276 6.284 1.00 83.06 335 SER A CA 1
ATOM 2649 C C . SER A 1 335 ? -6.417 -4.409 7.291 1.00 83.06 335 SER A C 1
ATOM 2651 O O . SER A 1 335 ? -5.821 -4.246 8.357 1.00 83.06 335 SER A O 1
ATOM 2653 N N . ASN A 1 336 ? -6.984 -5.565 6.964 1.00 84.88 336 ASN A N 1
ATOM 2654 C CA . ASN A 1 336 ? -6.863 -6.737 7.815 1.00 84.88 336 ASN A CA 1
ATOM 2655 C C . ASN A 1 336 ? -5.460 -7.362 7.676 1.00 84.88 336 ASN A C 1
ATOM 2657 O O . ASN A 1 336 ? -5.099 -7.754 6.561 1.00 84.88 336 ASN A O 1
ATOM 2661 N N . PRO A 1 337 ? -4.667 -7.483 8.764 1.00 80.00 337 PRO A N 1
ATOM 2662 C CA . PRO A 1 337 ? -3.359 -8.140 8.720 1.00 80.00 337 PRO A CA 1
ATOM 2663 C C . PRO A 1 337 ? -3.434 -9.553 8.142 1.00 80.00 337 PRO A C 1
ATOM 2665 O O . PRO A 1 337 ? -2.606 -9.901 7.307 1.00 80.00 337 PRO A O 1
ATOM 2668 N N . ASP A 1 338 ? -4.447 -10.341 8.517 1.00 80.94 338 ASP A N 1
ATOM 2669 C CA . ASP A 1 338 ? -4.584 -11.729 8.058 1.00 80.94 338 ASP A CA 1
ATOM 2670 C C . ASP A 1 338 ? -4.713 -11.807 6.524 1.00 80.94 338 ASP A C 1
ATOM 2672 O O . ASP A 1 338 ? -4.144 -12.697 5.894 1.00 80.94 338 ASP A O 1
ATOM 2676 N N . ALA A 1 339 ? -5.386 -10.830 5.904 1.00 75.31 339 ALA A N 1
ATOM 2677 C CA . ALA A 1 339 ? -5.487 -10.732 4.449 1.00 75.31 339 ALA A CA 1
ATOM 2678 C C . ALA A 1 339 ? -4.161 -10.296 3.794 1.00 75.31 339 ALA A C 1
ATOM 2680 O O . ALA A 1 339 ? -3.830 -10.745 2.694 1.00 75.31 339 ALA A O 1
ATOM 2681 N N . GLY A 1 340 ? -3.379 -9.445 4.468 1.00 66.62 340 GLY A N 1
ATOM 2682 C CA . GLY A 1 340 ? -2.056 -9.003 4.011 1.00 66.62 340 GLY A CA 1
ATOM 2683 C C . GLY A 1 340 ? -0.996 -10.109 4.021 1.00 66.62 340 GLY A C 1
ATOM 2684 O O . GLY A 1 340 ? -0.062 -10.063 3.235 1.00 66.62 340 GLY A O 1
ATOM 2685 N N . PHE A 1 341 ? -1.156 -11.141 4.849 1.00 69.94 341 PHE A N 1
ATOM 2686 C CA . PHE A 1 341 ? -0.297 -12.332 4.851 1.00 69.94 341 PHE A CA 1
ATOM 2687 C C . PHE A 1 341 ? -0.927 -13.513 4.093 1.00 69.94 341 PHE A C 1
ATOM 2689 O O . PHE A 1 341 ? -0.621 -14.676 4.360 1.00 69.94 341 PHE A O 1
ATOM 2696 N N . SER A 1 342 ? -1.814 -13.244 3.133 1.00 67.50 342 SER A N 1
ATOM 2697 C CA . SER A 1 342 ? -2.421 -14.288 2.296 1.00 67.50 342 SER A CA 1
ATOM 2698 C C . SER A 1 342 ? -1.395 -15.019 1.421 1.00 67.50 342 SER A C 1
ATOM 2700 O O . SER A 1 342 ? -1.527 -16.226 1.214 1.00 67.50 342 SER A O 1
ATOM 2702 N N . ARG A 1 343 ? -0.341 -14.331 0.954 1.00 69.62 343 ARG A N 1
ATOM 2703 C CA . ARG A 1 343 ? 0.719 -14.942 0.136 1.00 69.62 343 ARG A CA 1
ATOM 2704 C C . ARG A 1 343 ? 1.827 -15.578 0.983 1.00 69.62 343 ARG A C 1
ATOM 2706 O O . ARG A 1 343 ? 2.246 -14.980 1.982 1.00 69.62 343 ARG A O 1
ATOM 2713 N N . PRO A 1 344 ? 2.323 -16.772 0.603 1.00 67.06 344 PRO A N 1
ATOM 2714 C CA . PRO A 1 344 ? 3.202 -17.554 1.451 1.00 67.06 344 PRO A CA 1
ATOM 2715 C C . PRO A 1 344 ? 4.549 -16.897 1.774 1.00 67.06 344 PRO A C 1
ATOM 2717 O O . PRO A 1 344 ? 5.066 -17.056 2.879 1.00 67.06 344 PRO A O 1
ATOM 2720 N N . ASP A 1 345 ? 5.059 -16.131 0.821 1.00 74.81 345 ASP A N 1
ATOM 2721 C CA . ASP A 1 345 ? 6.361 -15.476 0.774 1.00 74.81 345 ASP A CA 1
ATOM 2722 C C . ASP A 1 345 ? 6.411 -14.108 1.477 1.00 74.81 345 ASP A C 1
ATOM 2724 O O . ASP A 1 345 ? 7.502 -13.605 1.752 1.00 74.81 345 ASP A O 1
ATOM 2728 N N . VAL A 1 346 ? 5.259 -13.507 1.803 1.00 78.56 346 VAL A N 1
ATOM 2729 C CA . VAL A 1 346 ? 5.200 -12.191 2.462 1.00 78.56 346 VAL A CA 1
ATOM 2730 C C . VAL A 1 346 ? 5.736 -12.279 3.889 1.00 78.56 346 VAL A C 1
ATOM 2732 O O . VAL A 1 346 ? 5.208 -13.011 4.726 1.00 78.56 346 VAL A O 1
ATOM 2735 N N . ARG A 1 347 ? 6.773 -11.482 4.173 1.00 79.88 347 ARG A N 1
ATOM 2736 C CA . ARG A 1 347 ? 7.419 -11.371 5.491 1.00 79.88 347 ARG A CA 1
ATOM 2737 C C . ARG A 1 347 ? 7.000 -10.118 6.251 1.00 79.88 347 ARG A C 1
ATOM 2739 O O . ARG A 1 347 ? 6.933 -10.147 7.476 1.00 79.88 347 ARG A O 1
ATOM 2746 N N . TYR A 1 348 ? 6.702 -9.033 5.537 1.00 80.50 348 TYR A N 1
ATOM 2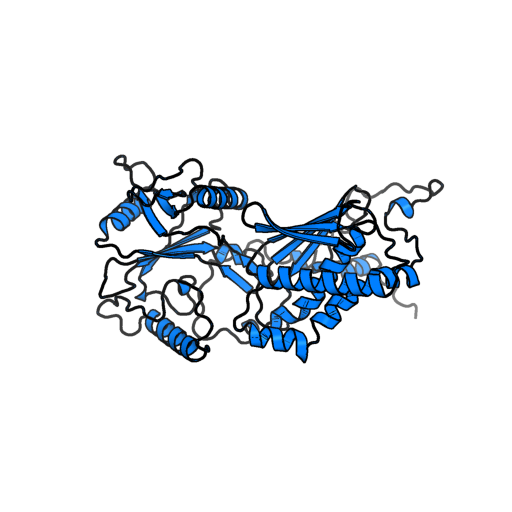747 C CA . TYR A 1 348 ? 6.354 -7.744 6.134 1.00 80.50 348 TYR A CA 1
ATOM 2748 C C . TYR A 1 348 ? 5.074 -7.201 5.523 1.00 80.50 348 TYR A C 1
ATOM 2750 O O . TYR A 1 348 ? 4.941 -7.142 4.303 1.00 80.50 348 TYR A O 1
ATOM 2758 N N . VAL A 1 349 ? 4.171 -6.721 6.373 1.00 78.31 349 VAL A N 1
ATOM 2759 C CA . VAL A 1 349 ? 2.970 -6.009 5.938 1.00 78.31 349 VAL A CA 1
ATOM 2760 C C . VAL A 1 349 ? 2.960 -4.626 6.571 1.00 78.31 349 VAL A C 1
ATOM 2762 O O . VAL A 1 349 ? 2.993 -4.489 7.793 1.00 78.31 349 VAL A O 1
ATOM 2765 N N . ALA A 1 350 ? 2.905 -3.597 5.733 1.00 76.81 350 ALA A N 1
ATOM 2766 C CA . ALA A 1 350 ? 2.658 -2.230 6.155 1.00 76.81 350 ALA A CA 1
ATOM 2767 C C . ALA A 1 350 ? 1.149 -1.964 6.121 1.00 76.81 350 ALA A C 1
ATOM 2769 O O . ALA A 1 350 ? 0.529 -1.948 5.056 1.00 76.81 350 ALA A O 1
ATOM 2770 N N . LEU A 1 351 ? 0.558 -1.760 7.300 1.00 77.38 351 LEU A N 1
ATOM 2771 C CA . LEU A 1 351 ? -0.866 -1.474 7.456 1.00 77.38 351 LEU A CA 1
ATOM 2772 C C . LEU A 1 351 ? -1.068 0.016 7.694 1.00 77.38 351 LEU A C 1
ATOM 2774 O O . LEU A 1 351 ? -0.638 0.557 8.714 1.00 77.38 351 LEU A O 1
ATOM 2778 N N . VAL A 1 352 ? -1.774 0.677 6.783 1.00 74.19 352 VAL A N 1
ATOM 2779 C CA . VAL A 1 352 ? -2.227 2.048 7.010 1.00 74.19 352 VAL A CA 1
ATOM 2780 C C . VAL A 1 352 ? -3.646 2.005 7.568 1.00 74.19 352 VAL A C 1
ATOM 2782 O O . VAL A 1 352 ? -4.570 1.510 6.922 1.00 74.19 352 VAL A O 1
ATOM 2785 N N . ASN A 1 353 ? -3.812 2.550 8.772 1.00 79.88 353 ASN A N 1
ATOM 2786 C CA . ASN A 1 353 ? -5.095 2.658 9.459 1.00 79.88 353 ASN A CA 1
ATOM 2787 C C . ASN A 1 353 ? -5.560 4.121 9.519 1.00 79.88 353 ASN A C 1
ATOM 2789 O O . ASN A 1 353 ? -4.758 5.062 9.522 1.00 79.88 353 ASN A O 1
ATOM 2793 N N . ARG A 1 354 ? -6.874 4.318 9.597 1.00 84.62 354 ARG A N 1
ATOM 2794 C CA . ARG A 1 354 ? -7.518 5.587 9.940 1.00 84.62 354 ARG A CA 1
ATOM 2795 C C . ARG A 1 354 ? -8.194 5.436 11.285 1.00 84.62 354 ARG A C 1
ATOM 2797 O O . ARG A 1 354 ? -8.801 4.405 11.561 1.00 84.62 354 ARG A O 1
ATOM 2804 N N . ILE A 1 355 ? -8.079 6.469 12.108 1.00 90.06 355 ILE A N 1
ATOM 2805 C CA . ILE A 1 355 ? -8.567 6.466 13.483 1.00 90.06 355 ILE A CA 1
ATOM 2806 C C . ILE A 1 355 ? -9.390 7.727 13.687 1.00 90.06 355 ILE A C 1
ATOM 2808 O O . ILE A 1 355 ? -8.935 8.815 13.344 1.00 90.06 355 ILE A O 1
ATOM 2812 N N . ASN A 1 356 ? -10.576 7.584 14.264 1.00 91.44 356 ASN A N 1
ATOM 2813 C CA . ASN A 1 356 ? -11.394 8.713 14.680 1.00 91.44 356 ASN A CA 1
ATOM 2814 C C . ASN A 1 356 ? -11.826 8.523 16.136 1.00 91.44 356 ASN A C 1
ATOM 2816 O O . ASN A 1 356 ? -12.391 7.482 16.485 1.00 91.44 356 ASN A O 1
ATOM 2820 N N . THR A 1 357 ? -11.513 9.510 16.977 1.00 94.44 357 THR A N 1
ATOM 2821 C CA . THR A 1 357 ? -11.917 9.544 18.385 1.00 94.44 357 THR A CA 1
ATOM 2822 C C . THR A 1 357 ? -13.286 10.197 18.502 1.00 94.44 357 THR A C 1
ATOM 2824 O O . THR A 1 357 ? -13.474 11.344 18.105 1.00 94.44 357 THR A O 1
ATOM 2827 N N . MET A 1 358 ? -14.220 9.476 19.108 1.00 93.88 358 MET A N 1
ATOM 2828 C CA . MET A 1 358 ? -15.572 9.932 19.379 1.00 93.88 358 MET A CA 1
ATOM 2829 C C . MET A 1 358 ? -15.703 10.236 20.869 1.00 93.88 358 MET A C 1
ATOM 2831 O O . MET A 1 358 ? -15.646 9.322 21.688 1.00 93.88 358 MET A O 1
ATOM 2835 N N . ASP A 1 359 ? -15.910 11.506 21.212 1.00 92.50 359 ASP A N 1
ATOM 2836 C CA . ASP A 1 359 ? -16.209 11.947 22.579 1.00 92.50 359 ASP A CA 1
ATOM 2837 C C . ASP A 1 359 ? -17.720 11.906 22.830 1.00 92.50 359 ASP A C 1
ATOM 2839 O O . ASP A 1 359 ? -18.403 12.928 22.803 1.00 92.50 359 ASP A O 1
ATOM 2843 N N . ALA A 1 360 ? -18.260 10.699 23.000 1.00 91.56 360 ALA A N 1
ATOM 2844 C CA . ALA A 1 360 ? -19.682 10.508 23.262 1.00 91.56 360 ALA A CA 1
ATOM 2845 C C . ALA A 1 360 ? -20.042 10.810 24.727 1.00 91.56 360 ALA A C 1
ATOM 2847 O O . ALA A 1 360 ? -19.254 10.572 25.639 1.00 91.56 360 ALA A O 1
ATOM 2848 N N . GLU A 1 361 ? -21.266 11.291 24.951 1.00 92.50 361 GLU A N 1
ATOM 2849 C CA . GLU A 1 361 ? -21.820 11.536 26.293 1.00 92.50 361 GLU A CA 1
ATOM 2850 C C . GLU A 1 361 ? -22.508 10.296 26.889 1.00 92.50 361 GLU A C 1
ATOM 2852 O O . GLU A 1 361 ? -22.751 10.240 28.092 1.00 92.50 361 GLU A O 1
ATOM 2857 N N . SER A 1 362 ? -22.811 9.293 26.058 1.00 94.75 362 SER A N 1
ATOM 2858 C CA . SER A 1 362 ? -23.407 8.012 26.449 1.00 94.75 362 SER A CA 1
ATOM 2859 C C . SER A 1 362 ? -22.962 6.887 25.509 1.00 94.75 362 SER A C 1
ATOM 2861 O O . SER A 1 362 ? -22.481 7.137 24.399 1.00 94.75 362 SER A O 1
ATOM 2863 N N . ASP A 1 363 ? -23.143 5.632 25.927 1.00 93.69 363 ASP A N 1
ATOM 2864 C CA . ASP A 1 363 ? -22.871 4.456 25.091 1.00 93.69 363 ASP A CA 1
ATOM 2865 C C . ASP A 1 363 ? -24.075 3.986 24.260 1.00 93.69 363 ASP A C 1
ATOM 2867 O O . ASP A 1 363 ? -23.937 3.076 23.443 1.00 93.69 363 ASP A O 1
ATOM 2871 N N . GLU A 1 364 ? -25.238 4.626 24.410 1.00 95.19 364 GLU A N 1
ATOM 2872 C CA . GLU A 1 364 ? -26.524 4.131 23.914 1.00 95.19 364 GLU A CA 1
ATOM 2873 C C . GLU A 1 364 ? -26.503 3.796 22.414 1.00 95.19 364 GLU A C 1
ATOM 2875 O O . GLU A 1 364 ? -26.983 2.742 21.994 1.00 95.19 364 GLU A O 1
ATOM 2880 N N . ASN A 1 365 ? -25.914 4.674 21.594 1.00 93.12 365 ASN A N 1
ATOM 2881 C CA . ASN A 1 365 ? -25.838 4.490 20.142 1.00 93.12 365 ASN A CA 1
ATOM 2882 C C . ASN A 1 365 ? -24.943 3.306 19.749 1.00 93.12 365 ASN A C 1
ATOM 2884 O O . ASN A 1 365 ? -25.297 2.547 18.845 1.00 93.12 365 ASN A O 1
ATOM 2888 N N . VAL A 1 366 ? -23.805 3.147 20.433 1.00 95.50 366 VAL A N 1
ATOM 2889 C CA . VAL A 1 366 ? -22.873 2.034 20.205 1.00 95.50 366 VAL A CA 1
ATOM 2890 C C . VAL A 1 366 ? -23.527 0.737 20.661 1.00 95.50 366 VAL A C 1
ATOM 2892 O O . VAL A 1 366 ? -23.589 -0.216 19.895 1.00 95.50 366 VAL A O 1
ATOM 2895 N N . GLU A 1 367 ? -24.093 0.708 21.865 1.00 96.19 367 GLU A N 1
ATOM 2896 C CA . GLU A 1 367 ? -24.764 -0.469 22.419 1.00 96.19 367 GLU A CA 1
ATOM 2897 C C . GLU A 1 367 ? -25.958 -0.912 21.568 1.00 96.19 367 GLU A C 1
ATOM 2899 O O . GLU A 1 367 ? -26.123 -2.099 21.281 1.00 96.19 367 GLU A O 1
ATOM 2904 N N . ARG A 1 368 ? -26.779 0.031 21.090 1.00 95.38 368 ARG A N 1
ATOM 2905 C CA . ARG A 1 368 ? -27.892 -0.272 20.180 1.00 95.38 368 ARG A CA 1
ATOM 2906 C C . ARG A 1 368 ? -27.396 -0.886 18.870 1.00 95.38 368 ARG A C 1
ATOM 2908 O O . ARG A 1 368 ? -27.969 -1.871 18.406 1.00 95.38 368 ARG A O 1
ATOM 2915 N N . PHE A 1 369 ? -26.318 -0.348 18.299 1.00 96.62 369 PHE A N 1
ATOM 2916 C CA . PHE A 1 369 ? -25.677 -0.921 17.117 1.00 96.62 369 PHE A CA 1
ATOM 2917 C C . PHE A 1 369 ? -25.136 -2.333 17.381 1.00 96.62 369 PHE A C 1
ATOM 2919 O O . PHE A 1 369 ? -25.415 -3.240 16.601 1.00 96.62 369 PHE A O 1
ATOM 2926 N N . LEU A 1 370 ? -24.419 -2.541 18.491 1.00 96.69 370 LEU A N 1
ATOM 2927 C CA . LEU A 1 370 ? -23.807 -3.826 18.842 1.00 96.69 370 LEU A CA 1
ATOM 2928 C C . LEU A 1 370 ? -24.843 -4.921 19.109 1.00 96.69 370 LEU A C 1
ATOM 2930 O O . LEU A 1 370 ? -24.651 -6.055 18.663 1.00 96.69 370 LEU A O 1
ATOM 2934 N N . ARG A 1 371 ? -25.964 -4.591 19.766 1.00 95.25 371 ARG A N 1
ATOM 2935 C CA . ARG A 1 371 ? -27.085 -5.527 19.948 1.00 95.25 371 ARG A CA 1
ATOM 2936 C C . ARG A 1 371 ? -27.660 -5.976 18.607 1.00 95.25 371 ARG A C 1
ATOM 2938 O O . ARG A 1 371 ? -27.808 -7.176 18.383 1.00 95.25 371 ARG A O 1
ATOM 2945 N N . ASN A 1 372 ? -27.916 -5.034 17.696 1.00 95.00 372 ASN A N 1
ATOM 2946 C CA . ASN A 1 372 ? -28.408 -5.365 16.358 1.00 95.00 372 ASN A CA 1
ATOM 2947 C C . ASN A 1 372 ? -27.389 -6.180 15.557 1.00 95.00 372 ASN A C 1
ATOM 2949 O O . ASN A 1 372 ? -27.764 -7.201 14.996 1.00 95.00 372 ASN A O 1
ATOM 2953 N N . TYR A 1 373 ? -26.110 -5.798 15.574 1.00 96.00 373 TYR A N 1
ATOM 2954 C CA . TYR A 1 373 ? -25.034 -6.529 14.898 1.00 96.00 373 TYR A CA 1
ATOM 2955 C C . TYR A 1 373 ? -24.924 -7.975 15.396 1.00 96.00 373 TYR A C 1
ATOM 2957 O O . TYR A 1 373 ? -24.842 -8.899 14.590 1.00 96.00 373 TYR A O 1
ATOM 2965 N N . THR A 1 374 ? -24.981 -8.180 16.716 1.00 94.75 374 THR A N 1
ATOM 2966 C CA . THR A 1 374 ? -24.939 -9.518 17.328 1.00 94.75 374 THR A CA 1
ATOM 2967 C C . THR A 1 374 ? -26.109 -10.379 16.865 1.00 94.75 374 THR A C 1
ATOM 2969 O O . THR A 1 374 ? -25.939 -11.566 16.601 1.00 94.75 374 THR A O 1
ATOM 2972 N N . ARG A 1 375 ? -27.297 -9.780 16.726 1.00 93.44 375 ARG A N 1
ATOM 2973 C CA . ARG A 1 375 ? -28.502 -10.489 16.290 1.00 93.44 375 ARG A CA 1
ATOM 2974 C C . ARG A 1 375 ? -28.504 -10.794 14.789 1.00 93.44 375 ARG A C 1
ATOM 2976 O O . ARG A 1 375 ? -28.968 -11.859 14.398 1.00 93.44 375 ARG A O 1
ATOM 2983 N N . THR A 1 376 ? -28.002 -9.887 13.950 1.00 94.12 376 THR A N 1
ATOM 2984 C CA . THR A 1 376 ? -28.022 -10.036 12.483 1.00 94.12 376 THR A CA 1
ATOM 2985 C C . THR A 1 376 ? -26.775 -10.713 11.911 1.00 94.12 376 THR A C 1
ATOM 2987 O O . THR A 1 376 ? -26.774 -11.088 10.739 1.00 94.12 376 THR A O 1
ATOM 2990 N N . GLY A 1 377 ? -25.699 -10.852 12.693 1.00 93.69 377 GLY A N 1
ATOM 2991 C CA . GLY A 1 377 ? -24.438 -11.478 12.272 1.00 93.69 377 GLY A CA 1
ATOM 2992 C C . GLY A 1 377 ? -23.647 -10.678 11.226 1.00 93.69 377 GLY A C 1
ATOM 2993 O O . GLY A 1 377 ? -22.785 -11.228 10.541 1.00 93.69 377 GLY A O 1
ATOM 2994 N N . GLY A 1 378 ? -23.963 -9.394 11.054 1.00 95.50 378 GLY A N 1
ATOM 2995 C CA . GLY A 1 378 ? -23.337 -8.522 10.063 1.00 95.50 378 GLY A CA 1
ATOM 2996 C C . GLY A 1 378 ? -23.930 -7.118 10.061 1.00 95.50 378 GLY A C 1
ATOM 2997 O O . GLY A 1 378 ? -24.978 -6.880 10.661 1.00 95.50 378 GLY A O 1
ATOM 2998 N N . TYR A 1 379 ? -23.246 -6.193 9.395 1.00 97.81 379 TYR A N 1
ATOM 2999 C CA . TYR A 1 379 ? -23.600 -4.778 9.310 1.00 97.81 379 TYR A CA 1
ATOM 3000 C C . TYR A 1 379 ? -23.239 -4.208 7.934 1.00 97.81 379 TYR A C 1
ATOM 3002 O O . TYR A 1 379 ? -22.412 -4.764 7.205 1.00 97.81 379 TYR A O 1
ATOM 3010 N N . PHE A 1 380 ? -23.838 -3.073 7.589 1.00 97.69 380 PHE A N 1
ATOM 3011 C CA . PHE A 1 380 ? -23.432 -2.295 6.425 1.00 97.69 380 PHE A CA 1
ATOM 3012 C C . PHE A 1 380 ? -22.414 -1.232 6.835 1.00 97.69 380 PHE A C 1
ATOM 3014 O O . PHE A 1 380 ? -22.658 -0.446 7.751 1.00 97.69 380 PHE A O 1
ATOM 3021 N N . LEU A 1 381 ? -21.283 -1.184 6.140 1.00 97.44 381 LEU A N 1
ATOM 3022 C CA . LEU A 1 381 ? -20.363 -0.054 6.179 1.00 97.44 381 LEU A CA 1
ATOM 3023 C C . LEU A 1 381 ? -20.733 0.875 5.021 1.00 97.44 381 LEU A C 1
ATOM 3025 O O . LEU A 1 381 ? -20.661 0.450 3.873 1.00 97.44 381 LEU A O 1
ATOM 3029 N N . ALA A 1 382 ? -21.139 2.114 5.288 1.00 96.38 382 ALA A N 1
ATOM 3030 C CA . ALA A 1 382 ? -21.569 3.046 4.237 1.00 96.38 382 ALA A CA 1
ATOM 3031 C C . ALA A 1 382 ? -21.011 4.457 4.471 1.00 96.38 382 ALA A C 1
ATOM 3033 O O . ALA A 1 382 ? -20.892 4.869 5.624 1.00 96.38 382 ALA A O 1
ATOM 3034 N N . PRO A 1 383 ? -20.694 5.243 3.428 1.00 94.31 383 PRO A N 1
ATOM 3035 C CA . PRO A 1 383 ? -20.264 6.616 3.637 1.00 94.31 383 PRO A CA 1
ATOM 3036 C C . PRO A 1 383 ? -21.449 7.470 4.074 1.00 94.31 383 PRO A C 1
ATOM 3038 O O . PRO A 1 383 ? -22.562 7.320 3.568 1.00 94.31 383 PRO A O 1
ATOM 3041 N N . ALA A 1 384 ? -21.204 8.429 4.956 1.00 93.88 384 ALA A N 1
ATOM 3042 C CA . ALA A 1 384 ? -22.138 9.504 5.245 1.00 93.88 384 ALA A CA 1
ATOM 3043 C C . ALA A 1 384 ? -21.466 10.864 5.074 1.00 93.88 384 ALA A C 1
ATOM 3045 O O . ALA A 1 384 ? -20.248 10.994 5.161 1.00 93.88 384 ALA A O 1
ATOM 3046 N N . PHE A 1 385 ? -22.261 11.905 4.860 1.00 91.00 385 PHE A N 1
ATOM 3047 C CA . PHE A 1 385 ? -21.756 13.274 4.823 1.00 91.00 385 PHE A CA 1
ATOM 3048 C C . PHE A 1 385 ? -22.674 14.223 5.577 1.00 91.00 385 PHE A C 1
ATOM 3050 O O . PHE A 1 385 ? -23.876 13.981 5.699 1.00 91.00 385 PHE A O 1
ATOM 3057 N N . THR A 1 386 ? -22.116 15.327 6.064 1.00 87.38 386 THR A N 1
ATOM 3058 C CA . THR A 1 386 ? -22.899 16.394 6.693 1.00 87.38 386 THR A CA 1
ATOM 3059 C C . THR A 1 386 ? -22.418 17.762 6.232 1.00 87.38 386 THR A C 1
ATOM 3061 O O . THR A 1 386 ? -21.221 18.003 6.082 1.00 87.38 386 THR A O 1
ATOM 3064 N N . LYS A 1 387 ? -23.362 18.685 6.033 1.00 77.25 387 LYS A N 1
ATOM 3065 C CA . LYS A 1 387 ? -23.059 20.107 5.824 1.00 77.25 387 LYS A CA 1
ATOM 3066 C C . LYS A 1 387 ? -22.943 20.782 7.196 1.00 77.25 387 LYS A C 1
ATOM 3068 O O . LYS A 1 387 ? -23.672 20.417 8.114 1.00 77.25 387 LYS A O 1
ATOM 3073 N N . ARG A 1 388 ? -22.014 21.733 7.354 1.00 62.56 388 ARG A N 1
ATOM 3074 C CA . ARG A 1 388 ? -21.654 22.337 8.659 1.00 62.56 388 ARG A CA 1
ATOM 3075 C C . ARG A 1 388 ? -22.822 22.994 9.416 1.00 62.56 388 ARG A C 1
ATOM 3077 O O . ARG A 1 388 ? -22.722 23.137 10.625 1.00 62.56 388 ARG A O 1
ATOM 3084 N N . GLU A 1 389 ? -23.909 23.367 8.746 1.00 56.00 389 GLU A N 1
ATOM 3085 C CA . GLU A 1 389 ? -24.999 24.147 9.353 1.00 56.00 389 GLU A CA 1
ATOM 3086 C C . GLU A 1 389 ? -25.916 23.336 10.284 1.00 56.00 389 GLU A C 1
ATOM 3088 O O . GLU A 1 389 ? -26.498 23.901 11.207 1.00 56.00 389 GLU A O 1
ATOM 3093 N N . ARG A 1 390 ? -26.038 22.016 10.084 1.00 60.38 390 ARG A N 1
ATOM 3094 C CA . ARG A 1 390 ? -26.760 21.099 10.984 1.00 60.38 390 ARG A CA 1
ATOM 3095 C C . ARG A 1 390 ? -26.089 19.733 10.945 1.00 60.38 390 ARG A C 1
ATOM 3097 O O . ARG A 1 390 ? -25.930 19.173 9.862 1.00 60.38 390 ARG A O 1
ATOM 3104 N N . PHE A 1 391 ? -25.727 19.182 12.104 1.00 71.56 391 PHE A N 1
ATOM 3105 C CA . PHE A 1 391 ? -25.175 17.828 12.197 1.00 71.56 391 PHE A CA 1
ATOM 3106 C C . PHE A 1 391 ? -26.292 16.792 11.984 1.00 71.56 391 PHE A C 1
ATOM 3108 O O . PHE A 1 391 ? -26.849 16.229 12.921 1.00 71.56 391 PHE A O 1
ATOM 3115 N N . GLN A 1 392 ? -26.667 16.606 10.721 1.00 82.00 392 GLN A N 1
ATOM 3116 C CA . GLN A 1 392 ? -27.631 15.614 10.253 1.00 82.00 392 GLN A CA 1
ATOM 3117 C C . GLN A 1 392 ? -26.952 14.796 9.151 1.00 82.00 392 GLN A C 1
ATOM 3119 O O . GLN A 1 392 ? -27.109 15.110 7.965 1.00 82.00 392 GLN A O 1
ATOM 3124 N N . PRO A 1 393 ? -26.134 13.795 9.527 1.00 85.50 393 PRO A N 1
ATOM 3125 C CA . PRO A 1 393 ? -25.406 12.996 8.559 1.00 85.50 393 PRO A CA 1
ATOM 3126 C C . PRO A 1 393 ? -26.376 12.243 7.648 1.00 85.50 393 PRO A C 1
ATOM 3128 O O . PRO A 1 393 ? -27.295 11.568 8.109 1.00 85.50 393 PRO A O 1
ATOM 3131 N N . LYS A 1 394 ? -26.156 12.351 6.338 1.00 90.50 394 LYS A N 1
ATOM 3132 C CA . LYS A 1 394 ? -26.885 11.594 5.320 1.00 90.50 394 LYS A CA 1
ATOM 3133 C C . LYS A 1 394 ? -26.016 10.440 4.851 1.00 90.50 394 LYS A C 1
ATOM 3135 O O . LYS A 1 394 ? -24.971 10.679 4.247 1.00 90.50 394 LYS A O 1
ATOM 3140 N N . ALA A 1 395 ? -26.443 9.213 5.139 1.00 93.38 395 ALA A N 1
ATOM 3141 C CA . ALA A 1 395 ? -25.802 8.014 4.613 1.00 93.38 395 ALA A CA 1
ATOM 3142 C C . ALA A 1 395 ? -26.084 7.861 3.112 1.00 93.38 395 ALA A C 1
ATOM 3144 O O . ALA A 1 395 ? -27.201 8.092 2.650 1.00 93.38 395 ALA A O 1
ATOM 3145 N N . ILE A 1 396 ? -25.064 7.466 2.360 1.00 94.56 396 ILE A N 1
ATOM 3146 C CA . ILE A 1 396 ? -25.125 7.165 0.931 1.00 94.56 396 ILE A CA 1
ATOM 3147 C C . ILE A 1 396 ? -25.193 5.642 0.812 1.00 94.56 396 ILE A C 1
ATOM 3149 O O . ILE A 1 396 ? -24.178 4.962 0.666 1.00 94.56 396 ILE A O 1
ATOM 3153 N N . MET A 1 397 ? -26.402 5.099 0.939 1.00 94.50 397 MET A N 1
ATOM 3154 C CA . MET A 1 397 ? -26.595 3.649 1.003 1.00 94.50 397 MET A CA 1
ATOM 3155 C C . MET A 1 397 ? -26.245 2.946 -0.312 1.00 94.50 397 MET A C 1
ATOM 3157 O O . MET A 1 397 ? -25.790 1.815 -0.270 1.00 94.50 397 MET A O 1
ATOM 3161 N N . ASP A 1 398 ? -26.321 3.610 -1.464 1.00 95.25 398 ASP A N 1
ATOM 3162 C CA . ASP A 1 398 ? -25.990 2.993 -2.761 1.00 95.25 398 ASP A CA 1
ATOM 3163 C C . ASP A 1 398 ? -24.528 2.515 -2.866 1.00 95.25 398 ASP A C 1
ATOM 3165 O O . ASP A 1 398 ? -24.186 1.755 -3.774 1.00 95.25 398 ASP A O 1
ATOM 3169 N N . LEU A 1 399 ? -23.664 2.947 -1.938 1.00 94.69 399 LEU A N 1
ATOM 3170 C CA . LEU A 1 399 ? -22.249 2.590 -1.841 1.00 94.69 399 LEU A CA 1
ATOM 3171 C C . LEU A 1 399 ? -21.909 1.749 -0.599 1.00 94.69 399 LEU A C 1
ATOM 3173 O O . LEU A 1 399 ? -20.745 1.708 -0.205 1.00 94.69 399 LEU A O 1
ATOM 3177 N N . TYR A 1 400 ? -22.886 1.088 0.032 1.00 96.25 400 TYR A N 1
ATOM 3178 C CA . TYR A 1 400 ? -22.592 0.234 1.184 1.00 96.25 400 TYR A CA 1
ATOM 3179 C C . TYR A 1 400 ? -21.667 -0.942 0.822 1.00 96.25 400 TYR A C 1
ATOM 3181 O O . TYR A 1 400 ? -21.652 -1.438 -0.307 1.00 96.25 400 TYR A O 1
ATOM 3189 N N . ILE A 1 401 ? -20.945 -1.427 1.831 1.00 96.94 401 ILE A N 1
ATOM 3190 C CA . ILE A 1 401 ? -20.181 -2.674 1.817 1.00 96.94 401 ILE A CA 1
ATOM 3191 C C . ILE A 1 401 ? -20.726 -3.572 2.929 1.00 96.94 401 ILE A C 1
ATOM 3193 O O . ILE A 1 401 ? -20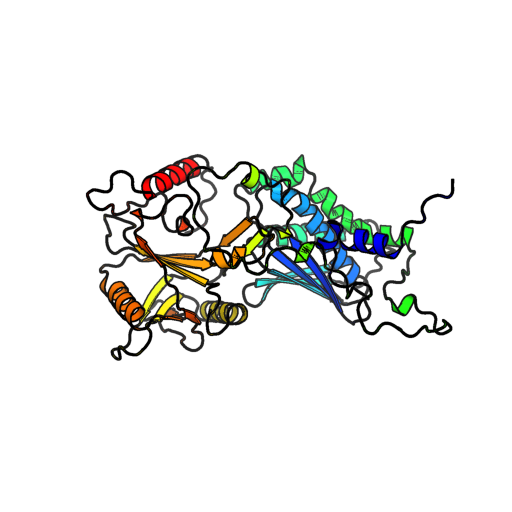.850 -3.146 4.080 1.00 96.94 401 ILE A O 1
ATOM 3197 N N . VAL A 1 402 ? -21.062 -4.818 2.596 1.00 97.69 402 VAL A N 1
ATOM 3198 C CA . VAL A 1 402 ? -21.505 -5.818 3.575 1.00 97.69 402 VAL A CA 1
ATOM 3199 C C . VAL A 1 402 ? -20.305 -6.305 4.374 1.00 97.69 402 VAL A C 1
ATOM 3201 O O . VAL A 1 402 ? -19.338 -6.819 3.805 1.00 97.69 402 VAL A O 1
ATOM 3204 N N . LYS A 1 403 ? -20.392 -6.187 5.701 1.00 97.12 403 LYS A N 1
ATOM 3205 C CA . LYS A 1 403 ? -19.374 -6.637 6.649 1.00 97.12 403 LYS A CA 1
ATOM 3206 C C . LYS A 1 403 ? -19.941 -7.658 7.626 1.00 97.12 403 LYS A C 1
ATOM 3208 O O . LYS A 1 403 ? -21.070 -7.536 8.095 1.00 97.12 403 LYS A O 1
ATOM 3213 N N . ARG A 1 404 ? -19.131 -8.673 7.933 1.00 95.19 404 ARG A N 1
ATOM 3214 C CA . ARG A 1 404 ? -19.470 -9.747 8.883 1.00 95.19 404 ARG A CA 1
ATOM 3215 C C . ARG A 1 404 ? -18.584 -9.757 10.122 1.00 95.19 404 ARG A C 1
ATOM 3217 O O . ARG A 1 404 ? -19.024 -10.233 11.156 1.00 95.19 404 ARG A O 1
ATOM 3224 N N . GLU A 1 405 ? -17.365 -9.232 10.024 1.00 95.00 405 GLU A N 1
ATOM 3225 C CA . GLU A 1 405 ? -16.433 -9.139 11.148 1.00 95.00 405 GLU A CA 1
ATOM 3226 C C . GLU A 1 405 ? -16.334 -7.694 11.652 1.00 95.00 405 GLU A C 1
ATOM 3228 O O . GLU A 1 405 ? -16.117 -6.762 10.873 1.00 95.00 405 GLU A O 1
ATOM 3233 N N . LEU A 1 406 ? -16.495 -7.529 12.965 1.00 96.44 406 LEU A N 1
ATOM 3234 C CA . LEU A 1 406 ? -16.310 -6.291 13.714 1.00 96.44 406 LEU A CA 1
ATOM 3235 C C . LEU A 1 406 ? -15.503 -6.604 14.975 1.00 96.44 406 LEU A C 1
ATOM 3237 O O . LEU A 1 406 ? -15.853 -7.523 15.718 1.00 96.44 406 LEU A O 1
ATOM 3241 N N . HIS A 1 407 ? -14.467 -5.816 15.254 1.00 96.38 407 HIS A N 1
ATOM 3242 C CA . HIS A 1 407 ? -13.661 -5.980 16.462 1.00 96.38 407 HIS A CA 1
ATOM 3243 C C . HIS A 1 407 ? -14.087 -4.973 17.527 1.00 96.38 407 HIS A C 1
ATOM 3245 O O . HIS A 1 407 ? -13.824 -3.784 17.403 1.00 96.38 407 HIS A O 1
ATOM 3251 N N . VAL A 1 408 ? -14.731 -5.433 18.595 1.00 97.00 408 VAL A N 1
ATOM 3252 C CA . VAL A 1 408 ? -15.049 -4.591 19.757 1.00 97.00 408 VAL A CA 1
ATOM 3253 C C . VAL A 1 408 ? -14.048 -4.920 20.852 1.00 97.00 408 VAL A C 1
ATOM 3255 O O . VAL A 1 408 ? -13.960 -6.072 21.267 1.00 97.00 408 VAL A O 1
ATOM 3258 N N . ARG A 1 409 ? -13.257 -3.933 21.276 1.00 97.12 409 ARG A N 1
ATOM 3259 C CA . ARG A 1 409 ? -12.121 -4.129 22.188 1.00 97.12 409 ARG A CA 1
ATOM 3260 C C . ARG A 1 409 ? -12.175 -3.135 23.335 1.00 97.12 409 ARG A C 1
ATOM 3262 O O . ARG A 1 409 ? -12.611 -1.997 23.148 1.00 97.12 409 ARG A O 1
ATOM 3269 N N . GLN A 1 410 ? -11.676 -3.535 24.498 1.00 97.50 410 GLN A N 1
ATOM 3270 C CA . GLN A 1 410 ? -11.352 -2.587 25.557 1.00 97.50 410 GLN A CA 1
ATOM 3271 C C . GLN A 1 410 ? -9.885 -2.183 25.451 1.00 97.50 410 GLN A C 1
ATOM 3273 O O . GLN A 1 410 ? -9.020 -3.026 25.227 1.00 97.50 410 GLN A O 1
ATOM 3278 N N . ALA A 1 411 ? -9.586 -0.898 25.642 1.00 97.56 411 ALA A N 1
ATOM 3279 C CA . ALA A 1 411 ? -8.218 -0.394 25.539 1.00 97.56 411 ALA A CA 1
ATOM 3280 C C . ALA A 1 411 ? -7.245 -1.126 26.473 1.00 97.56 411 ALA A C 1
ATOM 3282 O O . ALA A 1 411 ? -6.109 -1.371 26.081 1.00 97.56 411 ALA A O 1
ATOM 3283 N N . TRP A 1 412 ? -7.693 -1.532 27.668 1.00 97.25 412 TRP A N 1
ATOM 3284 C CA . TRP A 1 412 ? -6.854 -2.243 28.637 1.00 97.25 412 TRP A CA 1
ATOM 3285 C C . TRP A 1 412 ? -6.382 -3.630 28.165 1.00 97.25 412 TRP A C 1
ATOM 3287 O O . TRP A 1 412 ? -5.354 -4.109 28.639 1.00 97.25 412 TRP A O 1
ATOM 3297 N N . GLU A 1 413 ? -7.082 -4.247 27.207 1.00 96.19 413 GLU A N 1
ATOM 3298 C CA . GLU A 1 413 ? -6.757 -5.561 26.631 1.00 96.19 413 GLU A CA 1
ATOM 3299 C C . GLU A 1 413 ? -5.730 -5.474 25.488 1.00 96.19 413 GLU A C 1
ATOM 3301 O O . GLU A 1 413 ? -5.258 -6.501 25.000 1.00 96.19 413 GLU A O 1
ATOM 3306 N N . ILE A 1 414 ? -5.412 -4.266 25.011 1.00 96.44 414 ILE A N 1
ATOM 3307 C CA . ILE A 1 414 ? -4.590 -4.051 23.816 1.00 96.44 414 ILE A CA 1
ATOM 3308 C C . ILE A 1 414 ? -3.119 -3.939 24.215 1.00 96.44 414 ILE A C 1
ATOM 3310 O O . ILE A 1 414 ? -2.703 -2.988 24.876 1.00 96.44 414 ILE A O 1
ATOM 3314 N N . GLY A 1 415 ? -2.324 -4.920 23.790 1.00 94.12 415 GLY A N 1
ATOM 3315 C CA . GLY A 1 415 ? -0.882 -4.965 24.023 1.00 94.12 415 GLY A CA 1
ATOM 3316 C C . GLY A 1 415 ? -0.055 -4.333 22.906 1.00 94.12 415 GLY A C 1
ATOM 3317 O O . GLY A 1 415 ? -0.562 -3.959 21.849 1.00 94.12 415 GLY A O 1
ATOM 3318 N N . ARG A 1 416 ? 1.261 -4.265 23.125 1.00 91.19 416 ARG A N 1
ATOM 3319 C CA . ARG A 1 416 ? 2.225 -3.657 22.195 1.00 91.19 416 ARG A CA 1
ATOM 3320 C C . ARG A 1 416 ? 2.198 -4.238 20.782 1.00 91.19 416 ARG A C 1
ATOM 3322 O O . ARG A 1 416 ? 2.263 -3.484 19.817 1.00 91.19 416 ARG A O 1
ATOM 3329 N N . ASN A 1 417 ? 2.084 -5.556 20.675 1.00 89.50 417 ASN A N 1
ATOM 3330 C CA . ASN A 1 417 ? 2.128 -6.277 19.402 1.00 89.50 417 ASN A CA 1
ATOM 3331 C C . ASN A 1 417 ? 0.726 -6.534 18.814 1.00 89.50 417 ASN A C 1
ATOM 3333 O O . ASN A 1 417 ? 0.590 -7.274 17.842 1.00 89.50 417 ASN A O 1
ATOM 3337 N N . ASP A 1 418 ? -0.325 -5.962 19.412 1.00 90.81 418 ASP A N 1
ATOM 3338 C CA . ASP A 1 418 ? -1.699 -6.102 18.931 1.00 90.81 418 ASP A CA 1
ATOM 3339 C C . ASP A 1 418 ? -1.922 -5.230 17.674 1.00 90.81 418 ASP A C 1
ATOM 3341 O O . ASP A 1 418 ? -1.458 -4.082 17.638 1.00 90.81 418 ASP A O 1
ATOM 3345 N N . PRO A 1 419 ? -2.640 -5.717 16.641 1.00 87.88 419 PRO A N 1
ATOM 3346 C CA . PRO A 1 419 ? -2.956 -4.920 15.451 1.00 87.88 419 PRO A CA 1
ATOM 3347 C C . PRO A 1 419 ? -3.762 -3.647 15.757 1.00 87.88 419 PRO A C 1
ATOM 3349 O O . PRO A 1 419 ? -3.656 -2.666 15.021 1.00 87.88 419 PRO A O 1
ATOM 3352 N N . ASP A 1 420 ? -4.523 -3.624 16.856 1.00 92.56 420 ASP A N 1
ATOM 3353 C CA . ASP A 1 420 ? -5.298 -2.462 17.296 1.00 92.56 420 ASP A CA 1
ATOM 3354 C C . ASP A 1 420 ? -4.487 -1.533 18.232 1.00 92.56 420 ASP A C 1
ATOM 3356 O O . ASP A 1 420 ? -5.012 -0.528 18.713 1.00 92.56 420 ASP A O 1
ATOM 3360 N N . SER A 1 421 ? -3.189 -1.793 18.456 1.00 93.31 421 SER A N 1
ATOM 3361 C CA . SER A 1 421 ? -2.290 -0.946 19.271 1.00 93.31 421 SER A CA 1
ATOM 3362 C C . SER A 1 421 ? -2.192 0.500 18.775 1.00 93.31 421 SER A C 1
ATOM 3364 O O . SER A 1 421 ? -1.911 1.419 19.551 1.00 93.31 421 SER A O 1
ATOM 3366 N N . VAL A 1 422 ? -2.464 0.740 17.490 1.00 89.94 422 VAL A N 1
ATOM 3367 C CA . VAL A 1 422 ? -2.553 2.085 16.902 1.00 89.94 422 VAL A CA 1
ATOM 3368 C C . VAL A 1 422 ? -3.684 2.918 17.515 1.00 89.94 422 VAL A C 1
ATOM 3370 O O . VAL A 1 422 ? -3.574 4.141 17.545 1.00 89.94 422 VAL A O 1
ATOM 3373 N N . ALA A 1 423 ? -4.730 2.277 18.050 1.00 94.38 423 ALA A N 1
ATOM 3374 C CA . ALA A 1 423 ? -5.878 2.938 18.663 1.00 94.38 423 ALA A CA 1
ATOM 3375 C C . ALA A 1 423 ? -5.576 3.547 20.038 1.00 94.38 423 ALA A C 1
ATOM 3377 O O . ALA A 1 423 ? -6.290 4.452 20.458 1.00 94.38 423 ALA A O 1
ATOM 3378 N N . VAL A 1 424 ? -4.554 3.061 20.746 1.00 96.31 424 VAL A N 1
ATOM 3379 C CA . VAL A 1 424 ? -4.165 3.578 22.068 1.00 96.31 424 VAL A CA 1
ATOM 3380 C C . VAL A 1 424 ? -3.135 4.687 21.877 1.00 96.31 424 VAL A C 1
ATOM 3382 O O . VAL A 1 424 ? -2.055 4.433 21.357 1.00 96.31 424 VAL A O 1
ATOM 3385 N N . GLN A 1 425 ? -3.439 5.921 22.248 1.00 93.88 425 GLN A N 1
ATOM 3386 C CA . GLN A 1 425 ? -2.539 7.072 22.122 1.00 93.88 425 GLN A CA 1
ATOM 3387 C C . GLN A 1 425 ? -1.677 7.240 23.382 1.00 93.88 425 GLN A C 1
ATOM 3389 O O . GLN A 1 425 ? -1.969 6.675 24.430 1.00 93.88 425 GLN A O 1
ATOM 3394 N N . GLU A 1 426 ? -0.554 7.953 23.272 1.00 93.06 426 GLU A N 1
ATOM 3395 C CA . GLU A 1 426 ? 0.441 8.079 24.356 1.00 93.06 426 GLU A CA 1
ATOM 3396 C C . GLU A 1 426 ? -0.096 8.767 25.625 1.00 93.06 426 GLU A C 1
ATOM 3398 O O . GLU A 1 426 ? 0.357 8.485 26.744 1.00 93.06 426 GLU A O 1
ATOM 3403 N N . ASP A 1 427 ? -1.063 9.658 25.421 1.00 92.88 427 ASP A N 1
ATOM 3404 C CA . ASP A 1 427 ? -1.749 10.499 26.394 1.00 92.88 427 ASP A CA 1
ATOM 3405 C C . ASP A 1 427 ? -3.075 9.896 26.879 1.00 92.88 427 ASP A C 1
ATOM 3407 O O . ASP A 1 427 ? -3.767 10.510 27.690 1.00 92.88 427 ASP A O 1
ATOM 3411 N N . ASP A 1 428 ? -3.414 8.684 26.434 1.00 95.44 428 ASP A N 1
ATOM 3412 C CA . ASP A 1 428 ? -4.591 7.982 26.930 1.00 95.44 428 ASP A CA 1
ATOM 3413 C C . ASP A 1 428 ? -4.486 7.658 28.420 1.00 95.44 428 ASP A C 1
ATOM 3415 O O . ASP A 1 428 ? -3.421 7.336 28.963 1.00 95.44 428 ASP A O 1
ATOM 3419 N N . GLU A 1 429 ? -5.656 7.619 29.053 1.00 95.69 429 GLU A N 1
ATOM 3420 C CA . GLU A 1 429 ? -5.841 7.140 30.418 1.00 95.69 429 GLU A CA 1
ATOM 3421 C C . GLU A 1 429 ? -6.875 6.003 30.428 1.00 95.69 429 GLU A C 1
ATOM 3423 O O . GLU A 1 429 ? -8.027 6.231 30.810 1.00 95.69 429 GLU A O 1
ATOM 3428 N N . PRO A 1 430 ? -6.509 4.783 29.991 1.00 96.50 430 PRO A N 1
ATOM 3429 C CA . PRO A 1 430 ? -7.461 3.694 29.825 1.00 96.50 430 PRO A CA 1
ATOM 3430 C C . PRO A 1 430 ? -8.173 3.307 31.124 1.00 96.50 430 PRO A C 1
ATOM 3432 O O . PRO A 1 430 ? -7.585 3.324 32.207 1.00 96.50 430 PRO A O 1
ATOM 3435 N N . ILE A 1 431 ? -9.432 2.891 31.006 1.00 96.88 431 ILE A N 1
ATOM 3436 C CA . ILE A 1 431 ? -10.189 2.306 32.114 1.00 96.88 431 ILE A CA 1
ATOM 3437 C C . ILE A 1 431 ? -9.701 0.875 32.322 1.00 96.88 431 ILE A C 1
ATOM 3439 O O . ILE A 1 431 ? -9.900 0.011 31.469 1.00 96.88 431 ILE A O 1
ATOM 3443 N N . ILE A 1 432 ? -9.081 0.632 33.475 1.00 96.12 432 ILE A N 1
ATOM 3444 C CA . ILE A 1 432 ? -8.601 -0.686 33.893 1.00 96.12 432 ILE A CA 1
ATOM 3445 C C . ILE A 1 432 ? -9.569 -1.231 34.956 1.00 96.12 432 ILE A C 1
ATOM 3447 O O . ILE A 1 432 ? -9.734 -0.589 35.997 1.00 96.12 432 ILE A O 1
ATOM 3451 N N . PRO A 1 433 ? -10.225 -2.384 34.722 1.00 94.25 433 PRO A N 1
ATOM 3452 C CA . PRO A 1 433 ? -11.100 -3.005 35.712 1.00 94.25 433 PRO A CA 1
ATOM 3453 C C . PRO A 1 433 ? -10.365 -3.365 37.009 1.00 94.25 433 PRO A C 1
ATOM 3455 O O . PRO A 1 433 ? -9.199 -3.762 36.996 1.00 94.25 433 PRO A O 1
ATOM 3458 N N . THR A 1 434 ? -11.069 -3.286 38.140 1.00 91.62 434 THR A N 1
ATOM 3459 C CA . THR A 1 434 ? -10.537 -3.711 39.441 1.00 91.62 434 THR A CA 1
ATOM 3460 C C . THR A 1 434 ? -10.110 -5.182 39.394 1.00 91.62 434 THR A C 1
ATOM 3462 O O . THR A 1 434 ? -10.859 -6.030 38.916 1.00 91.62 434 THR A O 1
ATOM 3465 N N . GLY A 1 435 ? -8.908 -5.485 39.895 1.00 88.56 435 GLY A N 1
ATOM 3466 C CA . GLY A 1 435 ? -8.336 -6.838 39.899 1.00 88.56 435 GLY A CA 1
ATOM 3467 C C . GLY A 1 435 ? -7.431 -7.167 38.705 1.00 88.56 435 GLY A C 1
ATOM 3468 O O . GLY A 1 435 ? -6.841 -8.241 38.684 1.00 88.56 435 GLY A O 1
ATOM 3469 N N . GLN A 1 436 ? -7.278 -6.258 37.734 1.00 90.50 436 GLN A N 1
ATOM 3470 C CA . GLN A 1 436 ? -6.298 -6.401 36.651 1.00 90.50 436 GLN A CA 1
ATOM 3471 C C . GLN A 1 436 ? -4.977 -5.721 37.030 1.00 90.50 436 GLN A C 1
ATOM 3473 O O . GLN A 1 436 ? -4.832 -4.510 36.881 1.00 90.50 436 GLN A O 1
ATOM 3478 N N . GLU A 1 437 ? -4.014 -6.496 37.532 1.00 84.19 437 GLU A N 1
ATOM 3479 C CA . GLU A 1 437 ? -2.741 -5.952 38.037 1.00 84.19 437 GLU A CA 1
ATOM 3480 C C . GLU A 1 437 ? -1.765 -5.549 36.923 1.00 84.19 437 GLU A C 1
ATOM 3482 O O . GLU A 1 437 ? -1.114 -4.513 37.024 1.00 84.19 437 GLU A O 1
ATOM 3487 N N . ASN A 1 438 ? -1.685 -6.332 35.840 1.00 89.25 438 ASN A N 1
ATOM 3488 C CA . ASN A 1 438 ? -0.728 -6.117 34.747 1.00 89.25 438 ASN A CA 1
ATOM 3489 C C . ASN A 1 438 ? -1.403 -6.148 33.364 1.00 89.25 438 ASN A C 1
ATOM 3491 O O . ASN A 1 438 ? -1.106 -7.029 32.553 1.00 89.25 438 ASN A O 1
ATOM 3495 N N . PRO A 1 439 ? -2.336 -5.222 33.070 1.00 94.50 439 PRO A N 1
ATOM 3496 C CA . PRO A 1 439 ? -2.995 -5.191 31.773 1.00 94.50 439 PRO A CA 1
ATOM 3497 C C . PRO A 1 439 ? -1.999 -4.829 30.650 1.00 94.50 439 PRO A C 1
ATOM 3499 O O . PRO A 1 439 ? -1.178 -3.919 30.832 1.00 94.50 439 PRO A O 1
ATOM 3502 N N . PRO A 1 440 ? -2.088 -5.476 29.468 1.00 94.81 440 PRO A N 1
ATOM 3503 C CA . PRO A 1 440 ? -1.167 -5.265 28.343 1.00 94.81 440 PRO A CA 1
ATOM 3504 C C . PRO A 1 440 ? -0.991 -3.800 27.914 1.00 94.81 440 PRO A C 1
ATOM 3506 O O . PRO A 1 440 ? 0.083 -3.407 27.449 1.00 94.81 440 PRO A O 1
ATOM 3509 N N . VAL A 1 441 ? -2.018 -2.967 28.108 1.00 96.12 441 VAL A N 1
ATOM 3510 C CA . VAL A 1 441 ? -1.998 -1.548 27.725 1.00 96.12 441 VAL A CA 1
ATOM 3511 C C . VAL A 1 441 ? -0.905 -0.737 28.424 1.00 96.12 441 VAL A C 1
ATOM 3513 O O . VAL A 1 441 ? -0.406 0.240 27.867 1.00 96.12 441 VAL A O 1
ATOM 3516 N N . LEU A 1 442 ? -0.493 -1.129 29.635 1.00 94.88 442 LEU A N 1
ATOM 3517 C CA . LEU A 1 442 ? 0.523 -0.391 30.390 1.00 94.88 442 LEU A CA 1
ATOM 3518 C C . LEU A 1 442 ? 1.910 -0.529 29.760 1.00 94.88 442 LEU A C 1
ATOM 3520 O O . LEU A 1 442 ? 2.685 0.427 29.748 1.00 94.88 442 LEU A O 1
ATOM 3524 N N . GLU A 1 443 ? 2.227 -1.705 29.217 1.00 93.81 443 GLU A N 1
ATOM 3525 C CA . GLU A 1 443 ? 3.451 -1.911 28.442 1.00 93.81 443 GLU A CA 1
ATOM 3526 C C . GLU A 1 443 ? 3.430 -1.065 27.165 1.00 93.81 443 GLU A C 1
ATOM 3528 O O . GLU A 1 443 ? 4.390 -0.345 26.888 1.00 93.81 443 GLU A O 1
ATOM 3533 N N . LEU A 1 444 ? 2.305 -1.077 26.443 1.00 94.88 444 LEU A N 1
ATOM 3534 C CA . LEU A 1 444 ? 2.117 -0.285 25.228 1.00 94.88 444 LEU A CA 1
ATOM 3535 C C . LEU A 1 444 ? 2.302 1.221 25.479 1.00 94.88 444 LEU A C 1
ATOM 3537 O O . LEU A 1 444 ? 3.034 1.882 24.742 1.00 94.88 444 LEU A O 1
ATOM 3541 N N . LEU A 1 445 ? 1.682 1.770 26.527 1.00 95.06 445 LEU A N 1
ATOM 3542 C CA . LEU A 1 445 ? 1.796 3.192 26.867 1.00 95.06 445 LEU A CA 1
ATOM 3543 C C . LEU A 1 445 ? 3.227 3.591 27.242 1.00 95.06 445 LEU A C 1
ATOM 3545 O O . LEU A 1 445 ? 3.697 4.637 26.792 1.00 95.06 445 LEU A O 1
ATOM 3549 N N . ARG A 1 446 ? 3.934 2.766 28.029 1.00 93.75 446 ARG A N 1
ATOM 3550 C CA . ARG A 1 446 ? 5.352 3.007 28.353 1.00 93.75 446 ARG A CA 1
ATOM 3551 C C . ARG A 1 446 ? 6.202 3.056 27.087 1.00 93.75 446 ARG A C 1
ATOM 3553 O O . ARG A 1 446 ? 6.880 4.053 26.854 1.00 93.75 446 ARG A O 1
ATOM 3560 N N . TRP A 1 447 ? 6.060 2.050 26.227 1.00 91.19 447 TRP A N 1
ATOM 3561 C CA . TRP A 1 447 ? 6.794 1.960 24.967 1.00 91.19 447 TRP A CA 1
ATOM 3562 C C . TRP A 1 447 ? 6.547 3.161 24.038 1.00 91.19 447 TRP A C 1
ATOM 3564 O O . TRP A 1 447 ? 7.487 3.693 23.444 1.00 91.19 447 TRP A O 1
ATOM 3574 N N . LYS A 1 448 ? 5.297 3.641 23.924 1.00 91.75 448 LYS A N 1
ATOM 3575 C CA . LYS A 1 448 ? 4.989 4.835 23.113 1.00 91.75 448 LYS A CA 1
ATOM 3576 C C . LYS A 1 448 ? 5.651 6.091 23.671 1.00 91.75 448 LYS A C 1
ATOM 3578 O O . LYS A 1 448 ? 6.248 6.839 22.904 1.00 91.75 448 LYS A O 1
ATOM 3583 N N . ARG A 1 449 ? 5.595 6.296 24.989 1.00 91.31 449 ARG A N 1
ATOM 3584 C CA . ARG A 1 449 ? 6.193 7.467 25.652 1.00 91.31 449 ARG A CA 1
ATOM 3585 C C . ARG A 1 449 ? 7.712 7.499 25.496 1.00 91.31 449 ARG A C 1
ATOM 3587 O O . ARG A 1 449 ? 8.265 8.552 25.195 1.00 91.31 449 ARG A O 1
ATOM 3594 N N . GLU A 1 450 ? 8.372 6.350 25.632 1.00 88.44 450 GLU A N 1
ATOM 3595 C CA . GLU A 1 450 ? 9.816 6.215 25.400 1.00 88.44 450 GLU A CA 1
ATOM 3596 C C . GLU A 1 450 ? 10.191 6.582 23.958 1.00 88.44 450 GLU A C 1
ATOM 3598 O O . GLU A 1 450 ? 11.113 7.365 23.736 1.00 88.44 450 GLU A O 1
ATOM 3603 N N . ARG A 1 451 ? 9.437 6.094 22.963 1.00 81.12 451 ARG A N 1
ATOM 3604 C CA . ARG A 1 451 ? 9.693 6.418 21.550 1.00 81.12 451 ARG A CA 1
ATOM 3605 C C . ARG A 1 451 ? 9.409 7.872 21.191 1.00 81.12 451 ARG A C 1
ATOM 3607 O O . ARG A 1 451 ? 10.141 8.440 20.383 1.00 81.12 451 ARG A O 1
ATOM 3614 N N . SER A 1 452 ? 8.376 8.478 21.767 1.00 75.88 452 SER A N 1
ATOM 3615 C CA . SER A 1 452 ? 8.072 9.893 21.546 1.00 75.88 452 SER A CA 1
ATOM 3616 C C . SER A 1 452 ? 9.129 10.815 22.152 1.00 75.88 452 SER A C 1
ATOM 3618 O O . SER A 1 452 ? 9.428 11.846 21.560 1.00 75.88 452 SER A O 1
ATOM 3620 N N . ALA A 1 453 ? 9.746 10.431 23.274 1.00 68.81 453 ALA A N 1
ATOM 3621 C CA . ALA A 1 453 ? 10.842 11.185 23.889 1.00 68.81 453 ALA A CA 1
ATOM 3622 C C . ALA A 1 453 ? 12.137 11.175 23.052 1.00 68.81 453 ALA A C 1
ATOM 3624 O O . ALA A 1 453 ? 12.951 12.086 23.173 1.00 68.81 453 ALA A O 1
ATOM 3625 N N . ILE A 1 454 ? 12.318 10.164 22.195 1.00 62.09 454 ILE A N 1
ATOM 3626 C CA . ILE A 1 454 ? 13.480 10.021 21.303 1.00 62.09 454 ILE A CA 1
ATOM 3627 C C . ILE A 1 454 ? 13.283 10.796 19.982 1.00 62.09 454 ILE A C 1
ATOM 3629 O O . ILE A 1 454 ? 14.257 11.101 19.297 1.00 62.09 454 ILE A O 1
ATOM 3633 N N . ARG A 1 455 ? 12.044 11.165 19.613 1.00 51.41 455 ARG A N 1
ATOM 3634 C CA . ARG A 1 455 ? 11.763 11.933 18.387 1.00 51.41 455 ARG A CA 1
ATOM 3635 C C . ARG A 1 455 ? 11.990 13.439 18.609 1.00 51.41 455 ARG A C 1
ATOM 3637 O O . ARG A 1 455 ? 11.374 14.004 19.513 1.00 51.41 455 ARG A O 1
ATOM 3644 N N . PRO A 1 456 ? 12.789 14.128 17.769 1.00 39.97 456 PRO A N 1
ATOM 3645 C CA . PRO A 1 456 ? 12.852 15.585 17.789 1.00 39.97 456 PRO A CA 1
ATOM 3646 C C . PRO A 1 456 ? 11.458 16.187 17.549 1.00 39.97 456 PRO A C 1
ATOM 3648 O O . PRO A 1 456 ? 10.665 15.683 16.752 1.00 39.97 456 PRO A O 1
ATOM 3651 N N . SER A 1 457 ? 11.157 17.290 18.231 1.00 37.19 457 SER A N 1
ATOM 3652 C CA . SER A 1 457 ? 9.850 17.966 18.298 1.00 37.19 457 SER A CA 1
ATOM 3653 C C . SER A 1 457 ? 9.312 18.541 16.973 1.00 37.19 457 SER A C 1
ATOM 3655 O O . SER A 1 457 ? 8.277 19.207 16.969 1.00 37.19 457 SER A O 1
ATOM 3657 N N . THR A 1 458 ? 9.965 18.284 15.841 1.00 32.47 458 THR A N 1
ATOM 3658 C CA . THR A 1 458 ? 9.668 18.876 14.528 1.00 32.47 458 THR A CA 1
ATOM 3659 C C . THR A 1 458 ? 8.678 18.079 13.671 1.00 32.47 458 THR A C 1
ATOM 3661 O O . THR A 1 458 ? 8.241 18.584 12.642 1.00 32.47 458 THR A O 1
ATOM 3664 N N . VAL A 1 459 ? 8.249 16.881 14.091 1.00 36.22 459 VAL A N 1
ATOM 3665 C CA . VAL A 1 459 ? 7.311 16.030 13.327 1.00 36.22 459 VAL A CA 1
ATOM 3666 C C . VAL A 1 459 ? 5.974 15.871 14.062 1.00 36.22 459 VAL A C 1
ATOM 3668 O O . VAL A 1 459 ? 5.532 14.772 14.385 1.00 36.22 459 VAL A O 1
ATOM 3671 N N . ARG A 1 460 ? 5.300 16.985 14.360 1.00 33.41 460 ARG A N 1
ATOM 3672 C CA . ARG A 1 460 ? 3.845 16.969 14.582 1.00 33.41 460 ARG A CA 1
ATOM 3673 C C . ARG A 1 460 ? 3.196 17.507 13.314 1.00 33.41 460 ARG A C 1
ATOM 3675 O O . ARG A 1 460 ? 3.195 18.713 13.090 1.00 33.41 460 ARG A O 1
ATOM 3682 N N . GLY A 1 461 ? 2.695 16.604 12.469 1.00 28.22 461 GLY A N 1
ATOM 3683 C CA . GLY A 1 461 ? 1.835 16.985 11.347 1.00 28.22 461 GLY A CA 1
ATOM 3684 C C . GLY A 1 461 ? 0.620 17.788 11.842 1.00 28.22 461 GLY A C 1
ATOM 3685 O O . GLY A 1 461 ? 0.255 17.669 13.018 1.00 28.22 461 GLY A O 1
ATOM 3686 N N . PRO A 1 462 ? 0.019 18.635 10.990 1.00 25.19 462 PRO A N 1
ATOM 3687 C CA . PRO A 1 462 ? -1.121 19.451 11.389 1.00 25.19 462 PRO A CA 1
ATOM 3688 C C . PRO A 1 462 ? -2.282 18.560 11.860 1.00 25.19 462 PRO A C 1
ATOM 3690 O O . PRO A 1 462 ? -2.537 17.506 11.278 1.00 25.19 462 PRO A O 1
ATOM 3693 N N . LYS A 1 463 ? -2.917 18.987 12.958 1.00 28.39 463 LYS A N 1
ATOM 3694 C CA . LYS A 1 463 ? -4.093 18.356 13.576 1.00 28.39 463 LYS A CA 1
ATOM 3695 C C . LYS A 1 463 ? -5.302 18.318 12.652 1.00 28.39 463 LYS A C 1
ATOM 3697 O O . LYS A 1 463 ? -5.481 19.302 11.899 1.00 28.39 463 LYS A O 1
#

Secondary structure (DSSP, 8-state):
-------HHHHHHHHHTSGGGGGS-SS-----SSEEEEEEEETTEEEEEEEESSTTHHHHHHHHHHHHHHHHTTTTTTT-EES-SEEEEEEEE-TTSPSSEEEEEEEETTEEEEEEEE----TTS--HHHHHHHHHHHHHHHHHHHHHHEE-S-HHHHHHIIIIIS-HHHHHHGGGGHHHHHHHHH-SS---SGGGG--TTSPP-----SS-TTTTSPPGGGGS-TT---------SSSPPHHHH-GGG--GGGEEEE---S---EEEEEEE--SSTTSPPEEEEEES-HHHHHHHHHHHHHHHTTBTTT--EEEEEEE--BTTSTT-EEEEEEE-HHHHT-STT--EEEE--EEEEE--S-SHHHHHHHHHHHHHT-EEE--EE--TTS---EE-GGG-EEE---EEEEGGG--TT-GGGGGS-TT-B----TT-SS-HHHHHHHHHHHHHHHS-TT-----

pLDDT: mean 84.4, std 13.05, range [25.19, 98.19]

Radius of gyration: 27.05 Å; chains: 1; bounding box: 74×66×86 Å